Protein AF-A0A2T0RZF5-F1 (afdb_monomer)

Foldseek 3Di:
DDDDDDPPPVPPPPPDPDDQDFQPLLLVLQLCLLLVQLLVCLVVQPPPSLVLSLLLLVQSLALDHDDPVRLVVLLVVLLVLLVVLLVVLLVCVVPVVVNLVQLLVQLLVLLLCLLVVHDLVSSLSSLLSSQQLNLCSVVDSVVSVSCSPVVSVSSVSSSVSSVVSCVVRPHDPSNNVVVVVVVVVADFFDSVLLSVLLSQLQSVVRVVCVVVVLVASLLSSLSSNLSSCVSRDRDWAPVVLVLLLVLLVLLLVLLVVLQVQCVVPVDSVSNSVSSSVLSSVLSCLLSVPDPSNVSSSSSVSNNSSLNCVLSRPPDPDNPPPSVSNSCSNVVSSCRSSVSSNVSCVVRNIDRDPDDDPPVCVVVVVPPDDDDDDDDDDD

pLDDT: mean 83.39, std 17.81, range [32.44, 97.94]

InterPro domains:
  IPR022604 Protein of unknown function DUF2955 [PF11168] (27-159)

Organism: NCBI:txid1280846

Nearest PDB structures (foldseek):
  4jre-assembly1_A  TM=1.776E-01  e=5.108E+00  Escherichia coli K-12

Solvent-accessible surface area (backbone atoms only — not comparable to full-atom values): 20458 Å² total; per-residue (Å²): 135,87,81,86,78,75,92,66,83,78,67,80,64,86,78,63,94,65,76,79,69,74,50,84,37,50,17,55,27,31,10,54,32,23,28,51,44,32,47,49,21,67,72,70,63,49,75,69,25,43,52,16,17,47,45,17,43,61,48,37,70,44,74,58,71,74,52,70,67,59,49,54,50,50,32,53,48,45,36,52,51,37,48,51,42,49,53,52,42,55,70,28,61,91,36,64,69,60,36,53,50,49,37,49,51,34,42,48,50,17,42,47,38,50,60,70,68,45,59,69,66,59,26,31,49,38,26,27,44,35,44,34,40,52,52,27,49,75,75,35,59,67,60,32,52,48,46,37,59,36,48,29,50,25,48,48,53,10,50,52,38,33,49,51,25,44,67,78,35,59,70,46,67,70,35,36,54,54,52,52,53,57,58,73,65,50,79,74,57,28,52,70,56,51,39,51,46,54,37,68,27,50,47,59,52,51,54,50,42,66,74,67,63,70,85,49,64,68,37,36,47,49,48,22,47,49,52,44,54,59,72,69,46,80,66,68,59,65,61,43,44,53,47,49,52,51,22,40,50,53,10,46,55,51,19,52,56,48,46,53,52,32,68,76,43,81,42,73,70,46,46,50,51,48,43,39,50,53,29,40,53,33,13,51,40,44,55,59,80,48,98,62,16,80,36,25,61,55,11,46,47,39,19,47,53,50,37,35,63,51,69,42,86,93,47,101,58,74,89,68,38,56,63,53,50,48,50,49,41,47,51,50,50,52,47,43,42,50,38,41,47,52,41,33,74,80,57,51,92,49,59,57,75,79,83,71,64,77,79,59,66,68,63,78,80,70,78,87,79,88,81,83,82,86,86,82,90,130

Structure (mmCIF, N/CA/C/O backbone):
data_AF-A0A2T0RZF5-F1
#
_entry.id   AF-A0A2T0RZF5-F1
#
loop_
_atom_site.group_PDB
_atom_site.id
_atom_site.type_symbol
_atom_site.label_atom_id
_atom_site.label_alt_id
_atom_site.label_comp_id
_atom_site.label_asym_id
_atom_site.label_entity_id
_atom_site.label_seq_id
_atom_site.pdbx_PDB_ins_code
_atom_site.Cartn_x
_atom_site.Cartn_y
_atom_site.Cartn_z
_atom_site.occupancy
_atom_site.B_iso_or_equiv
_atom_site.auth_seq_id
_atom_site.auth_comp_id
_atom_site.auth_asym_id
_atom_site.auth_atom_id
_atom_site.pdbx_PDB_model_num
ATOM 1 N N . MET A 1 1 ? -12.493 38.729 27.096 1.00 36.97 1 MET A N 1
ATOM 2 C CA . MET A 1 1 ? -12.418 37.804 28.244 1.00 36.97 1 MET A CA 1
ATOM 3 C C . MET A 1 1 ? -12.904 36.450 27.764 1.00 36.97 1 MET A C 1
ATOM 5 O O . MET A 1 1 ? -14.053 36.385 27.344 1.00 36.97 1 MET A O 1
ATOM 9 N N . PRO A 1 2 ? -12.044 35.425 27.699 1.00 36.56 2 PRO A N 1
ATOM 10 C CA . PRO A 1 2 ? -12.479 34.072 27.395 1.00 36.56 2 PRO A CA 1
ATOM 11 C C . PRO A 1 2 ? -13.056 33.454 28.671 1.00 36.56 2 PRO A C 1
ATOM 13 O O . PRO A 1 2 ? -12.434 33.523 29.724 1.00 36.56 2 PRO A O 1
ATOM 16 N N . THR A 1 3 ? -14.272 32.928 28.584 1.00 39.69 3 THR A N 1
ATOM 17 C CA . THR A 1 3 ? -14.930 32.201 29.670 1.00 39.69 3 THR A CA 1
ATOM 18 C C . THR A 1 3 ? -14.347 30.799 29.763 1.00 39.69 3 THR A C 1
ATOM 20 O O . THR A 1 3 ? -14.423 30.032 28.799 1.00 39.69 3 THR A O 1
ATOM 23 N N . ASP A 1 4 ? -13.765 30.506 30.920 1.00 36.25 4 ASP A N 1
ATOM 24 C CA . ASP A 1 4 ? -13.267 29.202 31.332 1.00 36.25 4 ASP A CA 1
ATOM 25 C C . ASP A 1 4 ? -14.385 28.151 31.272 1.00 36.25 4 ASP A C 1
ATOM 27 O O . ASP A 1 4 ? -15.449 28.318 31.867 1.00 36.25 4 ASP A O 1
ATOM 31 N N . VAL A 1 5 ? -14.147 27.067 30.533 1.00 41.28 5 VAL A N 1
ATOM 32 C CA . VAL A 1 5 ? -14.970 25.854 30.584 1.00 41.28 5 VAL A CA 1
ATOM 33 C C . VAL A 1 5 ? -14.255 24.891 31.525 1.00 41.28 5 VAL A C 1
ATOM 35 O O . VAL A 1 5 ? -13.138 24.458 31.234 1.00 41.28 5 VAL A O 1
ATOM 38 N N . GLU A 1 6 ? -14.870 24.610 32.673 1.00 32.44 6 GLU A N 1
ATOM 39 C CA . GLU A 1 6 ? -14.317 23.721 33.694 1.00 32.44 6 GLU A CA 1
ATOM 40 C C . GLU A 1 6 ? -14.147 22.272 33.180 1.00 32.44 6 GLU A C 1
ATOM 42 O O . GLU A 1 6 ? -14.976 21.782 32.409 1.00 32.44 6 GLU A O 1
ATOM 47 N N . PRO A 1 7 ? -13.112 21.528 33.623 1.00 36.81 7 PRO A N 1
ATOM 48 C CA . PRO A 1 7 ? -12.831 20.159 33.167 1.00 36.81 7 PRO A CA 1
ATOM 49 C C . PRO A 1 7 ? -13.698 19.063 33.819 1.00 36.81 7 PRO A C 1
ATOM 51 O O . PRO A 1 7 ? -13.323 17.890 33.793 1.00 36.81 7 PRO A O 1
ATOM 54 N N . THR A 1 8 ? -14.811 19.409 34.462 1.00 37.41 8 THR A N 1
ATOM 55 C CA . THR A 1 8 ? -15.550 18.513 35.372 1.00 37.41 8 THR A CA 1
ATOM 56 C C . THR A 1 8 ? -16.754 17.814 34.739 1.00 37.41 8 THR A C 1
ATOM 58 O O . THR A 1 8 ? -17.150 16.755 35.227 1.00 37.41 8 THR A O 1
ATOM 61 N N . ASP A 1 9 ? -17.260 18.283 33.597 1.00 33.84 9 ASP A N 1
ATOM 62 C CA . ASP A 1 9 ? -18.484 17.728 32.991 1.00 33.84 9 ASP A CA 1
ATOM 63 C C . ASP A 1 9 ? -18.273 16.463 32.136 1.00 33.84 9 ASP A C 1
ATOM 65 O O . ASP A 1 9 ? -19.232 15.851 31.673 1.00 33.84 9 ASP A O 1
ATOM 69 N N . VAL A 1 10 ? -17.029 16.011 31.933 1.00 43.41 10 VAL A N 1
ATOM 70 C CA . VAL A 1 10 ? -16.736 14.817 31.105 1.00 43.41 10 VAL A CA 1
ATOM 71 C C . VAL A 1 10 ? -16.634 13.530 31.940 1.00 43.41 10 VAL A C 1
ATOM 73 O O . VAL A 1 10 ? -16.640 12.429 31.392 1.00 43.41 10 VAL A O 1
ATOM 76 N N . VAL A 1 11 ? -16.572 13.630 33.272 1.00 37.81 11 VAL A N 1
ATOM 77 C CA . VAL A 1 11 ? -16.295 12.473 34.146 1.00 37.81 11 VAL A CA 1
ATOM 78 C C . VAL A 1 11 ? -17.568 11.819 34.708 1.00 37.81 11 VAL A C 1
ATOM 80 O O . VAL A 1 11 ? -17.510 10.674 35.152 1.00 37.81 11 VAL A O 1
ATOM 83 N N . SER A 1 12 ? -18.743 12.459 34.639 1.00 33.56 12 SER A N 1
ATOM 84 C CA . SER A 1 12 ? -19.949 11.915 35.290 1.00 33.56 12 SER A CA 1
ATOM 85 C C . SER A 1 12 ? 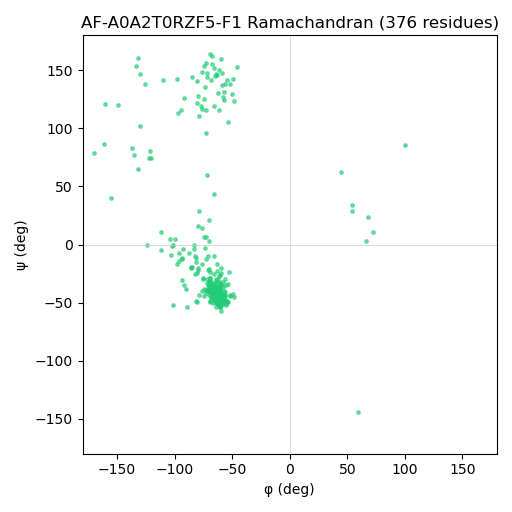-20.719 10.851 34.494 1.00 33.56 12 SER A C 1
ATOM 87 O O . SER A 1 12 ? -21.716 10.346 35.002 1.00 33.56 12 SER A O 1
ATOM 89 N N . ASP A 1 13 ? -20.282 10.477 33.287 1.00 37.56 13 ASP A N 1
ATOM 90 C CA . ASP A 1 13 ? -21.047 9.567 32.413 1.00 37.56 13 ASP A CA 1
ATOM 91 C C . ASP A 1 13 ? -20.394 8.185 32.211 1.00 37.56 13 ASP A C 1
ATOM 93 O O . ASP A 1 13 ? -20.835 7.371 31.399 1.00 37.56 13 ASP A O 1
ATOM 97 N N . ALA A 1 14 ? -19.362 7.866 33.000 1.00 36.75 14 ALA A N 1
ATOM 98 C CA . ALA A 1 14 ? -18.686 6.563 32.985 1.00 36.75 14 ALA A CA 1
ATOM 99 C C . ALA A 1 14 ? -19.511 5.408 33.609 1.00 36.75 14 ALA A C 1
ATOM 101 O O . ALA A 1 14 ? -18.998 4.302 33.769 1.00 36.75 14 ALA A O 1
ATOM 102 N N . GLY A 1 15 ? -20.776 5.654 33.972 1.00 33.75 15 GLY A N 1
ATOM 103 C CA . GLY A 1 15 ? -21.660 4.698 34.648 1.00 33.75 15 GLY A CA 1
ATOM 104 C C . GLY A 1 15 ? -22.849 4.190 33.829 1.00 33.75 15 GLY A C 1
ATOM 105 O O . GLY A 1 15 ? -23.574 3.320 34.310 1.00 33.75 15 GLY A O 1
ATOM 106 N N . THR A 1 16 ? -23.085 4.681 32.610 1.00 38.16 16 THR A N 1
ATOM 107 C CA . THR A 1 16 ? -24.176 4.152 31.781 1.00 38.16 16 THR A CA 1
ATOM 108 C C . THR A 1 16 ? -23.646 3.025 30.899 1.00 38.16 16 THR A C 1
ATOM 110 O O . THR A 1 16 ? -22.670 3.192 30.173 1.00 38.16 16 THR A O 1
ATOM 113 N N . GLY A 1 17 ? -24.283 1.849 30.958 1.00 36.97 17 GLY A N 1
ATOM 114 C CA . GLY A 1 17 ? -24.032 0.689 30.087 1.00 36.97 17 GLY A CA 1
ATOM 115 C C . GLY A 1 17 ? -24.397 0.941 28.618 1.00 36.97 17 GLY A C 1
ATOM 116 O O . GLY A 1 17 ? -25.052 0.122 27.977 1.00 36.97 17 GLY A O 1
ATOM 117 N N . GLN A 1 18 ? -24.031 2.107 28.094 1.00 44.09 18 GLN A N 1
ATOM 118 C CA . GLN A 1 18 ? -24.254 2.520 26.727 1.00 44.09 18 GLN A CA 1
ATOM 119 C C . GLN A 1 18 ? -23.272 1.776 25.827 1.00 44.09 18 GLN A C 1
ATOM 121 O O . GLN A 1 18 ? -22.058 1.818 26.031 1.00 44.09 18 GLN A O 1
ATOM 126 N N . ALA A 1 19 ? -23.820 1.088 24.824 1.00 50.53 19 ALA A N 1
ATOM 127 C CA . ALA A 1 19 ? -23.033 0.442 23.785 1.00 50.53 19 ALA A CA 1
ATOM 128 C C . ALA A 1 19 ? -21.993 1.428 23.214 1.00 50.53 19 ALA A C 1
ATOM 130 O O . ALA A 1 19 ? -22.293 2.622 23.083 1.00 50.53 19 ALA A O 1
ATOM 131 N N . PRO A 1 20 ? -20.777 0.957 22.879 1.00 54.94 20 PRO A N 1
ATOM 132 C CA . PRO A 1 20 ? -19.730 1.826 22.364 1.00 54.94 20 PRO A CA 1
ATOM 133 C C . PRO A 1 20 ? -20.239 2.616 21.147 1.00 54.94 20 PRO A C 1
ATOM 135 O O . PRO A 1 20 ? -20.992 2.072 20.334 1.00 54.94 20 PRO A O 1
ATOM 138 N N . PRO A 1 21 ? -19.862 3.898 21.005 1.00 58.66 21 PRO A N 1
ATOM 139 C CA . PRO A 1 21 ? -20.321 4.732 19.900 1.00 58.66 21 PRO A CA 1
ATOM 140 C C . PRO A 1 21 ? -19.870 4.136 18.561 1.00 58.66 21 PRO A C 1
ATOM 142 O O . PRO A 1 21 ? -18.676 4.054 18.279 1.00 58.66 21 PRO A O 1
ATOM 145 N N . VAL A 1 22 ? -20.832 3.730 17.730 1.00 65.56 22 VAL A N 1
ATOM 146 C CA . VAL A 1 22 ? -20.578 3.185 16.390 1.00 65.56 22 VAL A CA 1
ATOM 147 C C . VAL A 1 22 ? -20.675 4.318 15.368 1.00 65.56 22 VAL A C 1
ATOM 149 O O . VAL A 1 22 ? -21.748 4.892 15.182 1.00 65.56 22 VAL A O 1
ATOM 152 N N . ASP A 1 23 ? -19.569 4.635 14.690 1.00 75.88 23 ASP A N 1
ATOM 153 C CA . ASP A 1 23 ? -19.591 5.493 13.498 1.00 75.88 23 ASP A CA 1
ATOM 154 C C . ASP A 1 23 ? -20.189 4.694 12.330 1.00 75.88 23 ASP A C 1
ATOM 156 O O . ASP A 1 23 ? -19.482 3.921 11.690 1.00 75.88 23 ASP A O 1
ATOM 160 N N . ARG A 1 24 ? -21.499 4.860 12.096 1.00 74.75 24 ARG A N 1
ATOM 161 C CA . ARG A 1 24 ? -22.264 4.195 11.019 1.00 74.75 24 ARG A CA 1
ATOM 162 C C . ARG A 1 24 ? -21.982 4.760 9.621 1.00 74.75 24 ARG A C 1
ATOM 164 O O . ARG A 1 24 ? -22.608 4.326 8.656 1.00 74.75 24 ARG A O 1
ATOM 171 N N . HIS A 1 25 ? -21.151 5.796 9.516 1.00 85.06 25 HIS A N 1
ATOM 172 C CA . HIS A 1 25 ? -20.807 6.427 8.243 1.00 85.06 25 HIS A CA 1
ATOM 173 C C . HIS A 1 25 ? -19.413 6.025 7.751 1.00 85.06 25 HIS A C 1
ATOM 175 O O . HIS A 1 25 ? -19.044 6.345 6.624 1.00 85.06 25 HIS A O 1
ATOM 181 N N . ARG A 1 26 ? -18.623 5.332 8.568 1.00 88.69 26 ARG A N 1
ATOM 182 C CA . ARG A 1 26 ? -17.233 4.957 8.300 1.00 88.69 26 ARG A CA 1
ATOM 183 C C . ARG A 1 26 ? -17.077 4.009 7.105 1.00 88.69 26 ARG A C 1
ATOM 185 O O . ARG A 1 26 ? -16.170 4.173 6.295 1.00 88.69 26 ARG A O 1
ATOM 192 N N . GLY A 1 27 ? -17.961 3.039 6.987 1.00 92.19 27 GLY A N 1
ATOM 193 C CA . GLY A 1 27 ? -18.047 2.031 5.939 1.00 92.19 27 GLY A CA 1
ATOM 194 C C . GLY A 1 27 ? -18.619 2.613 4.662 1.00 92.19 27 GLY A C 1
ATOM 195 O O . GLY A 1 27 ? -18.077 2.339 3.597 1.00 92.19 27 GLY A O 1
ATOM 196 N N . MET A 1 28 ? -19.626 3.488 4.754 1.00 93.12 28 MET A N 1
ATOM 197 C CA . MET A 1 28 ? -20.115 4.243 3.594 1.00 93.12 28 MET A CA 1
ATOM 198 C C . MET A 1 28 ? -19.040 5.189 3.048 1.00 93.12 28 MET A C 1
ATOM 200 O O . MET A 1 28 ? -18.800 5.227 1.844 1.00 93.12 28 MET A O 1
ATOM 204 N N . ARG A 1 29 ? -18.334 5.896 3.937 1.00 95.12 29 ARG A N 1
ATOM 205 C CA . ARG A 1 29 ? -17.200 6.761 3.604 1.00 95.12 29 ARG A CA 1
ATOM 206 C C . ARG A 1 29 ? -16.101 5.984 2.883 1.00 95.12 29 ARG A C 1
ATOM 208 O O . ARG A 1 29 ? -15.663 6.409 1.817 1.00 95.12 29 ARG A O 1
ATOM 215 N N . LEU A 1 30 ? -15.694 4.839 3.439 1.00 95.31 30 LEU A N 1
ATOM 216 C CA . LEU A 1 30 ? -14.725 3.936 2.818 1.00 95.31 30 LEU A CA 1
ATOM 217 C C . LEU A 1 30 ? -15.216 3.455 1.447 1.00 95.31 30 LEU A C 1
ATOM 219 O O . LEU A 1 30 ? -14.474 3.531 0.472 1.00 95.31 30 LEU A O 1
ATOM 223 N N . ALA A 1 31 ? -16.468 3.003 1.364 1.00 96.06 31 ALA A N 1
ATOM 224 C CA . ALA A 1 31 ? -17.032 2.429 0.154 1.00 96.06 31 ALA A CA 1
ATOM 225 C C . ALA A 1 31 ? -17.118 3.448 -0.987 1.00 96.06 31 ALA A C 1
ATOM 227 O O . ALA A 1 31 ? -16.582 3.212 -2.067 1.00 96.06 31 ALA A O 1
ATOM 228 N N . VAL A 1 32 ? -17.757 4.593 -0.736 1.00 96.62 32 VAL A N 1
ATOM 229 C CA . VAL A 1 32 ? -17.968 5.641 -1.740 1.00 96.62 32 VAL A CA 1
ATOM 230 C C . VAL A 1 32 ? -16.639 6.253 -2.161 1.00 96.62 32 VAL A C 1
ATOM 232 O O . VAL A 1 32 ? -16.410 6.419 -3.357 1.00 96.62 32 VAL A O 1
ATOM 235 N N . GLY A 1 33 ? -15.744 6.552 -1.215 1.00 97.12 33 GLY A N 1
ATOM 236 C CA . GLY A 1 33 ? -14.453 7.156 -1.535 1.00 97.12 33 GLY A CA 1
ATOM 237 C C . GLY A 1 33 ? -13.584 6.246 -2.404 1.00 97.12 33 GLY A C 1
ATOM 238 O O . GLY A 1 33 ? -13.136 6.668 -3.468 1.00 97.12 33 GLY A O 1
ATOM 239 N N . VAL A 1 34 ? -13.398 4.983 -2.003 1.00 97.88 34 VAL A N 1
ATOM 240 C CA . VAL A 1 34 ? -12.567 4.024 -2.755 1.00 97.88 34 VAL A CA 1
ATOM 241 C C . VAL A 1 34 ? -13.178 3.698 -4.117 1.00 97.88 34 VAL A C 1
ATOM 243 O O . VAL A 1 34 ? -12.463 3.745 -5.118 1.00 97.88 34 VAL A O 1
ATOM 246 N N . ALA A 1 35 ? -14.486 3.424 -4.180 1.00 97.75 35 ALA A N 1
ATOM 247 C CA . ALA A 1 35 ? -15.150 3.097 -5.440 1.00 97.75 35 ALA A CA 1
ATOM 248 C C . ALA A 1 35 ? -15.093 4.261 -6.433 1.00 97.75 35 ALA A C 1
ATOM 250 O O . ALA A 1 35 ? -14.783 4.046 -7.601 1.00 97.75 35 ALA A O 1
ATOM 251 N N . SER A 1 36 ? -15.334 5.494 -5.975 1.00 97.44 36 SER A N 1
ATOM 252 C CA . SER A 1 36 ? -15.359 6.666 -6.858 1.00 97.44 36 SER A CA 1
ATOM 253 C C . SER A 1 36 ? -14.005 6.897 -7.519 1.00 97.44 36 SER A C 1
ATOM 255 O O . SER A 1 36 ? -13.934 7.022 -8.739 1.00 97.44 36 SER A O 1
ATOM 257 N N . VAL A 1 37 ? -12.915 6.906 -6.746 1.00 97.69 37 VAL A N 1
ATOM 258 C CA . VAL A 1 37 ? -11.584 7.140 -7.323 1.00 97.69 37 VAL A CA 1
ATOM 259 C C . VAL A 1 37 ? -11.110 5.957 -8.171 1.00 97.69 37 VAL A C 1
ATOM 261 O O . VAL A 1 37 ? -10.452 6.179 -9.182 1.00 97.69 37 VAL A O 1
ATOM 264 N N . PHE A 1 38 ? -11.491 4.719 -7.829 1.00 96.75 38 PHE A N 1
ATOM 265 C CA . PHE A 1 38 ? -11.208 3.552 -8.668 1.00 96.75 38 PHE A CA 1
ATOM 266 C C . PHE A 1 38 ? -11.932 3.638 -10.015 1.00 96.75 38 PHE A C 1
ATOM 268 O O . PHE A 1 38 ? -11.307 3.482 -11.058 1.00 96.75 38 PHE A O 1
ATOM 275 N N . VAL A 1 39 ? -13.231 3.943 -10.009 1.00 96.00 39 VAL A N 1
ATOM 276 C CA . VAL A 1 39 ? -14.025 4.130 -11.231 1.00 96.00 39 VAL A CA 1
ATOM 277 C C . VAL A 1 39 ? -13.444 5.251 -12.085 1.00 96.00 39 VAL A C 1
ATOM 279 O O . VAL A 1 39 ? -13.296 5.070 -13.288 1.00 96.00 39 VAL A O 1
ATOM 282 N N . LEU A 1 40 ? -13.077 6.388 -11.485 1.00 95.62 40 LEU A N 1
ATOM 283 C CA . LEU A 1 40 ? -12.449 7.492 -12.215 1.00 95.62 40 LEU A CA 1
ATOM 284 C C . LEU A 1 40 ? -11.110 7.062 -12.824 1.00 95.62 40 LEU A C 1
ATOM 286 O O . LEU A 1 40 ? -10.866 7.334 -13.997 1.00 95.62 40 LEU A O 1
ATOM 290 N N . ALA A 1 41 ? -10.281 6.340 -12.069 1.00 94.19 41 ALA A N 1
ATOM 291 C CA . ALA A 1 41 ? -9.029 5.789 -12.575 1.00 94.19 41 ALA A CA 1
ATOM 292 C C . ALA A 1 41 ? -9.257 4.862 -13.770 1.00 94.19 41 ALA A C 1
ATOM 294 O O . ALA A 1 41 ? -8.532 4.950 -14.758 1.00 94.19 41 ALA A O 1
ATOM 295 N N . MET A 1 42 ? -10.285 4.013 -13.707 1.00 90.44 42 MET A N 1
ATOM 296 C CA . MET A 1 42 ? -10.648 3.139 -14.819 1.00 90.44 42 MET A CA 1
ATOM 297 C C . MET A 1 42 ? -11.276 3.907 -15.989 1.00 90.44 42 MET A C 1
ATOM 299 O O . MET A 1 42 ? -11.114 3.497 -17.129 1.00 90.44 42 MET A O 1
ATOM 303 N N . LEU A 1 43 ? -11.971 5.018 -15.758 1.00 91.19 43 LEU A N 1
ATOM 304 C CA . LEU A 1 43 ? -12.594 5.797 -16.828 1.00 91.19 43 LEU A CA 1
ATOM 305 C C . LEU A 1 43 ? -11.564 6.598 -17.630 1.00 91.19 43 LEU A C 1
ATOM 307 O O . LEU A 1 43 ? -11.615 6.637 -18.855 1.00 91.19 43 LEU A O 1
ATOM 311 N N . PHE A 1 44 ? -10.632 7.240 -16.933 1.00 91.75 44 PHE A N 1
ATOM 312 C CA . PHE A 1 44 ? -9.630 8.114 -17.541 1.00 91.75 44 PHE A CA 1
ATOM 313 C C . PHE A 1 44 ? -8.313 7.398 -17.861 1.00 91.75 44 PHE A C 1
ATOM 315 O O . PHE A 1 44 ? -7.486 7.963 -18.571 1.00 91.75 44 PHE A O 1
ATOM 322 N N . GLN A 1 45 ? -8.112 6.179 -17.344 1.00 88.62 45 GLN A N 1
ATOM 323 C CA . GLN A 1 45 ? -6.975 5.305 -17.657 1.00 88.62 45 GLN A CA 1
ATOM 324 C C . GLN A 1 45 ? -5.604 5.972 -17.455 1.00 88.62 45 GLN A C 1
ATOM 326 O O . GLN A 1 45 ? -4.648 5.702 -18.182 1.00 88.62 45 GLN A O 1
ATOM 331 N N . TRP A 1 46 ? -5.484 6.851 -16.454 1.00 91.62 46 TRP A N 1
ATOM 332 C CA . TRP A 1 46 ? -4.196 7.475 -16.165 1.00 91.62 46 TRP A CA 1
ATOM 333 C C . TRP A 1 46 ? -3.222 6.475 -15.515 1.00 91.62 46 TRP A C 1
ATOM 335 O O . TRP A 1 46 ? -3.643 5.497 -14.879 1.00 91.62 46 TRP A O 1
ATOM 345 N N . PRO A 1 47 ? -1.903 6.709 -15.631 1.00 89.44 47 PRO A N 1
ATOM 346 C CA . PRO A 1 47 ? -0.905 5.774 -15.146 1.00 89.44 47 PRO A CA 1
ATOM 347 C C . PRO A 1 47 ? -1.021 5.451 -13.656 1.00 89.44 47 PRO A C 1
ATOM 349 O O . PRO A 1 47 ? -1.134 6.329 -12.797 1.00 89.44 47 PRO A O 1
ATOM 352 N N . PHE A 1 48 ? -0.998 4.148 -13.365 1.00 87.31 48 PHE A N 1
ATOM 353 C CA . PHE A 1 48 ? -1.148 3.582 -12.024 1.00 87.31 48 PHE A CA 1
ATOM 354 C C . PHE A 1 48 ? -2.415 4.029 -11.278 1.00 87.31 48 PHE A C 1
ATOM 356 O O . PHE A 1 48 ? -2.418 4.055 -10.049 1.00 87.31 48 PHE A O 1
ATOM 363 N N . GLY A 1 49 ? -3.501 4.360 -11.985 1.00 91.69 49 GLY A N 1
ATOM 364 C CA . GLY A 1 49 ? -4.690 4.952 -11.369 1.00 91.69 49 GLY A CA 1
ATOM 365 C C . GLY A 1 49 ? -5.319 4.146 -10.229 1.00 91.69 49 GLY A C 1
ATOM 366 O O . GLY A 1 49 ? -5.830 4.719 -9.266 1.00 91.69 49 GLY A O 1
ATOM 367 N N . PHE A 1 50 ? -5.202 2.816 -10.258 1.00 89.88 50 PHE A N 1
ATOM 368 C CA . PHE A 1 50 ? -5.655 1.962 -9.158 1.00 89.88 50 PHE A CA 1
ATOM 369 C C . PHE A 1 50 ? -4.944 2.266 -7.821 1.00 89.88 50 PHE A C 1
ATOM 371 O O . PHE A 1 50 ? -5.535 2.058 -6.760 1.00 89.88 50 PHE A O 1
ATOM 378 N N . LEU A 1 51 ? -3.714 2.804 -7.834 1.00 92.62 51 LEU A N 1
ATOM 379 C CA . LEU A 1 51 ? -3.001 3.212 -6.618 1.00 92.62 51 LEU A CA 1
ATOM 380 C C . LEU A 1 51 ? -3.726 4.338 -5.879 1.00 92.62 51 LEU A C 1
ATOM 382 O O . LEU A 1 51 ? -3.713 4.345 -4.649 1.00 92.62 51 LEU A O 1
ATOM 386 N N . ALA A 1 52 ? -4.405 5.251 -6.584 1.00 96.19 52 ALA A N 1
ATOM 387 C CA . ALA A 1 52 ? -5.213 6.279 -5.930 1.00 96.19 52 ALA A CA 1
ATOM 388 C C . ALA A 1 52 ? -6.333 5.651 -5.082 1.00 96.19 52 ALA A C 1
ATOM 390 O O . ALA A 1 52 ? -6.584 6.096 -3.964 1.00 96.19 52 ALA A O 1
ATOM 391 N N . ALA A 1 53 ? -6.949 4.565 -5.556 1.00 96.38 53 ALA A N 1
ATOM 392 C CA . ALA A 1 53 ? -7.950 3.818 -4.794 1.00 96.38 53 ALA A CA 1
ATOM 393 C C . ALA A 1 53 ? -7.352 3.074 -3.596 1.00 96.38 53 ALA A C 1
ATOM 395 O O . ALA A 1 53 ? -7.939 3.085 -2.512 1.00 96.38 53 ALA A O 1
ATOM 396 N N . VAL A 1 54 ? -6.161 2.489 -3.754 1.00 94.25 54 VAL A N 1
ATOM 397 C CA . VAL A 1 54 ? -5.432 1.854 -2.645 1.00 94.25 54 VAL A CA 1
ATOM 398 C C . VAL A 1 54 ? -5.111 2.881 -1.554 1.00 94.25 54 VAL A C 1
ATOM 400 O O . VAL A 1 54 ? -5.445 2.653 -0.389 1.00 94.25 54 VAL A O 1
ATOM 403 N N . PHE A 1 55 ? -4.540 4.037 -1.908 1.00 95.50 55 PHE A N 1
ATOM 404 C CA . PHE A 1 55 ? -4.243 5.099 -0.941 1.00 95.50 55 PHE A CA 1
ATOM 405 C C . PHE A 1 55 ? -5.503 5.693 -0.323 1.00 95.50 55 PHE A C 1
ATOM 407 O O . PHE A 1 55 ? -5.532 5.893 0.890 1.00 95.50 55 PHE A O 1
ATOM 414 N N . ALA A 1 56 ? -6.562 5.914 -1.107 1.00 96.88 56 ALA A N 1
ATOM 415 C CA . ALA A 1 56 ? -7.840 6.374 -0.574 1.00 96.88 56 ALA A CA 1
ATOM 416 C C . ALA A 1 56 ? -8.365 5.380 0.467 1.00 96.88 56 ALA A C 1
ATOM 418 O O . ALA A 1 56 ? -8.758 5.785 1.557 1.00 96.88 56 ALA A O 1
ATOM 419 N N . GLY A 1 57 ? -8.272 4.077 0.195 1.00 94.88 57 GLY A N 1
ATOM 420 C CA . GLY A 1 57 ? -8.625 3.033 1.152 1.00 94.88 57 GLY A CA 1
ATOM 421 C C . GLY A 1 57 ? -7.810 3.114 2.441 1.00 94.88 57 GLY A C 1
ATOM 422 O O . GLY A 1 57 ? -8.380 2.993 3.523 1.00 94.88 57 GLY A O 1
ATOM 423 N N . LEU A 1 58 ? -6.499 3.357 2.355 1.00 92.81 58 LEU A N 1
ATOM 424 C CA . LEU A 1 58 ? -5.636 3.518 3.533 1.00 92.81 58 LEU A CA 1
ATOM 425 C C . LEU A 1 58 ? -5.982 4.780 4.342 1.00 92.81 58 LEU A C 1
ATOM 427 O O . LEU A 1 58 ? -6.020 4.720 5.570 1.00 92.81 58 LEU A O 1
ATOM 431 N N . PHE A 1 59 ? -6.287 5.901 3.685 1.00 94.44 59 PHE A N 1
ATOM 432 C CA . PHE A 1 59 ? -6.701 7.136 4.360 1.00 94.44 59 PHE A CA 1
ATOM 433 C C . PHE A 1 59 ? -8.078 7.017 5.017 1.00 94.44 59 PHE A C 1
ATOM 435 O O . PHE A 1 59 ? -8.271 7.469 6.142 1.00 94.44 59 PHE A O 1
ATOM 442 N N . LEU A 1 60 ? -9.040 6.407 4.329 1.00 94.75 60 LEU A N 1
ATOM 443 C CA . LEU A 1 60 ? -10.436 6.340 4.766 1.00 94.75 60 LEU A CA 1
ATOM 444 C C . LEU A 1 60 ? -10.679 5.319 5.880 1.00 94.75 60 LEU A C 1
ATOM 446 O O . LEU A 1 60 ? -11.690 5.396 6.579 1.00 94.75 60 LEU A O 1
ATOM 450 N N . GLN A 1 61 ? -9.739 4.395 6.084 1.00 90.94 61 GLN A N 1
ATOM 451 C CA . GLN A 1 61 ? -9.721 3.517 7.252 1.00 90.94 61 GLN A CA 1
ATOM 452 C C . GLN A 1 61 ? -9.398 4.270 8.550 1.00 90.94 61 GLN A C 1
ATOM 454 O O . GLN A 1 61 ? -9.785 3.799 9.626 1.00 90.94 61 GLN A O 1
ATOM 459 N N . ALA A 1 62 ? -8.727 5.425 8.478 1.00 89.19 62 ALA A N 1
ATOM 460 C CA . ALA A 1 62 ? -8.409 6.224 9.654 1.00 89.19 62 ALA A CA 1
ATOM 461 C C . ALA A 1 62 ? -9.684 6.795 10.317 1.00 89.19 62 ALA A C 1
ATOM 463 O O . ALA A 1 62 ? -10.696 7.017 9.645 1.00 89.19 62 ALA A O 1
ATOM 464 N N . PRO A 1 63 ? -9.669 7.044 11.640 1.00 87.69 63 PRO A N 1
ATOM 465 C CA . PRO A 1 63 ? -10.801 7.666 12.333 1.00 87.69 63 PRO A CA 1
ATOM 466 C C . PRO A 1 63 ? -11.083 9.101 11.868 1.00 87.69 63 PRO A C 1
ATOM 468 O O . PRO A 1 63 ? -12.227 9.550 11.899 1.00 87.69 63 PRO A O 1
ATOM 471 N N . THR A 1 64 ? -10.044 9.813 11.430 1.00 89.94 64 THR A N 1
ATOM 472 C CA . THR A 1 64 ? -10.084 11.224 11.036 1.00 89.94 64 THR A CA 1
ATOM 473 C C . THR A 1 64 ? -9.361 11.442 9.709 1.00 89.94 64 THR A C 1
ATOM 475 O O . THR A 1 64 ? -8.465 10.667 9.358 1.00 89.94 64 THR A O 1
ATOM 478 N N . PRO A 1 65 ? -9.730 12.491 8.949 1.00 91.81 65 PRO A N 1
ATOM 479 C CA . PRO A 1 65 ? -8.991 12.850 7.750 1.00 91.81 65 PRO A CA 1
ATOM 480 C C . PRO A 1 65 ? -7.562 13.280 8.110 1.00 91.81 65 PRO A C 1
ATOM 482 O O . PRO A 1 65 ? -7.360 13.945 9.131 1.00 91.81 65 PRO A O 1
ATOM 485 N N . PRO A 1 66 ? -6.566 13.000 7.251 1.00 91.50 66 PRO A N 1
ATOM 486 C CA . PRO A 1 66 ? -5.252 13.615 7.378 1.00 91.50 66 PRO A CA 1
ATOM 487 C C . PRO A 1 66 ? -5.384 15.139 7.368 1.00 91.50 66 PRO A C 1
ATOM 489 O O . PRO A 1 66 ? -6.119 15.694 6.548 1.00 91.50 66 PRO A O 1
ATOM 492 N N . SER A 1 67 ? -4.641 15.835 8.231 1.00 94.12 67 SER A N 1
ATOM 493 C CA . SER A 1 67 ? -4.574 17.296 8.147 1.00 94.12 67 SER A CA 1
ATOM 494 C C . SER A 1 67 ? -3.992 17.724 6.796 1.00 94.12 67 SER A C 1
ATOM 496 O O . SER A 1 67 ? -3.149 17.021 6.233 1.00 94.12 67 SER A O 1
ATOM 498 N N . ALA A 1 68 ? -4.393 18.893 6.285 1.00 94.44 68 ALA A N 1
ATOM 499 C CA . ALA A 1 68 ? -3.893 19.410 5.006 1.00 94.44 68 ALA A CA 1
ATOM 500 C C . ALA A 1 68 ? -2.357 19.428 4.957 1.00 94.44 68 ALA A C 1
ATOM 502 O O . ALA A 1 68 ? -1.746 18.941 4.008 1.00 94.44 68 ALA A O 1
ATOM 503 N N . ARG A 1 69 ? -1.723 19.891 6.043 1.00 95.62 69 ARG A N 1
ATOM 504 C CA . ARG A 1 69 ? -0.263 19.898 6.183 1.00 95.62 69 ARG A CA 1
ATOM 505 C C . ARG A 1 69 ? 0.330 18.490 6.131 1.00 95.62 69 ARG A C 1
ATOM 507 O O . ARG A 1 69 ? 1.317 18.295 5.429 1.00 95.62 69 ARG A O 1
ATOM 514 N N . ALA A 1 70 ? -0.243 17.526 6.855 1.00 93.25 70 ALA A N 1
ATOM 515 C CA . ALA A 1 70 ? 0.254 16.151 6.862 1.00 93.25 70 ALA A CA 1
ATOM 516 C C . ALA A 1 70 ? 0.091 15.481 5.490 1.00 93.25 70 ALA A C 1
ATOM 518 O O . ALA A 1 70 ? 1.031 14.849 5.015 1.00 93.25 70 ALA A O 1
ATOM 519 N N . GLY A 1 71 ? -1.055 15.671 4.829 1.00 94.31 71 GLY A N 1
ATOM 520 C CA . GLY A 1 71 ? -1.312 15.160 3.482 1.00 94.31 71 GLY A CA 1
ATOM 521 C C . GLY A 1 71 ? -0.339 15.727 2.447 1.00 94.31 71 GLY A C 1
ATOM 522 O O . GLY A 1 71 ? 0.335 14.968 1.757 1.00 94.31 71 GLY A O 1
ATOM 523 N N . ILE A 1 72 ? -0.179 17.053 2.398 1.00 95.44 72 ILE A N 1
ATOM 524 C CA . ILE A 1 72 ? 0.773 17.708 1.483 1.00 95.44 72 ILE A CA 1
ATOM 525 C C . ILE A 1 72 ? 2.210 17.258 1.780 1.00 95.44 72 ILE A C 1
ATOM 527 O O . ILE A 1 72 ? 2.967 16.956 0.860 1.00 95.44 72 ILE A O 1
ATOM 531 N N . THR A 1 73 ? 2.578 17.144 3.061 1.00 96.44 73 THR A N 1
ATOM 532 C CA . THR A 1 73 ? 3.901 16.640 3.462 1.00 96.44 73 THR A CA 1
ATOM 533 C C . THR A 1 73 ? 4.126 15.216 2.956 1.00 96.44 73 THR A C 1
ATOM 535 O O . THR A 1 73 ? 5.202 14.930 2.446 1.00 96.44 73 THR A O 1
ATOM 538 N N . LEU A 1 74 ? 3.127 14.332 3.040 1.00 94.88 74 LEU A N 1
ATOM 539 C CA . LEU A 1 74 ? 3.227 12.965 2.520 1.00 94.88 74 LEU A CA 1
ATOM 540 C C . LEU A 1 74 ? 3.439 12.929 1.003 1.00 94.88 74 LEU A C 1
ATOM 542 O O . LEU A 1 74 ? 4.253 12.139 0.537 1.00 94.88 74 LEU A O 1
ATOM 546 N N . VAL A 1 75 ? 2.764 13.796 0.241 1.00 97.31 75 VAL A N 1
ATOM 547 C CA . VAL A 1 75 ? 2.953 13.901 -1.219 1.00 97.31 75 VAL A CA 1
ATOM 548 C C . VAL A 1 75 ? 4.368 14.377 -1.557 1.00 97.31 75 VAL A C 1
ATOM 550 O O . VAL A 1 75 ? 5.029 13.781 -2.405 1.00 97.31 75 VAL A O 1
ATOM 553 N N . ILE A 1 76 ? 4.864 15.406 -0.863 1.00 97.75 76 ILE A N 1
ATOM 554 C CA . ILE A 1 76 ? 6.228 15.922 -1.062 1.00 97.75 76 ILE A CA 1
ATOM 555 C C . ILE A 1 76 ? 7.265 14.859 -0.689 1.00 97.75 76 ILE A C 1
ATOM 557 O O . ILE A 1 76 ? 8.205 14.623 -1.443 1.00 97.75 76 ILE A O 1
ATOM 561 N N . VAL A 1 77 ? 7.086 14.186 0.450 1.00 96.69 77 VAL A N 1
ATOM 562 C CA . VAL A 1 77 ? 7.978 13.106 0.888 1.00 96.69 77 VAL A CA 1
ATOM 563 C C . VAL A 1 77 ? 7.963 11.950 -0.109 1.00 96.69 77 VAL A C 1
ATOM 565 O O . VAL A 1 77 ? 9.028 11.428 -0.414 1.00 96.69 77 VAL A O 1
ATOM 568 N N . ALA A 1 78 ? 6.805 11.586 -0.670 1.00 96.44 78 ALA A N 1
ATOM 569 C CA . ALA A 1 78 ? 6.726 10.577 -1.724 1.00 96.44 78 ALA A CA 1
ATOM 570 C C . ALA A 1 78 ? 7.539 10.977 -2.955 1.00 96.44 78 ALA A C 1
ATOM 572 O O . ALA A 1 78 ? 8.350 10.184 -3.422 1.00 96.44 78 ALA A O 1
ATOM 573 N N . LEU A 1 79 ? 7.387 12.213 -3.436 1.00 97.62 79 LEU A N 1
ATOM 574 C CA . LEU A 1 79 ? 8.154 12.707 -4.579 1.00 97.62 79 LEU A CA 1
ATOM 575 C C . LEU A 1 79 ? 9.666 12.667 -4.309 1.00 97.62 79 LEU A C 1
ATOM 577 O O . LEU A 1 79 ? 10.426 12.180 -5.144 1.00 97.62 79 LEU A O 1
ATOM 581 N N . VAL A 1 80 ? 10.101 13.139 -3.137 1.00 97.75 80 VAL A N 1
ATOM 582 C CA . VAL A 1 80 ? 11.521 13.160 -2.754 1.00 97.75 80 VAL A CA 1
ATOM 583 C C . VAL A 1 80 ? 12.081 11.746 -2.626 1.00 97.75 80 VAL A C 1
ATOM 585 O O . VAL A 1 80 ? 13.132 11.468 -3.198 1.00 97.75 80 VAL A O 1
ATOM 588 N N . LEU A 1 81 ? 11.387 10.851 -1.916 1.00 96.62 81 LEU A N 1
ATOM 589 C CA . LEU A 1 81 ? 11.839 9.472 -1.723 1.00 96.62 81 LEU A CA 1
ATOM 590 C C . LEU A 1 81 ? 11.918 8.718 -3.048 1.00 96.62 81 LEU A C 1
ATOM 592 O O . LEU A 1 81 ? 12.937 8.097 -3.318 1.00 96.62 81 LEU A O 1
ATOM 596 N N . LEU A 1 82 ? 10.897 8.821 -3.900 1.00 97.06 82 LEU A N 1
ATOM 597 C CA . LEU A 1 82 ? 10.891 8.135 -5.191 1.00 97.06 82 LEU A CA 1
ATOM 598 C C . LEU A 1 82 ? 11.966 8.680 -6.132 1.00 97.06 82 LEU A C 1
ATOM 600 O O . LEU A 1 82 ? 12.616 7.898 -6.817 1.00 97.06 82 LEU A O 1
ATOM 604 N N . THR A 1 83 ? 12.192 9.997 -6.141 1.00 97.88 83 THR A N 1
ATOM 605 C CA . THR A 1 83 ? 13.268 10.605 -6.940 1.00 97.88 83 THR A CA 1
ATOM 606 C C . THR A 1 83 ? 14.640 10.150 -6.444 1.00 97.88 83 THR A C 1
ATOM 608 O O . THR A 1 83 ? 15.492 9.771 -7.245 1.00 97.88 83 THR A O 1
ATOM 611 N N . ALA A 1 84 ? 14.857 10.150 -5.125 1.00 97.50 84 ALA A N 1
ATOM 612 C CA . ALA A 1 84 ? 16.103 9.681 -4.527 1.00 97.50 84 ALA A CA 1
ATOM 613 C C . ALA A 1 84 ? 16.339 8.195 -4.829 1.00 97.50 84 ALA A C 1
ATOM 615 O O . ALA A 1 84 ? 17.421 7.837 -5.286 1.00 97.50 84 ALA A O 1
ATOM 616 N N . GLY A 1 85 ? 15.314 7.360 -4.651 1.00 96.62 85 GLY A N 1
ATOM 617 C CA . GLY A 1 85 ? 15.335 5.942 -4.990 1.00 96.62 85 GLY A CA 1
ATOM 618 C C . GLY A 1 85 ? 15.671 5.701 -6.453 1.00 96.62 85 GLY A C 1
ATOM 619 O O . GLY A 1 85 ? 16.584 4.939 -6.757 1.00 96.62 85 GLY A O 1
ATOM 620 N N . PHE A 1 86 ? 14.997 6.406 -7.365 1.00 97.38 86 PHE A N 1
ATOM 621 C CA . PHE A 1 86 ? 15.261 6.322 -8.799 1.00 97.38 86 PHE A CA 1
ATOM 622 C C . PHE A 1 86 ? 16.730 6.616 -9.120 1.00 97.38 86 PHE A C 1
ATOM 624 O O . PHE A 1 86 ? 17.380 5.820 -9.797 1.00 97.38 86 PHE A O 1
ATOM 631 N N . VAL A 1 87 ? 17.282 7.716 -8.595 1.00 97.94 87 VAL A N 1
ATOM 632 C CA . VAL A 1 87 ? 18.690 8.084 -8.816 1.00 97.94 87 VAL A CA 1
ATOM 633 C C . VAL A 1 87 ? 19.633 7.038 -8.222 1.00 97.94 87 VAL A C 1
ATOM 635 O O . VAL A 1 87 ? 20.532 6.565 -8.916 1.00 97.94 87 VAL A O 1
ATOM 638 N N . VAL A 1 88 ? 19.426 6.654 -6.961 1.00 97.69 88 VAL A N 1
ATOM 639 C CA . VAL A 1 88 ? 20.284 5.693 -6.255 1.00 97.69 88 VAL A CA 1
ATOM 640 C C . VAL A 1 88 ? 20.291 4.350 -6.975 1.00 97.69 88 VAL A C 1
ATOM 642 O O . VAL A 1 88 ? 21.361 3.860 -7.328 1.00 97.69 88 VAL A O 1
ATOM 645 N N . PHE A 1 89 ? 19.124 3.763 -7.236 1.00 97.19 89 PHE A N 1
ATOM 646 C CA . PHE A 1 89 ? 19.054 2.436 -7.838 1.00 97.19 89 PHE A CA 1
ATOM 647 C C . PHE A 1 89 ? 19.517 2.430 -9.292 1.00 97.19 89 PHE A C 1
ATOM 649 O O . PHE A 1 89 ? 20.185 1.477 -9.676 1.00 97.19 89 PHE A O 1
ATOM 656 N N . THR A 1 90 ? 19.313 3.517 -10.047 1.00 96.69 90 THR A N 1
ATOM 657 C CA . THR A 1 90 ? 19.896 3.680 -11.392 1.00 96.69 90 THR A CA 1
ATOM 658 C C . THR A 1 90 ? 21.426 3.682 -11.352 1.00 96.69 90 THR A C 1
ATOM 660 O O . THR A 1 90 ? 22.065 2.973 -12.126 1.00 96.69 90 THR A O 1
ATOM 663 N N . VAL A 1 91 ? 22.033 4.436 -10.428 1.00 97.69 91 VAL A N 1
ATOM 664 C CA . VAL A 1 91 ? 23.499 4.487 -10.263 1.00 97.69 91 VAL A CA 1
ATOM 665 C C . VAL A 1 91 ? 24.059 3.141 -9.796 1.00 97.69 91 VAL A C 1
ATOM 667 O O . VAL A 1 91 ? 25.174 2.775 -10.166 1.00 97.69 91 VAL A O 1
ATOM 670 N N . LEU A 1 92 ? 23.297 2.393 -8.996 1.00 97.50 92 LEU A N 1
ATOM 671 C CA . LEU A 1 92 ? 23.710 1.097 -8.464 1.00 97.50 92 LEU A CA 1
ATOM 672 C C . LEU A 1 92 ? 23.499 -0.080 -9.429 1.00 97.50 92 LEU A C 1
ATOM 674 O O . LEU A 1 92 ? 24.024 -1.154 -9.137 1.00 97.50 92 LEU A O 1
ATOM 678 N N . LEU A 1 93 ? 22.805 0.093 -10.565 1.00 95.00 93 LEU A N 1
ATOM 679 C CA . LEU A 1 93 ? 22.553 -0.983 -11.542 1.00 95.00 93 LEU A CA 1
ATOM 680 C C . LEU A 1 93 ? 23.816 -1.777 -11.943 1.00 95.00 93 LEU A C 1
ATOM 682 O O . LEU A 1 93 ? 23.742 -3.006 -11.977 1.00 95.00 93 LEU A O 1
ATOM 686 N N . PRO A 1 94 ? 24.990 -1.154 -12.190 1.00 96.69 94 PRO A N 1
ATOM 687 C CA . PRO A 1 94 ? 26.205 -1.893 -12.550 1.00 96.69 94 PRO A CA 1
ATOM 688 C C . PRO A 1 94 ? 26.823 -2.704 -11.395 1.00 96.69 94 PRO A C 1
ATOM 690 O O . PRO A 1 94 ? 27.753 -3.479 -11.618 1.00 96.69 94 PRO A O 1
ATOM 693 N N . TYR A 1 95 ? 26.352 -2.518 -10.158 1.00 96.88 95 TYR A N 1
ATOM 694 C CA . TYR A 1 95 ? 26.950 -3.058 -8.936 1.00 96.88 95 TYR A CA 1
ATOM 695 C C . TYR A 1 95 ? 25.956 -3.965 -8.190 1.00 96.88 95 TYR A C 1
ATOM 697 O O . TYR A 1 95 ? 25.459 -3.585 -7.127 1.00 96.88 95 TYR A O 1
ATOM 705 N N . PRO A 1 96 ? 25.683 -5.193 -8.673 1.00 92.88 96 PRO A N 1
ATOM 706 C CA . PRO A 1 96 ? 24.573 -6.024 -8.192 1.00 92.88 96 PRO A CA 1
ATOM 707 C C . PRO A 1 96 ? 24.626 -6.326 -6.687 1.00 92.88 96 PRO A C 1
ATOM 709 O O . PRO A 1 96 ? 23.603 -6.334 -6.010 1.00 92.88 96 PRO A O 1
ATOM 712 N N . VAL A 1 97 ? 25.822 -6.516 -6.121 1.00 95.88 97 VAL A N 1
ATOM 713 C CA . VAL A 1 97 ? 25.972 -6.751 -4.675 1.00 95.88 97 VAL A CA 1
ATOM 714 C C . VAL A 1 97 ? 25.620 -5.497 -3.869 1.00 95.88 97 VAL A C 1
ATOM 716 O O . VAL A 1 97 ? 24.888 -5.583 -2.886 1.00 95.88 97 VAL A O 1
ATOM 719 N N . ILE A 1 98 ? 26.106 -4.325 -4.290 1.00 97.38 98 ILE A N 1
ATOM 720 C CA . ILE A 1 98 ? 25.827 -3.051 -3.609 1.00 97.38 98 ILE A CA 1
ATOM 721 C C . ILE A 1 98 ? 24.348 -2.685 -3.771 1.00 97.38 98 ILE A C 1
ATOM 723 O O . ILE A 1 98 ? 23.727 -2.223 -2.818 1.00 97.38 98 ILE A O 1
ATOM 727 N N . PHE A 1 99 ? 23.770 -2.966 -4.938 1.00 96.06 99 PHE A N 1
ATOM 728 C CA . PHE A 1 99 ? 22.347 -2.824 -5.213 1.00 96.06 99 PHE A CA 1
ATOM 729 C C . PHE A 1 99 ? 21.500 -3.618 -4.208 1.00 96.06 99 PHE A C 1
ATOM 731 O O . PHE A 1 99 ? 20.643 -3.043 -3.540 1.00 96.06 99 PHE A O 1
ATOM 738 N N . LEU A 1 100 ? 21.783 -4.911 -4.012 1.00 95.69 100 LEU A N 1
ATOM 739 C CA . LEU A 1 100 ? 21.048 -5.742 -3.048 1.00 95.69 100 LEU A CA 1
ATOM 740 C C . LEU A 1 100 ? 21.265 -5.298 -1.593 1.00 95.69 100 LEU A C 1
ATOM 742 O O . LEU A 1 100 ? 20.332 -5.352 -0.790 1.00 95.69 100 LEU A O 1
ATOM 746 N N . ILE A 1 101 ? 22.463 -4.817 -1.246 1.00 97.19 101 ILE A N 1
ATOM 747 C CA . ILE A 1 101 ? 22.726 -4.219 0.073 1.00 97.19 101 ILE A CA 1
ATOM 748 C C . ILE A 1 101 ? 21.880 -2.953 0.267 1.00 97.19 101 ILE A C 1
ATOM 750 O O . ILE A 1 101 ? 21.324 -2.760 1.348 1.00 97.19 101 ILE A O 1
ATOM 754 N N . ALA A 1 102 ? 21.738 -2.114 -0.762 1.00 97.25 102 ALA A N 1
ATOM 755 C CA . ALA A 1 102 ? 20.897 -0.922 -0.709 1.00 97.25 102 ALA A CA 1
ATOM 756 C C . ALA A 1 102 ? 19.411 -1.280 -0.546 1.00 97.25 102 ALA A C 1
ATOM 758 O O . ALA A 1 102 ? 18.750 -0.705 0.319 1.00 97.25 102 ALA A O 1
ATOM 759 N N . VAL A 1 103 ? 18.905 -2.285 -1.275 1.00 96.06 103 VAL A N 1
ATOM 760 C CA . VAL A 1 103 ? 17.548 -2.832 -1.067 1.00 96.06 103 VAL A CA 1
ATOM 761 C C . VAL A 1 103 ? 17.370 -3.275 0.388 1.00 96.06 103 VAL A C 1
ATOM 763 O O . VAL A 1 103 ? 16.408 -2.884 1.050 1.00 96.06 103 VAL A O 1
ATOM 766 N N . ALA A 1 104 ? 18.325 -4.043 0.923 1.00 96.75 104 ALA A N 1
ATOM 767 C CA . ALA A 1 104 ? 18.275 -4.513 2.303 1.00 96.75 104 ALA A CA 1
ATOM 768 C C . ALA A 1 104 ? 18.250 -3.363 3.318 1.00 96.75 104 ALA A C 1
ATOM 770 O O . ALA A 1 104 ? 17.432 -3.368 4.242 1.00 96.75 104 ALA A O 1
ATOM 771 N N . ALA A 1 105 ? 19.107 -2.360 3.125 1.00 97.44 105 ALA A N 1
ATOM 772 C CA . ALA A 1 105 ? 19.168 -1.179 3.974 1.00 97.44 105 ALA A CA 1
ATOM 773 C C . ALA A 1 105 ? 17.852 -0.388 3.947 1.00 97.44 105 ALA A C 1
ATOM 775 O O . ALA A 1 105 ? 17.366 0.010 5.006 1.00 97.44 105 ALA A O 1
ATOM 776 N N . MET A 1 106 ? 17.240 -0.217 2.773 1.00 96.81 106 MET A N 1
ATOM 777 C CA . MET A 1 106 ? 15.978 0.512 2.622 1.00 96.81 106 MET A CA 1
ATOM 778 C C . MET A 1 106 ? 14.789 -0.235 3.238 1.00 96.81 106 MET A C 1
ATOM 780 O O . MET A 1 106 ? 13.954 0.391 3.891 1.00 96.81 106 MET A O 1
ATOM 784 N N . VAL A 1 107 ? 14.738 -1.568 3.141 1.00 96.38 107 VAL A N 1
ATOM 785 C CA . VAL A 1 107 ? 13.716 -2.379 3.833 1.00 96.38 107 VAL A CA 1
ATOM 786 C C . VAL A 1 107 ? 13.847 -2.247 5.356 1.00 96.38 107 VAL A C 1
ATOM 788 O O . VAL A 1 107 ? 12.850 -2.011 6.045 1.00 96.38 107 VAL A O 1
ATOM 791 N N . VAL A 1 108 ? 15.069 -2.347 5.894 1.00 96.81 108 VAL A N 1
ATOM 792 C CA . VAL A 1 108 ? 15.332 -2.143 7.331 1.00 96.81 108 VAL A CA 1
ATOM 793 C C . VAL A 1 108 ? 14.949 -0.724 7.753 1.00 96.81 108 VAL A C 1
ATOM 795 O O . VAL A 1 108 ? 14.287 -0.540 8.777 1.00 96.81 108 VAL A O 1
ATOM 798 N N . TRP A 1 109 ? 15.314 0.281 6.956 1.00 96.56 109 TRP A N 1
ATOM 799 C CA . TRP A 1 109 ? 14.957 1.671 7.213 1.00 96.56 109 TRP A CA 1
ATOM 800 C C . TRP A 1 109 ? 13.437 1.874 7.221 1.00 96.56 109 TRP A C 1
ATOM 802 O O . TRP A 1 109 ? 12.919 2.462 8.173 1.00 96.56 109 TRP A O 1
ATOM 812 N N . GLY A 1 110 ? 12.706 1.308 6.259 1.00 95.44 110 GLY A N 1
ATOM 813 C CA . GLY A 1 110 ? 11.244 1.344 6.221 1.00 95.44 110 GLY A CA 1
ATOM 814 C C . GLY A 1 110 ? 10.617 0.805 7.511 1.00 95.44 110 GLY A C 1
ATOM 815 O O . GLY A 1 110 ? 9.817 1.493 8.147 1.00 95.44 110 GLY A O 1
ATOM 816 N N . PHE A 1 111 ? 11.041 -0.370 7.988 1.00 94.94 111 PHE A N 1
ATOM 817 C CA . PHE A 1 111 ? 10.534 -0.907 9.259 1.00 94.94 111 PHE A CA 1
ATOM 818 C C . PHE A 1 111 ? 10.992 -0.123 10.490 1.00 94.94 111 PHE A C 1
ATOM 820 O O . PHE A 1 111 ? 10.250 -0.062 11.475 1.00 94.94 111 PHE A O 1
ATOM 827 N N . SER A 1 112 ? 12.160 0.522 10.448 1.00 94.88 112 SER A N 1
ATOM 828 C CA . SER A 1 112 ? 12.606 1.403 11.533 1.00 94.88 112 SER A CA 1
ATOM 829 C C . SER A 1 112 ? 11.638 2.574 11.739 1.00 94.88 112 SER A C 1
ATOM 831 O O . SER A 1 112 ? 11.364 2.947 12.880 1.00 94.88 112 SER A O 1
ATOM 833 N N . LEU A 1 113 ? 11.021 3.084 10.662 1.00 94.56 113 LEU A N 1
ATOM 834 C CA . LEU A 1 113 ? 9.972 4.105 10.743 1.00 94.56 113 LEU A CA 1
ATOM 835 C C . LEU A 1 113 ? 8.715 3.565 11.440 1.00 94.56 113 LEU A C 1
ATOM 837 O O . LEU A 1 113 ? 8.132 4.271 12.265 1.00 94.56 113 LEU A O 1
ATOM 841 N N . SER A 1 114 ? 8.323 2.315 11.162 1.00 90.62 114 SER A N 1
ATOM 842 C CA . SER A 1 114 ? 7.182 1.674 11.838 1.00 90.62 114 SER A CA 1
ATOM 843 C C . SER A 1 114 ? 7.419 1.549 13.334 1.00 90.62 114 SER A C 1
ATOM 845 O O . SER A 1 114 ? 6.546 1.863 14.140 1.00 90.62 114 SER A O 1
ATOM 847 N N . VAL A 1 115 ? 8.604 1.078 13.706 1.00 90.62 115 VAL A N 1
ATOM 848 C CA . VAL A 1 115 ? 8.983 0.851 15.099 1.00 90.62 115 VAL A CA 1
ATOM 849 C C . VAL A 1 115 ? 9.154 2.173 15.856 1.00 90.62 115 VAL A C 1
ATOM 851 O O . VAL A 1 115 ? 8.816 2.251 17.033 1.00 90.62 115 VAL A O 1
ATOM 854 N N . ALA A 1 116 ? 9.587 3.235 15.174 1.00 90.19 116 ALA A N 1
ATOM 855 C CA . ALA A 1 116 ? 9.643 4.594 15.711 1.00 90.19 116 ALA A CA 1
ATOM 856 C C . ALA A 1 116 ? 8.263 5.283 15.817 1.00 90.19 116 ALA A C 1
ATOM 858 O O . ALA A 1 116 ? 8.202 6.481 16.105 1.00 90.19 116 ALA A O 1
ATOM 859 N N . GLY A 1 117 ? 7.162 4.569 15.547 1.00 86.12 117 GLY A N 1
ATOM 860 C CA . GLY A 1 117 ? 5.800 5.097 15.651 1.00 86.12 117 GLY A CA 1
ATOM 861 C C . GLY A 1 117 ? 5.465 6.162 14.605 1.00 86.12 117 GLY A C 1
ATOM 862 O O . GLY A 1 117 ? 4.595 7.003 14.836 1.00 86.12 117 GLY A O 1
ATOM 863 N N . LYS A 1 118 ? 6.167 6.184 13.463 1.00 90.62 118 LYS A N 1
ATOM 864 C CA . LYS A 1 118 ? 5.823 7.082 12.352 1.00 90.62 118 LYS A CA 1
ATOM 865 C C . LYS A 1 118 ? 4.502 6.653 11.708 1.00 90.62 118 LYS A C 1
ATOM 867 O O . LYS A 1 118 ? 4.024 5.540 11.908 1.00 90.62 118 LYS A O 1
ATOM 872 N N . SER A 1 119 ? 3.914 7.553 10.915 1.00 87.62 119 SER A N 1
ATOM 873 C CA . SER A 1 119 ? 2.650 7.297 10.213 1.00 87.62 119 SER A CA 1
ATOM 874 C C . SER A 1 119 ? 2.703 5.969 9.442 1.00 87.62 119 SER A C 1
ATOM 876 O O . SER A 1 119 ? 3.629 5.793 8.646 1.00 87.62 119 SER A O 1
ATOM 878 N N . PRO A 1 120 ? 1.709 5.071 9.592 1.00 87.62 120 PRO A N 1
ATOM 879 C CA . PRO A 1 120 ? 1.671 3.814 8.851 1.00 87.62 120 PRO A CA 1
ATOM 880 C C . PRO A 1 120 ? 1.790 4.003 7.340 1.00 87.62 120 PRO A C 1
ATOM 882 O O . PRO A 1 120 ? 2.427 3.199 6.669 1.00 87.62 120 PRO A O 1
ATOM 885 N N . LEU A 1 121 ? 1.236 5.093 6.805 1.00 88.75 121 LEU A N 1
ATOM 886 C CA . LEU A 1 121 ? 1.308 5.378 5.377 1.00 88.75 121 LEU A CA 1
ATOM 887 C C . LEU A 1 121 ? 2.712 5.794 4.922 1.00 88.75 121 LEU A C 1
ATOM 889 O O . LEU A 1 121 ? 3.115 5.445 3.818 1.00 88.75 121 LEU A O 1
ATOM 893 N N . LEU A 1 122 ? 3.474 6.493 5.773 1.00 92.75 122 LEU A N 1
ATOM 894 C CA . LEU A 1 122 ? 4.881 6.785 5.488 1.00 92.75 122 LEU A CA 1
ATOM 895 C C . LEU A 1 122 ? 5.699 5.490 5.428 1.00 92.75 122 LEU A C 1
ATOM 897 O O . LEU A 1 122 ? 6.594 5.372 4.600 1.00 92.75 122 LEU A O 1
ATOM 901 N N . VAL A 1 123 ? 5.372 4.509 6.272 1.00 93.50 123 VAL A N 1
ATOM 902 C CA . VAL A 1 123 ? 6.027 3.199 6.218 1.00 93.50 123 VAL A CA 1
ATOM 903 C C . VAL A 1 123 ? 5.648 2.438 4.954 1.00 93.50 123 VAL A C 1
ATOM 905 O O . VAL A 1 123 ? 6.538 1.918 4.292 1.00 93.50 123 VAL A O 1
ATOM 908 N N . VAL A 1 124 ? 4.357 2.402 4.591 1.00 92.12 124 VAL A N 1
ATOM 909 C CA . VAL A 1 124 ? 3.910 1.811 3.317 1.00 92.12 124 VAL A CA 1
ATOM 910 C C . VAL A 1 124 ? 4.687 2.437 2.160 1.00 92.12 124 VAL A C 1
ATOM 912 O O . VAL A 1 124 ? 5.264 1.712 1.363 1.00 92.12 124 VAL A O 1
ATOM 915 N N . LEU A 1 125 ? 4.772 3.768 2.112 1.00 93.50 125 LEU A N 1
ATOM 916 C CA . LEU A 1 125 ? 5.530 4.499 1.099 1.00 93.50 125 LEU A CA 1
ATOM 917 C C . LEU A 1 125 ? 7.012 4.095 1.065 1.00 93.50 125 LEU A C 1
ATOM 919 O O . LEU A 1 125 ? 7.529 3.804 -0.008 1.00 93.50 125 LEU A O 1
ATOM 923 N N . ALA A 1 126 ? 7.682 4.057 2.219 1.00 95.75 126 ALA A N 1
ATOM 924 C CA . ALA A 1 126 ? 9.092 3.684 2.312 1.00 95.75 126 ALA A CA 1
ATOM 925 C C . ALA A 1 126 ? 9.340 2.231 1.879 1.00 95.75 126 ALA A C 1
ATOM 927 O O . ALA A 1 126 ? 10.273 1.965 1.133 1.00 95.75 126 ALA A O 1
ATOM 928 N N . LEU A 1 127 ? 8.494 1.287 2.303 1.00 95.19 127 LEU A N 1
ATOM 929 C CA . LEU A 1 127 ? 8.604 -0.117 1.897 1.00 95.19 127 LEU A CA 1
ATOM 930 C C . LEU A 1 127 ? 8.283 -0.307 0.413 1.00 95.19 127 LEU A C 1
ATOM 932 O O . LEU A 1 127 ? 8.912 -1.120 -0.254 1.00 95.19 127 LEU A O 1
ATOM 936 N N . MET A 1 128 ? 7.317 0.438 -0.117 1.00 92.00 128 MET A N 1
ATOM 937 C CA . MET A 1 128 ? 7.005 0.407 -1.540 1.00 92.00 128 MET A CA 1
ATOM 938 C C . MET A 1 128 ? 8.148 0.967 -2.379 1.00 92.00 128 MET A C 1
ATOM 940 O O . MET A 1 128 ? 8.474 0.373 -3.397 1.00 92.00 128 MET A O 1
ATOM 944 N N . GLU A 1 129 ? 8.779 2.062 -1.961 1.00 94.50 129 GLU A N 1
ATOM 945 C CA . GLU A 1 129 ? 9.975 2.584 -2.624 1.00 94.50 129 GLU A CA 1
ATOM 946 C C . GLU A 1 129 ? 11.118 1.560 -2.560 1.00 94.50 129 GLU A C 1
ATOM 948 O O . GLU A 1 129 ? 11.641 1.187 -3.608 1.00 94.50 129 GLU A O 1
ATOM 953 N N . ALA A 1 130 ? 11.389 0.995 -1.379 1.00 95.19 130 ALA A N 1
ATOM 954 C CA . ALA A 1 130 ? 12.460 0.024 -1.155 1.00 95.19 130 ALA A CA 1
ATOM 955 C C . ALA A 1 130 ? 12.313 -1.270 -1.970 1.00 95.19 130 ALA A C 1
ATOM 957 O O . ALA A 1 130 ? 13.303 -1.953 -2.227 1.00 95.19 130 ALA A O 1
ATOM 958 N N . LEU A 1 131 ? 11.082 -1.641 -2.332 1.00 94.31 131 LEU A N 1
ATOM 959 C CA . LEU A 1 131 ? 10.791 -2.863 -3.077 1.00 94.31 131 LEU A CA 1
ATOM 960 C C . LEU A 1 131 ? 10.543 -2.575 -4.561 1.00 94.31 131 LEU A C 1
ATOM 962 O O . LEU A 1 131 ? 11.164 -3.188 -5.423 1.00 94.31 131 LEU A O 1
ATOM 966 N N . MET A 1 132 ? 9.651 -1.641 -4.884 1.00 93.06 132 MET A N 1
ATOM 967 C CA . MET A 1 132 ? 9.208 -1.409 -6.260 1.00 93.06 132 MET A CA 1
ATOM 968 C C . MET A 1 132 ? 10.219 -0.609 -7.075 1.00 93.06 132 MET A C 1
ATOM 970 O O . MET A 1 132 ? 10.452 -0.963 -8.224 1.00 93.06 132 MET A O 1
ATOM 974 N N . MET A 1 133 ? 10.812 0.455 -6.521 1.00 94.81 133 MET A N 1
ATOM 975 C CA . MET A 1 133 ? 11.743 1.306 -7.272 1.00 94.81 133 MET A CA 1
ATOM 976 C C . MET A 1 133 ? 12.961 0.536 -7.807 1.00 94.81 133 MET A C 1
ATOM 978 O O . MET A 1 133 ? 13.187 0.602 -9.016 1.00 94.81 133 MET A O 1
ATOM 982 N N . PRO A 1 134 ? 13.694 -0.254 -6.990 1.00 94.56 134 PRO A N 1
ATOM 983 C CA . PRO A 1 134 ? 14.808 -1.049 -7.500 1.00 94.56 134 PRO A CA 1
ATOM 984 C C . PRO A 1 134 ? 14.365 -1.984 -8.628 1.00 94.56 134 PRO A C 1
ATOM 986 O O . PRO A 1 134 ? 15.013 -2.048 -9.669 1.00 94.56 134 PRO A O 1
ATOM 989 N N . TYR A 1 135 ? 13.217 -2.645 -8.475 1.00 92.50 135 TYR A N 1
ATOM 990 C CA . TYR A 1 135 ? 12.694 -3.540 -9.506 1.00 92.50 135 TYR A CA 1
ATOM 991 C C . TYR A 1 135 ? 12.332 -2.807 -10.802 1.00 92.50 135 TYR A C 1
ATOM 993 O O . TYR A 1 135 ? 12.667 -3.249 -11.896 1.00 92.50 135 TYR A O 1
ATOM 1001 N N . LEU A 1 136 ? 11.686 -1.648 -10.707 1.00 92.12 136 LEU A N 1
ATOM 1002 C CA . LEU A 1 136 ? 11.348 -0.871 -11.894 1.00 92.12 136 LEU A CA 1
ATOM 1003 C C . LEU A 1 136 ? 12.604 -0.394 -12.628 1.00 92.12 136 LEU A C 1
ATOM 1005 O O . LEU A 1 136 ? 12.630 -0.446 -13.853 1.00 92.12 136 LEU A O 1
ATOM 1009 N N . THR A 1 137 ? 13.664 -0.010 -11.909 1.00 93.38 137 THR A N 1
ATOM 1010 C CA . THR A 1 137 ? 14.928 0.400 -12.544 1.00 93.38 137 THR A CA 1
ATOM 1011 C C . THR A 1 137 ? 15.638 -0.735 -13.284 1.00 93.38 137 THR A C 1
ATOM 1013 O O . THR A 1 137 ? 16.361 -0.452 -14.237 1.00 93.38 137 THR A O 1
ATOM 1016 N N . THR A 1 138 ? 15.419 -2.001 -12.904 1.00 91.06 138 THR A N 1
ATOM 1017 C CA . THR A 1 138 ? 15.969 -3.157 -13.636 1.00 91.06 138 THR A CA 1
ATOM 1018 C C . THR A 1 138 ? 15.126 -3.545 -14.849 1.00 91.06 138 THR A C 1
ATOM 1020 O O . THR A 1 138 ? 15.661 -4.124 -15.788 1.00 91.06 138 THR A O 1
ATOM 1023 N N . VAL A 1 139 ? 13.826 -3.232 -14.842 1.00 88.75 139 VAL A N 1
ATOM 1024 C CA . VAL A 1 139 ? 12.897 -3.573 -15.934 1.00 88.75 139 VAL A CA 1
ATOM 1025 C C . VAL A 1 139 ? 12.843 -2.482 -17.002 1.00 88.75 139 VAL A C 1
ATOM 1027 O O . VAL A 1 139 ? 13.000 -2.761 -18.187 1.00 88.75 139 VAL A O 1
ATOM 1030 N N . SER A 1 140 ? 12.571 -1.239 -16.605 1.00 90.00 140 SER A N 1
ATOM 1031 C CA . SER A 1 140 ? 12.435 -0.108 -17.523 1.00 90.00 140 SER A CA 1
ATOM 1032 C C . SER A 1 140 ? 12.601 1.215 -16.784 1.00 90.00 140 SER A C 1
ATOM 1034 O O . SER A 1 140 ? 11.815 1.559 -15.895 1.00 90.00 140 SER A O 1
ATOM 1036 N N . MET A 1 141 ? 13.591 2.002 -17.212 1.00 92.19 141 MET A N 1
ATOM 1037 C CA . MET A 1 141 ? 13.803 3.355 -16.694 1.00 92.19 141 MET A CA 1
ATOM 1038 C C . MET A 1 141 ? 12.593 4.261 -16.940 1.00 92.19 141 MET A C 1
ATOM 1040 O O . MET A 1 141 ? 12.272 5.073 -16.076 1.00 92.19 141 MET A O 1
ATOM 1044 N N . ASP A 1 142 ? 11.881 4.085 -18.056 1.00 91.31 142 ASP A N 1
ATOM 1045 C CA . ASP A 1 142 ? 10.687 4.873 -18.371 1.00 91.31 142 ASP A CA 1
ATOM 1046 C C . ASP A 1 142 ? 9.540 4.559 -17.408 1.00 91.31 142 ASP A C 1
ATOM 1048 O O . ASP A 1 142 ? 8.877 5.470 -16.911 1.00 91.31 142 ASP A O 1
ATOM 1052 N N . VAL A 1 143 ? 9.333 3.280 -17.074 1.00 90.12 143 VAL A N 1
ATOM 1053 C CA . VAL A 1 143 ? 8.317 2.875 -16.088 1.00 90.12 143 VAL A CA 1
ATOM 1054 C C . VAL A 1 143 ? 8.710 3.345 -14.684 1.00 90.12 143 VAL A C 1
ATOM 1056 O O . VAL A 1 143 ? 7.855 3.827 -13.936 1.00 90.12 143 VAL A O 1
ATOM 1059 N N . ALA A 1 144 ? 9.994 3.260 -14.326 1.00 94.00 144 ALA A N 1
ATOM 1060 C CA . ALA A 1 144 ? 10.507 3.775 -13.057 1.00 94.00 144 ALA A CA 1
ATOM 1061 C C . ALA A 1 144 ? 10.302 5.294 -12.941 1.00 94.00 144 ALA A C 1
ATOM 1063 O O . ALA A 1 144 ? 9.791 5.779 -11.932 1.00 94.00 144 ALA A O 1
ATOM 1064 N N . LEU A 1 145 ? 10.613 6.049 -13.995 1.00 94.19 145 LEU A N 1
ATOM 1065 C CA . LEU A 1 145 ? 10.412 7.494 -14.032 1.00 94.19 145 LEU A CA 1
ATOM 1066 C C . LEU A 1 145 ? 8.919 7.854 -14.015 1.00 94.19 145 LEU A C 1
ATOM 1068 O O . LEU A 1 145 ? 8.507 8.751 -13.277 1.00 94.19 145 LEU A O 1
ATOM 1072 N N . ALA A 1 146 ? 8.081 7.118 -14.749 1.00 93.12 146 ALA A N 1
ATOM 1073 C CA . ALA A 1 146 ? 6.631 7.271 -14.688 1.00 93.12 146 ALA A CA 1
ATOM 1074 C C . ALA A 1 146 ? 6.108 7.064 -13.259 1.00 93.12 146 ALA A C 1
ATOM 1076 O O . ALA A 1 146 ? 5.248 7.823 -12.814 1.00 93.12 146 ALA A O 1
ATOM 1077 N N . MET A 1 147 ? 6.650 6.099 -12.510 1.00 92.38 147 MET A N 1
ATOM 1078 C CA . MET A 1 147 ? 6.313 5.891 -11.100 1.00 92.38 147 MET A CA 1
ATOM 1079 C C . MET A 1 147 ? 6.684 7.110 -10.240 1.00 92.38 147 MET A C 1
ATOM 1081 O O . MET A 1 147 ? 5.862 7.534 -9.429 1.00 92.38 147 MET A O 1
ATOM 1085 N N . VAL A 1 148 ? 7.855 7.730 -10.441 1.00 96.44 148 VAL A N 1
ATOM 1086 C CA . VAL A 1 148 ? 8.261 8.955 -9.713 1.00 96.44 148 VAL A CA 1
ATOM 1087 C C . VAL A 1 148 ? 7.236 10.083 -9.884 1.00 96.44 148 VAL A C 1
ATOM 1089 O O . VAL A 1 148 ? 6.903 10.758 -8.910 1.00 96.44 148 VAL A O 1
ATOM 1092 N N . PHE A 1 149 ? 6.697 10.267 -11.092 1.00 95.31 149 PHE A N 1
ATOM 1093 C CA . PHE A 1 149 ? 5.724 11.326 -11.383 1.00 95.31 149 PHE A CA 1
ATOM 1094 C C . PHE A 1 149 ? 4.293 10.974 -10.971 1.00 95.31 149 PHE A C 1
ATOM 1096 O O . PHE A 1 149 ? 3.610 11.771 -10.324 1.00 95.31 149 PHE A O 1
ATOM 1103 N N . TRP A 1 150 ? 3.813 9.790 -11.342 1.00 95.12 150 TRP A N 1
ATOM 1104 C CA . TRP A 1 150 ? 2.406 9.428 -11.182 1.00 95.12 150 TRP A CA 1
ATOM 1105 C C . TRP A 1 150 ? 2.056 8.991 -9.775 1.00 95.12 150 TRP A C 1
ATOM 1107 O O . TRP A 1 150 ? 0.902 9.113 -9.363 1.00 95.12 150 TRP A O 1
ATOM 1117 N N . PHE A 1 151 ? 3.020 8.512 -9.003 1.00 95.00 151 PHE A N 1
ATOM 1118 C CA . PHE A 1 151 ? 2.746 8.071 -7.652 1.00 95.00 151 PHE A CA 1
ATOM 1119 C C . PHE A 1 151 ? 2.335 9.221 -6.714 1.00 95.00 151 PHE A C 1
ATOM 1121 O O . PHE A 1 151 ? 1.274 9.107 -6.090 1.00 95.00 151 PHE A O 1
ATOM 1128 N N . PRO A 1 152 ? 3.067 10.355 -6.629 1.00 96.88 152 PRO A N 1
ATOM 1129 C CA . PRO A 1 152 ? 2.621 11.506 -5.844 1.00 96.88 152 PRO A CA 1
ATOM 1130 C C . PRO A 1 152 ? 1.288 12.081 -6.337 1.00 96.88 152 PRO A C 1
ATOM 1132 O O . PRO A 1 152 ? 0.475 12.506 -5.518 1.00 96.88 152 PRO A O 1
ATOM 1135 N N . ILE A 1 153 ? 1.022 12.047 -7.650 1.00 97.56 153 ILE A N 1
ATOM 1136 C CA . ILE A 1 153 ? -0.263 12.477 -8.226 1.00 97.56 153 ILE A CA 1
ATOM 1137 C C . ILE A 1 153 ? -1.400 11.572 -7.736 1.00 97.56 153 ILE A C 1
ATOM 1139 O O . ILE A 1 153 ? -2.399 12.071 -7.221 1.00 97.56 153 ILE A O 1
ATOM 1143 N N . ASN A 1 154 ? -1.240 10.248 -7.816 1.00 96.94 154 ASN A N 1
ATOM 1144 C CA . ASN A 1 154 ? -2.226 9.292 -7.306 1.00 96.94 154 ASN A CA 1
ATOM 1145 C C . ASN A 1 154 ? -2.454 9.455 -5.793 1.00 96.94 154 ASN A C 1
ATOM 1147 O O . ASN A 1 154 ? -3.593 9.386 -5.330 1.00 96.94 154 ASN A O 1
ATOM 1151 N N . MET A 1 155 ? -1.401 9.743 -5.022 1.00 96.62 155 MET A N 1
ATOM 1152 C CA . MET A 1 155 ? -1.507 10.071 -3.595 1.00 96.62 155 MET A CA 1
ATOM 1153 C C . MET A 1 155 ? -2.290 11.375 -3.358 1.00 96.62 155 MET A C 1
ATOM 1155 O O . MET A 1 155 ? -3.127 11.439 -2.457 1.00 96.62 155 MET A O 1
ATOM 1159 N N . ALA A 1 156 ? -2.060 12.412 -4.166 1.00 97.88 156 ALA A N 1
ATOM 1160 C CA . ALA A 1 156 ? -2.794 13.672 -4.076 1.00 97.88 156 ALA A CA 1
ATOM 1161 C C . ALA A 1 156 ? -4.283 13.487 -4.413 1.00 97.88 156 ALA A C 1
ATOM 1163 O O . ALA A 1 156 ? -5.142 13.964 -3.673 1.00 97.88 156 ALA A O 1
ATOM 1164 N N . LEU A 1 157 ? -4.605 12.729 -5.466 1.00 97.94 157 LEU A N 1
ATOM 1165 C CA . LEU A 1 157 ? -5.985 12.377 -5.822 1.00 97.94 157 LEU A CA 1
ATOM 1166 C C . LEU A 1 157 ? -6.671 11.570 -4.711 1.00 97.94 157 LEU A C 1
ATOM 1168 O O . LEU A 1 157 ? -7.836 11.816 -4.389 1.00 97.94 157 LEU A O 1
ATOM 1172 N N . ALA A 1 158 ? -5.943 10.653 -4.075 1.00 97.69 158 ALA A N 1
ATOM 1173 C CA . ALA A 1 158 ? -6.429 9.903 -2.924 1.00 97.69 158 ALA A CA 1
ATOM 1174 C C . ALA A 1 158 ? -6.720 10.798 -1.710 1.00 97.69 158 ALA A C 1
ATOM 1176 O O . ALA A 1 158 ? -7.739 10.608 -1.048 1.00 97.69 158 ALA A O 1
ATOM 1177 N N . LEU A 1 159 ? -5.868 11.792 -1.432 1.00 97.38 159 LEU A N 1
ATOM 1178 C CA . LEU A 1 159 ? -6.088 12.777 -0.366 1.00 97.38 159 LEU A CA 1
ATOM 1179 C C . LEU A 1 159 ? -7.315 13.645 -0.636 1.00 97.38 159 LEU A C 1
ATOM 1181 O O . LEU A 1 159 ? -8.138 13.818 0.261 1.00 97.38 159 LEU A O 1
ATOM 1185 N N . LEU A 1 160 ? -7.463 14.146 -1.866 1.00 97.81 160 LEU A N 1
ATOM 1186 C CA . LEU A 1 160 ? -8.643 14.910 -2.276 1.00 97.81 160 LEU A CA 1
ATOM 1187 C C . LEU A 1 160 ? -9.910 14.074 -2.094 1.00 97.81 160 LEU A C 1
ATOM 1189 O O . LEU A 1 160 ? -10.853 14.518 -1.447 1.00 97.81 160 LEU A O 1
ATOM 1193 N N . THR A 1 161 ? -9.886 12.828 -2.569 1.00 97.50 161 THR A N 1
ATOM 1194 C CA . THR A 1 161 ? -10.990 11.875 -2.398 1.00 97.50 161 THR A CA 1
ATOM 1195 C C . THR A 1 161 ? -11.301 11.641 -0.922 1.00 97.50 161 THR A C 1
ATOM 1197 O O . THR A 1 161 ? -12.467 11.657 -0.526 1.00 97.50 161 THR A O 1
ATOM 1200 N N . ALA A 1 162 ? -10.275 11.457 -0.088 1.00 96.88 162 ALA A N 1
ATOM 1201 C CA . ALA A 1 162 ? -10.450 11.255 1.341 1.00 96.88 162 ALA A CA 1
ATOM 1202 C C . ALA A 1 162 ? -11.088 12.483 2.004 1.00 96.88 162 ALA A C 1
ATOM 1204 O O . ALA A 1 162 ? -12.084 12.335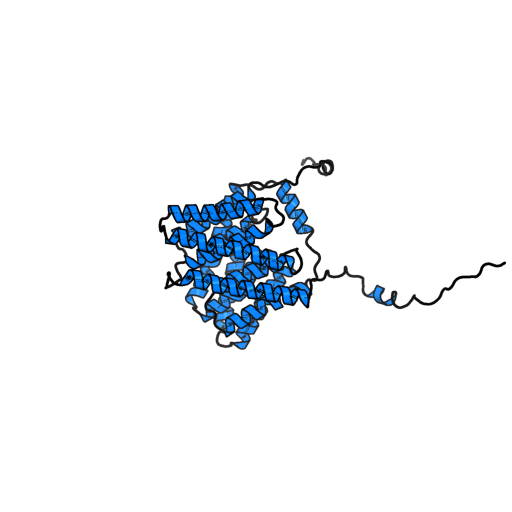 2.711 1.00 96.88 162 ALA A O 1
ATOM 1205 N N . TRP A 1 163 ? -10.580 13.691 1.750 1.00 97.12 163 TRP A N 1
ATOM 1206 C CA . TRP A 1 163 ? -11.153 14.929 2.288 1.00 97.12 163 TRP A CA 1
ATOM 1207 C C . TRP A 1 163 ? -12.598 15.136 1.845 1.00 97.12 163 TRP A C 1
ATOM 1209 O O . TRP A 1 163 ? -13.444 15.430 2.688 1.00 97.12 163 TRP A O 1
ATOM 1219 N N . SER A 1 164 ? -12.906 14.911 0.568 1.00 97.25 164 SER A N 1
ATOM 1220 C CA . SER A 1 164 ? -14.277 14.974 0.058 1.00 97.25 164 SER A CA 1
ATOM 1221 C C . SER A 1 164 ? -15.183 13.957 0.752 1.00 97.25 164 SER A C 1
ATOM 1223 O O . SER A 1 164 ? -16.264 14.311 1.213 1.00 97.25 164 SER A O 1
ATOM 1225 N N . ALA A 1 165 ? -14.743 12.709 0.903 1.00 96.69 165 ALA A N 1
ATOM 1226 C CA . ALA A 1 165 ? -15.539 11.672 1.548 1.00 96.69 165 ALA A CA 1
ATOM 1227 C C . ALA A 1 165 ? -15.730 11.927 3.056 1.00 96.69 165 ALA A C 1
ATOM 1229 O O . ALA A 1 165 ? -16.817 11.683 3.570 1.00 96.69 165 ALA A O 1
ATOM 1230 N N . PHE A 1 166 ? -14.733 12.468 3.765 1.00 95.12 166 PHE A N 1
ATOM 1231 C CA . PHE A 1 166 ? -14.890 12.919 5.156 1.00 95.12 166 PHE A CA 1
ATOM 1232 C C . PHE A 1 166 ? -15.785 14.161 5.283 1.00 95.12 166 PHE A C 1
ATOM 1234 O O . PHE A 1 166 ? -16.436 14.319 6.312 1.00 95.12 166 PHE A O 1
ATOM 1241 N N . ALA A 1 167 ? -15.849 15.020 4.263 1.00 94.94 167 ALA A N 1
ATOM 1242 C CA . ALA A 1 167 ? -16.773 16.152 4.237 1.00 94.94 167 ALA A CA 1
ATOM 1243 C C . ALA A 1 167 ? -18.227 15.703 4.004 1.00 94.94 167 ALA A C 1
ATOM 1245 O O . ALA A 1 167 ? -19.130 16.197 4.674 1.00 94.94 167 ALA A O 1
ATOM 1246 N N . VAL A 1 168 ? -18.452 14.746 3.096 1.00 95.50 168 VAL A N 1
ATOM 1247 C CA . VAL A 1 168 ? -19.788 14.188 2.805 1.00 95.50 168 VAL A CA 1
ATOM 1248 C C . VAL A 1 168 ? -20.276 13.274 3.937 1.00 95.50 168 VAL A C 1
ATOM 1250 O O . VAL A 1 168 ? -21.448 13.309 4.304 1.00 95.50 168 VAL A O 1
ATOM 1253 N N . PHE A 1 169 ? -19.376 12.479 4.519 1.00 94.25 169 PHE A N 1
ATOM 1254 C CA . PHE A 1 169 ? -19.660 11.510 5.580 1.00 94.25 169 PHE A CA 1
ATOM 1255 C C . PHE A 1 169 ? -18.815 11.815 6.833 1.00 94.25 169 PHE A C 1
ATOM 1257 O O . PHE A 1 169 ? -17.829 11.112 7.105 1.00 94.25 169 PHE A O 1
ATOM 1264 N N . PRO A 1 170 ? -19.169 12.864 7.603 1.00 90.75 170 PRO A N 1
ATOM 1265 C CA . PRO A 1 170 ? -18.373 13.321 8.738 1.00 90.75 170 PRO A CA 1
ATOM 1266 C C . PRO A 1 170 ? -18.302 12.276 9.862 1.00 90.75 170 PRO A C 1
ATOM 1268 O O . PRO A 1 170 ? -19.281 11.564 10.103 1.00 90.75 170 PRO A O 1
ATOM 1271 N N . PRO A 1 171 ? -17.158 12.177 10.568 1.00 89.06 171 PRO A N 1
ATOM 1272 C CA . PRO A 1 171 ? -16.972 11.204 11.632 1.00 89.06 171 PRO A CA 1
ATOM 1273 C C . PRO A 1 171 ? -17.701 11.626 12.913 1.00 89.06 171 PRO A C 1
ATOM 1275 O O . PRO A 1 171 ? -17.799 12.809 13.253 1.00 89.06 171 PRO A O 1
ATOM 1278 N N . VAL A 1 172 ? -18.167 10.642 13.680 1.00 87.00 172 VAL A N 1
ATOM 1279 C CA . VAL A 1 172 ? -18.798 10.880 14.986 1.00 87.00 172 VAL A CA 1
ATOM 1280 C C . VAL A 1 172 ? -17.721 11.189 16.034 1.00 87.00 172 VAL A C 1
ATOM 1282 O O . VAL A 1 172 ? -16.914 10.322 16.367 1.00 87.00 172 VAL A O 1
ATOM 1285 N N . LYS A 1 173 ? -17.728 12.402 16.614 1.00 83.81 173 LYS A N 1
ATOM 1286 C CA . LYS A 1 173 ? -16.693 12.885 17.563 1.00 83.81 173 LYS A CA 1
ATOM 1287 C C . LYS A 1 173 ? -16.364 11.897 18.692 1.00 83.81 173 LYS A C 1
ATOM 1289 O O . LYS A 1 173 ? -15.196 11.642 18.957 1.00 83.81 173 LYS A O 1
ATOM 1294 N N . ARG A 1 174 ? -17.376 11.298 19.334 1.00 79.12 174 ARG A N 1
ATOM 1295 C CA . ARG A 1 174 ? -17.176 10.327 20.433 1.00 79.12 174 ARG A CA 1
ATOM 1296 C C . ARG A 1 174 ? -16.439 9.062 19.966 1.00 79.12 174 ARG A C 1
ATOM 1298 O O . ARG A 1 174 ? -15.620 8.529 20.706 1.00 79.12 174 ARG A O 1
ATOM 1305 N N . ALA A 1 175 ? -16.708 8.602 18.742 1.00 79.19 175 ALA A N 1
ATOM 1306 C CA . ALA A 1 175 ? -16.027 7.450 18.151 1.00 79.19 175 ALA A CA 1
ATOM 1307 C C . ALA A 1 175 ? -14.567 7.774 17.787 1.00 79.19 175 ALA A C 1
ATOM 1309 O O . ALA A 1 175 ? -13.696 6.924 17.962 1.00 79.19 175 ALA A O 1
ATOM 1310 N N . VAL A 1 176 ? -14.290 9.010 17.351 1.00 80.81 176 VAL A N 1
ATOM 1311 C CA . VAL A 1 176 ? -12.922 9.501 17.111 1.00 80.81 176 VAL A CA 1
ATOM 1312 C C . VAL A 1 176 ? -12.105 9.481 18.399 1.00 80.81 176 VAL A C 1
ATOM 1314 O O . VAL A 1 176 ? -11.059 8.841 18.433 1.00 80.81 176 VAL A O 1
ATOM 1317 N N . VAL A 1 177 ? -12.617 10.092 19.473 1.00 82.69 177 VAL A N 1
ATOM 1318 C CA . VAL A 1 177 ? -11.920 10.138 20.772 1.00 82.69 177 VAL A CA 1
ATOM 1319 C C . VAL A 1 177 ? -11.628 8.728 21.291 1.00 82.69 177 VAL A C 1
ATOM 1321 O O . VAL A 1 177 ? -10.518 8.450 21.737 1.00 82.69 177 VAL A O 1
ATOM 1324 N N . ALA A 1 178 ? -12.595 7.810 21.187 1.00 80.00 178 ALA A N 1
ATOM 1325 C CA . ALA A 1 178 ? -12.402 6.420 21.593 1.00 80.00 178 ALA A CA 1
ATOM 1326 C C . ALA A 1 178 ? -11.305 5.712 20.773 1.00 80.00 178 ALA A C 1
ATOM 1328 O O . ALA A 1 178 ? -10.482 4.988 21.336 1.00 80.00 178 ALA A O 1
ATOM 1329 N N . ALA A 1 179 ? -11.267 5.930 19.456 1.00 79.88 179 ALA A N 1
ATOM 1330 C CA . ALA A 1 179 ? -10.245 5.360 18.584 1.00 79.88 179 ALA A CA 1
ATOM 1331 C C . ALA A 1 179 ? -8.847 5.950 18.844 1.00 79.88 179 ALA A C 1
ATOM 1333 O O . ALA A 1 179 ? -7.863 5.211 18.832 1.00 79.88 179 ALA A O 1
ATOM 1334 N N . GLU A 1 180 ? -8.748 7.253 19.108 1.00 81.31 180 GLU A N 1
ATOM 1335 C CA . GLU A 1 180 ? -7.487 7.925 19.443 1.00 81.31 180 GLU A CA 1
ATOM 1336 C C . GLU A 1 180 ? -6.935 7.456 20.795 1.00 81.31 180 GLU A C 1
ATOM 1338 O O . GLU A 1 180 ? -5.745 7.153 20.890 1.00 81.31 180 GLU A O 1
ATOM 1343 N N . LEU A 1 181 ? -7.792 7.293 21.813 1.00 79.75 181 LEU A N 1
ATOM 1344 C CA . LEU A 1 181 ? -7.390 6.704 23.097 1.00 79.75 181 LEU A CA 1
ATOM 1345 C C . LEU A 1 181 ? -6.866 5.272 22.926 1.00 79.75 181 LEU A C 1
ATOM 1347 O O . LEU A 1 181 ? -5.832 4.920 23.494 1.00 79.75 181 LEU A O 1
ATOM 1351 N N . ALA A 1 182 ? -7.560 4.452 22.132 1.00 76.94 182 ALA A N 1
ATOM 1352 C CA . ALA A 1 182 ? -7.144 3.077 21.864 1.00 76.94 182 ALA A CA 1
ATOM 1353 C C . ALA A 1 182 ? -5.797 3.011 21.122 1.00 76.94 182 ALA A C 1
ATOM 1355 O O . ALA A 1 182 ? -4.989 2.126 21.398 1.00 76.94 182 ALA A O 1
ATOM 1356 N N . ALA A 1 183 ? -5.533 3.952 20.210 1.00 74.38 183 ALA A N 1
ATOM 1357 C CA . ALA A 1 183 ? -4.254 4.053 19.510 1.00 74.38 183 ALA A CA 1
ATOM 1358 C C . ALA A 1 183 ? -3.116 4.531 20.432 1.00 74.38 183 ALA A C 1
ATOM 1360 O O . ALA A 1 183 ? -2.003 4.013 20.346 1.00 74.38 183 ALA A O 1
ATOM 1361 N N . ALA A 1 184 ? -3.390 5.482 21.331 1.00 71.50 184 ALA A N 1
ATOM 1362 C CA . ALA A 1 184 ? -2.414 6.001 22.291 1.00 71.50 184 ALA A CA 1
ATOM 1363 C C . ALA A 1 184 ? -2.009 4.964 23.352 1.00 71.50 184 ALA A C 1
ATOM 1365 O O . ALA A 1 184 ? -0.858 4.940 23.782 1.00 71.50 184 ALA A O 1
ATOM 1366 N N . ALA A 1 185 ? -2.923 4.067 23.728 1.00 66.56 185 ALA A N 1
ATOM 1367 C CA . ALA A 1 185 ? -2.662 2.944 24.629 1.00 66.56 185 ALA A CA 1
ATOM 1368 C C . ALA A 1 185 ? -1.905 1.773 23.964 1.00 66.56 185 ALA A C 1
ATOM 1370 O O . ALA A 1 185 ? -1.910 0.669 24.508 1.00 66.56 185 ALA A O 1
ATOM 1371 N N . GLY A 1 186 ? -1.318 1.989 22.778 1.00 61.81 186 GLY A N 1
ATOM 1372 C CA . GLY A 1 186 ? -0.754 0.963 21.903 1.00 61.81 186 GLY A CA 1
ATOM 1373 C C . GLY A 1 186 ? 0.123 -0.085 22.608 1.00 61.81 186 GLY A C 1
ATOM 1374 O O . GLY A 1 186 ? 0.718 0.179 23.653 1.00 61.81 186 GLY A O 1
ATOM 1375 N N . PRO A 1 187 ? 0.211 -1.302 22.042 1.00 62.09 187 PRO A N 1
ATOM 1376 C CA . PRO A 1 187 ? 0.855 -2.432 22.697 1.00 62.09 187 PRO A CA 1
ATOM 1377 C C . PRO A 1 187 ? 2.317 -2.131 23.028 1.00 62.09 187 PRO A C 1
ATOM 1379 O O . PRO A 1 187 ? 3.061 -1.610 22.198 1.00 62.09 187 PRO A O 1
ATOM 1382 N N . VAL A 1 188 ? 2.741 -2.516 24.230 1.00 75.06 188 VAL A N 1
ATOM 1383 C CA . VAL A 1 188 ? 4.145 -2.455 24.634 1.00 75.06 188 VAL A CA 1
ATOM 1384 C C . VAL A 1 188 ? 4.887 -3.571 23.900 1.00 75.06 188 VAL A C 1
ATOM 1386 O O . VAL A 1 188 ? 4.609 -4.747 24.100 1.00 75.06 188 VAL A O 1
ATOM 1389 N N . PHE A 1 189 ? 5.831 -3.228 23.029 1.00 83.00 189 PHE A N 1
ATOM 1390 C CA . PHE A 1 189 ? 6.686 -4.200 22.344 1.00 83.00 189 PHE A CA 1
ATOM 1391 C C . PHE A 1 189 ? 8.151 -3.777 22.430 1.00 83.00 189 PHE A C 1
ATOM 1393 O O . PHE A 1 189 ? 8.461 -2.622 22.713 1.00 83.00 189 PHE A O 1
ATOM 1400 N N . ASP A 1 190 ? 9.055 -4.725 22.211 1.00 88.31 190 ASP A N 1
ATOM 1401 C CA . ASP A 1 190 ? 10.487 -4.485 22.071 1.00 88.31 190 ASP A CA 1
ATOM 1402 C C . ASP A 1 190 ? 10.799 -3.962 20.652 1.00 88.31 190 ASP A C 1
ATOM 1404 O O . ASP A 1 190 ? 10.661 -4.721 19.684 1.00 88.31 190 ASP A O 1
ATOM 1408 N N . PRO A 1 191 ? 11.198 -2.680 20.503 1.00 88.56 191 PRO A N 1
ATOM 1409 C CA . PRO A 1 191 ? 11.438 -2.047 19.208 1.00 88.56 191 PRO A CA 1
ATOM 1410 C C . PRO A 1 191 ? 12.434 -2.811 18.329 1.00 88.56 191 PRO A C 1
ATOM 1412 O O . PRO A 1 191 ? 12.143 -3.120 17.170 1.00 88.56 191 PRO A O 1
ATOM 1415 N N . ASP A 1 192 ? 13.583 -3.177 18.899 1.00 91.50 192 ASP A N 1
ATOM 1416 C CA . ASP A 1 192 ? 14.683 -3.811 18.166 1.00 91.50 192 ASP A CA 1
ATOM 1417 C C . ASP A 1 192 ? 14.273 -5.207 17.698 1.00 91.50 192 ASP A C 1
ATOM 1419 O O . ASP A 1 192 ? 14.570 -5.645 16.582 1.00 91.50 192 ASP A O 1
ATOM 1423 N N . ARG A 1 193 ? 13.513 -5.902 18.546 1.00 90.31 193 ARG A N 1
ATOM 1424 C CA . ARG A 1 193 ? 13.008 -7.229 18.227 1.00 90.31 193 ARG A CA 1
ATOM 1425 C C . ARG A 1 193 ? 11.944 -7.182 17.146 1.00 90.31 193 ARG A C 1
ATOM 1427 O O . ARG A 1 193 ? 12.001 -7.999 16.230 1.00 90.31 193 ARG A O 1
ATOM 1434 N N . ARG A 1 194 ? 11.007 -6.234 17.203 1.00 89.50 194 ARG A N 1
ATOM 1435 C CA . ARG A 1 194 ? 9.997 -6.062 16.152 1.00 89.50 194 ARG A CA 1
ATOM 1436 C C . ARG A 1 194 ? 10.639 -5.715 14.811 1.00 89.50 194 ARG A C 1
ATOM 1438 O O . ARG A 1 194 ? 10.268 -6.318 13.804 1.00 89.50 194 ARG A O 1
ATOM 1445 N N . LEU A 1 195 ? 11.633 -4.827 14.806 1.00 92.94 195 LEU A N 1
ATOM 1446 C CA . LEU A 1 195 ? 12.405 -4.488 13.610 1.00 92.94 195 LEU A CA 1
ATOM 1447 C C . LEU A 1 195 ? 13.053 -5.733 12.992 1.00 92.94 195 LEU A C 1
ATOM 1449 O O . LEU A 1 195 ? 12.878 -6.000 11.800 1.00 92.94 195 LEU A O 1
ATOM 1453 N N . LEU A 1 196 ? 13.747 -6.528 13.812 1.00 93.81 196 LEU A N 1
ATOM 1454 C CA . LEU A 1 196 ? 14.385 -7.765 13.366 1.00 93.81 196 LEU A CA 1
ATOM 1455 C C . LEU A 1 196 ? 13.358 -8.752 12.800 1.00 93.81 196 LEU A C 1
ATOM 1457 O O . LEU A 1 196 ? 13.575 -9.315 11.730 1.00 93.81 196 LEU A O 1
ATOM 1461 N N . ARG A 1 197 ? 12.218 -8.930 13.476 1.00 92.06 197 ARG A N 1
ATOM 1462 C CA . ARG A 1 197 ? 11.150 -9.833 13.026 1.00 92.06 197 ARG A CA 1
ATOM 1463 C C . ARG A 1 197 ? 10.599 -9.426 11.661 1.00 92.06 197 ARG A C 1
ATOM 1465 O O . ARG A 1 197 ? 10.520 -10.271 10.777 1.00 92.06 197 ARG A O 1
ATOM 1472 N N . MET A 1 198 ? 10.243 -8.155 11.473 1.00 91.44 198 MET A N 1
ATOM 1473 C CA . MET A 1 198 ? 9.656 -7.681 10.210 1.00 91.44 198 MET A CA 1
ATOM 1474 C C . MET A 1 198 ? 10.661 -7.734 9.053 1.00 91.44 198 MET A C 1
ATOM 1476 O O . MET A 1 198 ? 10.308 -8.114 7.932 1.00 91.44 198 MET A O 1
ATOM 1480 N N . THR A 1 199 ? 11.932 -7.450 9.350 1.00 93.94 199 THR A N 1
ATOM 1481 C CA . THR A 1 199 ? 13.035 -7.581 8.392 1.00 93.94 199 THR A CA 1
ATOM 1482 C C . THR A 1 199 ? 13.235 -9.038 7.977 1.00 93.94 199 THR A C 1
ATOM 1484 O O . THR A 1 199 ? 13.273 -9.320 6.785 1.00 93.94 199 THR A O 1
ATOM 1487 N N . LEU A 1 200 ? 13.291 -9.982 8.925 1.00 94.56 200 LEU A N 1
ATOM 1488 C CA . LEU A 1 200 ? 13.460 -11.415 8.632 1.00 94.56 200 LEU A CA 1
ATOM 1489 C C . LEU A 1 200 ? 12.302 -12.013 7.824 1.00 94.56 200 LEU A C 1
ATOM 1491 O O . LEU A 1 200 ? 12.488 -13.029 7.165 1.00 94.56 200 LEU A O 1
ATOM 1495 N N . VAL A 1 201 ? 11.120 -11.401 7.864 1.00 92.00 201 VAL A N 1
ATOM 1496 C CA . VAL A 1 201 ? 9.978 -11.820 7.042 1.00 92.00 201 VAL A CA 1
ATOM 1497 C C . VAL A 1 201 ? 10.092 -11.275 5.619 1.00 92.00 201 VAL A C 1
ATOM 1499 O O . VAL A 1 201 ? 9.950 -12.023 4.653 1.00 92.00 201 VAL A O 1
ATOM 1502 N N . THR A 1 202 ? 10.354 -9.976 5.480 1.00 93.31 202 THR A N 1
ATOM 1503 C CA . THR A 1 202 ? 10.211 -9.271 4.195 1.00 93.31 202 THR A CA 1
ATOM 1504 C C . THR A 1 202 ? 11.492 -9.286 3.368 1.00 93.31 202 THR A C 1
ATOM 1506 O O . THR A 1 202 ? 11.437 -9.432 2.151 1.00 93.31 202 THR A O 1
ATOM 1509 N N . LEU A 1 203 ? 12.657 -9.159 4.008 1.00 94.81 203 LEU A N 1
ATOM 1510 C CA . LEU A 1 203 ? 13.930 -9.064 3.301 1.00 94.81 203 LEU A CA 1
ATOM 1511 C C . LEU A 1 203 ? 14.272 -10.346 2.523 1.00 94.81 203 LEU A C 1
ATOM 1513 O O . LEU A 1 203 ? 14.620 -10.223 1.352 1.00 94.81 203 LEU A O 1
ATOM 1517 N N . PRO A 1 204 ? 14.128 -11.570 3.077 1.00 94.69 204 PRO A N 1
ATOM 1518 C CA . PRO A 1 204 ? 14.390 -12.780 2.300 1.00 94.69 204 PRO A CA 1
ATOM 1519 C C . PRO A 1 204 ? 13.475 -12.910 1.084 1.00 94.69 204 PRO A C 1
ATOM 1521 O O . PRO A 1 204 ? 13.939 -13.325 0.028 1.00 94.69 204 PRO A O 1
ATOM 1524 N N . PHE A 1 205 ? 12.202 -12.510 1.214 1.00 93.19 205 PHE A N 1
ATOM 1525 C CA . PHE A 1 205 ? 11.286 -12.465 0.076 1.00 93.19 205 PHE A CA 1
ATOM 1526 C C . PHE A 1 205 ? 11.812 -11.524 -1.008 1.00 93.19 205 PHE A C 1
ATOM 1528 O O . PHE A 1 205 ? 11.930 -11.931 -2.158 1.00 93.19 205 PHE A O 1
ATOM 1535 N N . ALA A 1 206 ? 12.167 -10.291 -0.634 1.00 92.38 206 ALA A N 1
ATOM 1536 C CA . ALA A 1 206 ? 12.681 -9.295 -1.567 1.00 92.38 206 ALA A CA 1
ATOM 1537 C C . ALA A 1 206 ? 13.942 -9.800 -2.284 1.00 92.38 206 ALA A C 1
ATOM 1539 O O . ALA A 1 206 ? 13.998 -9.779 -3.507 1.00 92.38 206 ALA A O 1
ATOM 1540 N N . LEU A 1 207 ? 14.924 -10.325 -1.545 1.00 92.19 207 LEU A N 1
ATOM 1541 C CA . LEU A 1 207 ? 16.166 -10.833 -2.132 1.00 92.19 207 LEU A CA 1
ATOM 1542 C C . LEU A 1 207 ? 15.912 -11.986 -3.107 1.00 92.19 207 LEU A C 1
ATOM 1544 O O . LEU A 1 207 ? 16.439 -11.962 -4.214 1.00 92.19 207 LEU A O 1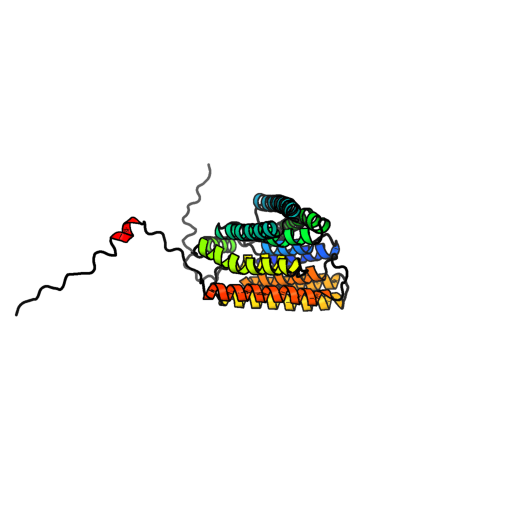
ATOM 1548 N N . VAL A 1 208 ? 15.081 -12.966 -2.735 1.00 91.31 208 VAL A N 1
ATOM 1549 C CA . VAL A 1 208 ? 14.710 -14.061 -3.645 1.00 91.31 208 VAL A CA 1
ATOM 1550 C C . VAL A 1 208 ? 13.997 -13.511 -4.876 1.00 91.31 208 VAL A C 1
ATOM 1552 O O . VAL A 1 208 ? 14.357 -13.891 -5.983 1.00 91.31 208 VAL A O 1
ATOM 1555 N N . PHE A 1 209 ? 13.054 -12.583 -4.702 1.00 89.56 209 PHE A N 1
ATOM 1556 C CA . PHE A 1 209 ? 12.319 -11.952 -5.797 1.00 89.56 209 PHE A CA 1
ATOM 1557 C C . PHE A 1 209 ? 13.257 -11.296 -6.822 1.00 89.56 209 PHE A C 1
ATOM 1559 O O . PHE A 1 209 ? 13.075 -11.495 -8.021 1.00 89.56 209 PHE A O 1
ATOM 1566 N N . PHE A 1 210 ? 14.276 -10.563 -6.357 1.00 87.38 210 PHE A N 1
ATOM 1567 C CA . PHE A 1 210 ? 15.287 -9.941 -7.220 1.00 87.38 210 PHE A CA 1
ATOM 1568 C C . PHE A 1 210 ? 16.215 -10.955 -7.894 1.00 87.38 210 PHE A C 1
ATOM 1570 O O . PHE A 1 210 ? 16.638 -10.732 -9.022 1.00 87.38 210 PHE A O 1
ATOM 1577 N N . LEU A 1 211 ? 16.539 -12.062 -7.224 1.00 87.50 211 LEU A N 1
ATOM 1578 C CA . LEU A 1 211 ? 17.434 -13.086 -7.771 1.00 87.50 211 LEU A CA 1
ATOM 1579 C C . LEU A 1 211 ? 16.769 -13.962 -8.841 1.00 87.50 211 LEU A C 1
ATOM 1581 O O . LEU A 1 211 ? 17.467 -14.463 -9.717 1.00 87.50 211 LEU A O 1
ATOM 1585 N N . VAL A 1 212 ? 15.452 -14.172 -8.760 1.00 85.12 212 VAL A N 1
ATOM 1586 C CA . VAL A 1 212 ? 14.706 -15.048 -9.686 1.00 85.12 212 VAL A CA 1
ATOM 1587 C C . VAL A 1 212 ? 13.939 -14.293 -10.773 1.00 85.12 212 VAL A C 1
ATOM 1589 O O . VAL A 1 212 ? 13.272 -14.935 -11.574 1.00 85.12 212 VAL A O 1
ATOM 1592 N N . ASP A 1 213 ? 14.006 -12.958 -10.771 1.00 75.12 213 ASP A N 1
ATOM 1593 C CA . ASP A 1 213 ? 13.264 -12.061 -11.667 1.00 75.12 213 ASP A CA 1
ATOM 1594 C C . ASP A 1 213 ? 11.779 -12.441 -11.827 1.00 75.12 213 ASP A C 1
ATOM 1596 O O . ASP A 1 213 ? 11.283 -12.792 -12.895 1.00 75.12 213 ASP A O 1
ATOM 1600 N N . ALA A 1 214 ? 11.037 -12.395 -10.719 1.00 70.06 214 ALA A N 1
ATOM 1601 C CA . ALA A 1 214 ? 9.658 -12.884 -10.670 1.00 70.06 214 ALA A CA 1
ATOM 1602 C C . ALA A 1 214 ? 8.621 -12.038 -11.457 1.00 70.06 214 ALA A C 1
ATOM 1604 O O . ALA A 1 214 ? 7.429 -12.345 -11.404 1.00 70.06 214 ALA A O 1
ATOM 1605 N N . GLY A 1 215 ? 9.018 -10.971 -12.166 1.00 69.38 215 GLY A N 1
ATOM 1606 C CA . GLY A 1 215 ? 8.156 -10.330 -13.177 1.00 69.38 215 GLY A CA 1
ATOM 1607 C C . GLY A 1 215 ? 6.956 -9.507 -12.663 1.00 69.38 215 GLY A C 1
ATOM 1608 O O . GLY A 1 215 ? 6.050 -9.174 -13.435 1.00 69.38 215 GLY A O 1
ATOM 1609 N N . ALA A 1 216 ? 6.862 -9.228 -11.357 1.00 80.38 216 ALA A N 1
ATOM 1610 C CA . ALA A 1 216 ? 5.584 -8.865 -10.734 1.00 80.38 216 ALA A CA 1
ATOM 1611 C C . ALA A 1 216 ? 5.642 -7.662 -9.777 1.00 80.38 216 ALA A C 1
ATOM 1613 O O . ALA A 1 216 ? 5.561 -7.810 -8.558 1.00 80.38 216 ALA A O 1
ATOM 1614 N N . VAL A 1 217 ? 5.694 -6.441 -10.321 1.00 83.31 217 VAL A N 1
ATOM 1615 C CA . VAL A 1 217 ? 5.714 -5.200 -9.513 1.00 83.31 217 VAL A CA 1
ATOM 1616 C C . VAL A 1 217 ? 4.529 -5.087 -8.535 1.00 83.31 217 VAL A C 1
ATOM 1618 O O . VAL A 1 217 ? 4.684 -4.612 -7.411 1.00 83.31 217 VAL A O 1
ATOM 1621 N N . LEU A 1 218 ? 3.345 -5.579 -8.925 1.00 83.12 218 LEU A N 1
ATOM 1622 C CA . LEU A 1 218 ? 2.147 -5.591 -8.073 1.00 83.12 218 LEU A CA 1
ATOM 1623 C C . LEU A 1 218 ? 2.313 -6.479 -6.837 1.00 83.12 218 LEU A C 1
ATOM 1625 O O . LEU A 1 218 ? 1.767 -6.179 -5.778 1.00 83.12 218 LEU A O 1
ATOM 1629 N N . THR A 1 219 ? 3.101 -7.544 -6.951 1.00 87.69 219 THR A N 1
ATOM 1630 C CA . THR A 1 219 ? 3.427 -8.423 -5.830 1.00 87.69 219 THR A CA 1
ATOM 1631 C C . THR A 1 219 ? 4.266 -7.687 -4.795 1.00 87.69 219 THR A C 1
ATOM 1633 O O . THR A 1 219 ? 4.014 -7.820 -3.602 1.00 87.69 219 THR A O 1
ATOM 1636 N N . LEU A 1 220 ? 5.209 -6.848 -5.229 1.00 90.06 220 LEU A N 1
ATOM 1637 C CA . LEU A 1 220 ? 6.023 -6.024 -4.330 1.00 90.06 220 LEU A CA 1
ATOM 1638 C C . LEU A 1 220 ? 5.190 -4.950 -3.622 1.00 90.06 220 LEU A C 1
ATOM 1640 O O . LEU A 1 220 ? 5.337 -4.763 -2.414 1.00 90.06 220 LEU A O 1
ATOM 1644 N N . LEU A 1 221 ? 4.269 -4.302 -4.344 1.00 89.88 221 LEU A N 1
ATOM 1645 C CA . LEU A 1 221 ? 3.269 -3.398 -3.762 1.00 89.88 221 LEU A CA 1
ATOM 1646 C C . LEU A 1 221 ? 2.464 -4.103 -2.663 1.00 89.88 221 LEU A C 1
ATOM 1648 O O . LEU A 1 221 ? 2.319 -3.591 -1.551 1.00 89.88 221 LEU A O 1
ATOM 1652 N N . PHE A 1 222 ? 1.939 -5.284 -2.984 1.00 88.56 222 PHE A N 1
ATOM 1653 C CA . PHE A 1 222 ? 1.147 -6.079 -2.061 1.00 88.56 222 PHE A CA 1
ATOM 1654 C C . PHE A 1 222 ? 1.954 -6.480 -0.822 1.00 88.56 222 PHE A C 1
ATOM 1656 O O . PHE A 1 222 ? 1.477 -6.301 0.297 1.00 88.56 222 PHE A O 1
ATOM 1663 N N . VAL A 1 223 ? 3.191 -6.949 -1.000 1.00 91.81 223 VAL A N 1
ATOM 1664 C CA . VAL A 1 223 ? 4.088 -7.317 0.103 1.00 91.81 223 VAL A CA 1
ATOM 1665 C C . VAL A 1 223 ? 4.410 -6.117 0.987 1.00 91.81 223 VAL A C 1
ATOM 1667 O O . VAL A 1 223 ? 4.361 -6.254 2.204 1.00 91.81 223 VAL A O 1
ATOM 1670 N N . ALA A 1 224 ? 4.656 -4.933 0.423 1.00 92.31 224 ALA A N 1
ATOM 1671 C CA . ALA A 1 224 ? 4.876 -3.723 1.214 1.00 92.31 224 ALA A CA 1
ATOM 1672 C C . ALA A 1 224 ? 3.674 -3.405 2.122 1.00 92.31 224 ALA A C 1
ATOM 1674 O O . ALA A 1 224 ? 3.837 -3.154 3.320 1.00 92.31 224 ALA A O 1
ATOM 1675 N N . ILE A 1 225 ? 2.457 -3.457 1.568 1.00 90.94 225 ILE A N 1
ATOM 1676 C CA . ILE A 1 225 ? 1.219 -3.190 2.312 1.00 90.94 225 ILE A CA 1
ATOM 1677 C C . ILE A 1 225 ? 0.972 -4.277 3.360 1.00 90.94 225 ILE A C 1
ATOM 1679 O O . ILE A 1 225 ? 0.706 -3.951 4.517 1.00 90.94 225 ILE A O 1
ATOM 1683 N N . LEU A 1 226 ? 1.084 -5.552 2.984 1.00 91.00 226 LEU A N 1
ATOM 1684 C CA . LEU A 1 226 ? 0.874 -6.687 3.880 1.00 91.00 226 LEU A CA 1
ATOM 1685 C C . LEU A 1 226 ? 1.873 -6.666 5.039 1.00 91.00 226 LEU A C 1
ATOM 1687 O O . LEU A 1 226 ? 1.469 -6.772 6.197 1.00 91.00 226 LEU A O 1
ATOM 1691 N N . SER A 1 227 ? 3.162 -6.477 4.752 1.00 90.69 227 SER A N 1
ATOM 1692 C CA . SER A 1 227 ? 4.196 -6.390 5.781 1.00 90.69 227 SER A CA 1
ATOM 1693 C C . SER A 1 227 ? 3.961 -5.213 6.722 1.00 90.69 227 SER A C 1
ATOM 1695 O O . SER A 1 227 ? 4.158 -5.358 7.928 1.00 90.69 227 SER A O 1
ATOM 1697 N N . GLN A 1 228 ? 3.476 -4.074 6.218 1.00 90.94 228 GLN A N 1
ATOM 1698 C CA . GLN A 1 228 ? 3.134 -2.950 7.085 1.00 90.94 228 GLN A CA 1
ATOM 1699 C C . GLN A 1 228 ? 1.879 -3.203 7.927 1.00 90.94 228 GLN A C 1
ATOM 1701 O O . GLN A 1 228 ? 1.851 -2.850 9.105 1.00 90.94 228 GLN A O 1
ATOM 1706 N N . GLN A 1 229 ? 0.845 -3.831 7.367 1.00 89.12 229 GLN A N 1
ATOM 1707 C CA . GLN A 1 229 ? -0.342 -4.232 8.132 1.00 89.12 229 GLN A CA 1
ATOM 1708 C C . GLN A 1 229 ? 0.027 -5.213 9.252 1.00 89.12 229 GLN A C 1
ATOM 1710 O O . GLN A 1 229 ? -0.487 -5.116 10.367 1.00 89.12 229 GLN A O 1
ATOM 1715 N N . LEU A 1 230 ? 0.964 -6.117 8.975 1.00 87.00 230 LEU A N 1
ATOM 1716 C CA . LEU A 1 230 ? 1.480 -7.082 9.934 1.00 87.00 230 LEU A CA 1
ATOM 1717 C C . LEU A 1 230 ? 2.327 -6.413 11.026 1.00 87.00 230 LEU A C 1
ATOM 1719 O O . LEU A 1 230 ? 2.166 -6.735 12.202 1.00 87.00 230 LEU A O 1
ATOM 1723 N N . ALA A 1 231 ? 3.165 -5.439 10.659 1.00 84.00 231 ALA A N 1
ATOM 1724 C CA . ALA A 1 231 ? 3.958 -4.641 11.596 1.00 84.00 231 ALA A CA 1
ATOM 1725 C C . ALA A 1 231 ? 3.088 -3.752 12.505 1.00 84.00 231 ALA A C 1
ATOM 1727 O O . ALA A 1 231 ? 3.401 -3.572 13.686 1.00 84.00 231 ALA A O 1
ATOM 1728 N N . ALA A 1 232 ? 1.989 -3.219 11.962 1.00 80.50 232 ALA A N 1
ATOM 1729 C CA . ALA A 1 232 ? 1.028 -2.380 12.674 1.00 80.50 232 ALA A CA 1
ATOM 1730 C C . ALA A 1 232 ? 0.014 -3.181 13.511 1.00 80.50 232 ALA A C 1
ATOM 1732 O O . ALA A 1 232 ? -0.664 -2.607 14.366 1.00 80.50 232 ALA A O 1
ATOM 1733 N N . SER A 1 233 ? -0.107 -4.493 13.289 1.00 77.44 233 SER A N 1
ATOM 1734 C CA . SER A 1 233 ? -1.030 -5.340 14.040 1.00 77.44 233 SER A CA 1
ATOM 1735 C C . SER A 1 233 ? -0.675 -5.369 15.530 1.00 77.44 233 SER A C 1
ATOM 1737 O O . SER A 1 233 ? 0.457 -5.646 15.931 1.00 77.44 233 SER A O 1
ATOM 1739 N N . THR A 1 234 ? -1.685 -5.141 16.368 1.00 65.00 234 THR A N 1
ATOM 1740 C CA . THR A 1 234 ? -1.584 -5.250 17.830 1.00 65.00 234 THR A CA 1
ATOM 1741 C C . THR A 1 234 ? -1.821 -6.672 18.333 1.00 65.00 234 THR A C 1
ATOM 1743 O O . THR A 1 234 ? -1.423 -7.020 19.443 1.00 65.00 234 THR A O 1
ATOM 1746 N N . ALA A 1 235 ? -2.448 -7.514 17.512 1.00 63.69 235 ALA A N 1
ATOM 1747 C CA . ALA A 1 235 ? -2.642 -8.917 17.820 1.00 63.69 235 ALA A CA 1
ATOM 1748 C C . ALA A 1 235 ? -1.324 -9.695 17.651 1.00 63.69 235 ALA A C 1
ATOM 1750 O O . ALA A 1 235 ? -0.425 -9.294 16.909 1.00 63.69 235 ALA A O 1
ATOM 1751 N N . THR A 1 236 ? -1.193 -10.806 18.372 1.00 62.69 236 THR A N 1
ATOM 1752 C CA . THR A 1 236 ? 0.064 -11.558 18.481 1.00 62.69 236 THR A CA 1
ATOM 1753 C C . THR A 1 236 ? -0.012 -12.907 17.765 1.00 62.69 236 THR A C 1
ATOM 1755 O O . THR A 1 236 ? -1.026 -13.610 17.802 1.00 62.69 236 THR A O 1
ATOM 1758 N N . GLY A 1 237 ? 1.098 -13.264 17.122 1.00 69.69 237 GLY A N 1
ATOM 1759 C CA . GLY A 1 237 ? 1.388 -14.589 16.585 1.00 69.69 237 GLY A CA 1
ATOM 1760 C C . GLY A 1 237 ? 0.427 -15.145 15.538 1.00 69.69 237 GLY A C 1
ATOM 1761 O O . GLY A 1 237 ? -0.089 -14.431 14.677 1.00 69.69 237 GLY A O 1
ATOM 1762 N N . THR A 1 238 ? 0.199 -16.460 15.583 1.00 75.38 238 THR A N 1
ATOM 1763 C CA . THR A 1 238 ? -0.507 -17.223 14.534 1.00 75.38 238 THR A CA 1
ATOM 1764 C C . THR A 1 238 ? -1.942 -16.750 14.280 1.00 75.38 238 THR A C 1
ATOM 1766 O O . THR A 1 238 ? -2.464 -16.936 13.182 1.00 75.38 238 THR A O 1
ATOM 1769 N N . ARG A 1 239 ? -2.600 -16.119 15.263 1.00 80.62 239 ARG A N 1
ATOM 1770 C CA . ARG A 1 239 ? -3.965 -15.592 15.097 1.00 80.62 239 ARG A CA 1
ATOM 1771 C C . ARG A 1 239 ? -4.013 -14.468 14.061 1.00 80.62 239 ARG A C 1
ATOM 1773 O O . ARG A 1 239 ? -4.931 -14.452 13.247 1.00 80.62 239 ARG A O 1
ATOM 1780 N N . VAL A 1 240 ? -3.016 -13.581 14.065 1.00 81.00 240 VAL A N 1
ATOM 1781 C CA . VAL A 1 240 ? -2.898 -12.501 13.072 1.00 81.00 240 VAL A CA 1
ATOM 1782 C C . VAL A 1 240 ? -2.661 -13.073 11.695 1.00 81.00 240 VAL A C 1
ATOM 1784 O O . VAL A 1 240 ? -3.375 -12.716 10.768 1.00 81.00 240 VAL A O 1
ATOM 1787 N N . ALA A 1 241 ? -1.716 -14.007 11.578 1.00 81.12 241 ALA A N 1
ATOM 1788 C CA . ALA A 1 241 ? -1.403 -14.636 10.303 1.00 81.12 241 ALA A CA 1
ATOM 1789 C C . ALA A 1 241 ? -2.633 -15.326 9.695 1.00 81.12 241 ALA A C 1
ATOM 1791 O O . ALA A 1 241 ? -2.927 -15.131 8.521 1.00 81.12 241 ALA A O 1
ATOM 1792 N N . LYS A 1 242 ? -3.406 -16.066 10.504 1.00 85.00 242 LYS A N 1
ATOM 1793 C CA . LYS A 1 242 ? -4.662 -16.695 10.062 1.00 85.00 242 LYS A CA 1
ATOM 1794 C C . LYS A 1 242 ? -5.722 -15.669 9.658 1.00 85.00 242 LYS A C 1
ATOM 1796 O O . LYS A 1 242 ? -6.379 -15.855 8.641 1.00 85.00 242 LYS A O 1
ATOM 1801 N N . GLY A 1 243 ? -5.882 -14.597 10.436 1.00 88.38 243 GLY A N 1
ATOM 1802 C CA . GLY A 1 243 ? -6.815 -13.516 10.118 1.00 88.38 243 GLY A CA 1
ATOM 1803 C C . GLY A 1 243 ? -6.445 -12.797 8.820 1.00 88.38 243 GLY A C 1
ATOM 1804 O O . GLY A 1 243 ? -7.290 -12.638 7.947 1.00 88.38 243 GLY A O 1
ATOM 1805 N N . MET A 1 244 ? -5.175 -12.429 8.650 1.00 88.38 244 MET A N 1
ATOM 1806 C CA . MET A 1 244 ? -4.675 -11.815 7.418 1.00 88.38 244 MET A CA 1
ATOM 1807 C C . MET A 1 244 ? -4.834 -12.765 6.228 1.00 88.38 244 MET A C 1
ATOM 1809 O O . MET A 1 244 ? -5.352 -12.337 5.203 1.00 88.38 244 MET A O 1
ATOM 1813 N N . LEU A 1 245 ? -4.485 -14.052 6.359 1.00 88.75 245 LEU A N 1
ATOM 1814 C CA . LEU A 1 245 ? -4.705 -15.044 5.298 1.00 88.75 245 LEU A CA 1
ATOM 1815 C C . LEU A 1 245 ? -6.173 -15.080 4.871 1.00 88.75 245 LEU A C 1
ATOM 1817 O O . LEU A 1 245 ? -6.469 -15.011 3.683 1.00 88.75 245 LEU A O 1
ATOM 1821 N N . PHE A 1 246 ? -7.085 -15.143 5.844 1.00 91.19 246 PHE A N 1
ATOM 1822 C CA . PHE A 1 246 ? -8.520 -15.126 5.588 1.00 91.19 246 PHE A CA 1
ATOM 1823 C C . PHE A 1 246 ? -8.948 -13.844 4.862 1.00 91.19 246 PHE A C 1
ATOM 1825 O O . PHE A 1 246 ? -9.612 -13.924 3.835 1.00 91.19 246 PHE A O 1
ATOM 1832 N N . ALA A 1 247 ? -8.522 -12.674 5.342 1.00 92.12 247 ALA A N 1
ATOM 1833 C CA . ALA A 1 247 ? -8.849 -11.384 4.736 1.00 92.12 247 ALA A CA 1
ATOM 1834 C C . ALA A 1 247 ? -8.407 -11.302 3.269 1.00 92.12 247 ALA A C 1
ATOM 1836 O O . ALA A 1 247 ? -9.188 -10.924 2.399 1.00 92.12 247 ALA A O 1
ATOM 1837 N N . ASN A 1 248 ? -7.164 -11.698 2.998 1.00 92.25 248 ASN A N 1
ATOM 1838 C CA . ASN A 1 248 ? -6.584 -11.660 1.661 1.00 92.25 248 ASN A CA 1
ATOM 1839 C C . ASN A 1 248 ? -7.225 -12.713 0.741 1.00 92.25 248 ASN A C 1
ATOM 1841 O O . ASN A 1 248 ? -7.466 -12.423 -0.426 1.00 92.25 248 ASN A O 1
ATOM 1845 N N . LEU A 1 249 ? -7.586 -13.895 1.257 1.00 91.12 249 LEU A N 1
ATOM 1846 C CA . LEU A 1 249 ? -8.332 -14.900 0.494 1.00 91.12 249 LEU A CA 1
ATOM 1847 C C . LEU A 1 249 ? -9.723 -14.388 0.100 1.00 91.12 249 LEU A C 1
ATOM 1849 O O . LEU A 1 249 ? -10.110 -14.512 -1.059 1.00 91.12 249 LEU A O 1
ATOM 1853 N N . VAL A 1 250 ? -10.456 -13.770 1.034 1.00 94.62 250 VAL A N 1
ATOM 1854 C CA . VAL A 1 250 ? -11.751 -13.137 0.731 1.00 94.62 250 VAL A CA 1
ATOM 1855 C C . VAL A 1 250 ? -11.576 -12.028 -0.307 1.00 94.62 250 VAL A C 1
ATOM 1857 O O . VAL A 1 250 ? -12.315 -11.997 -1.288 1.00 94.62 250 VAL A O 1
ATOM 1860 N N . GLY A 1 251 ? -10.583 -11.151 -0.133 1.00 93.88 251 GLY A N 1
ATOM 1861 C CA . GLY A 1 251 ? -10.264 -10.094 -1.096 1.00 93.88 251 GLY A CA 1
ATOM 1862 C C . GLY A 1 251 ? -9.948 -10.632 -2.494 1.00 93.88 251 GLY A C 1
ATOM 1863 O O . GLY A 1 251 ? -10.468 -10.115 -3.479 1.00 93.88 251 GLY A O 1
ATOM 1864 N N . GLY A 1 252 ? -9.158 -11.705 -2.576 1.00 91.12 252 GLY A N 1
ATOM 1865 C CA . GLY A 1 252 ? -8.811 -12.378 -3.827 1.00 91.12 252 GLY A CA 1
ATOM 1866 C C . GLY A 1 252 ? -10.009 -13.012 -4.526 1.00 91.12 252 GLY A C 1
ATOM 1867 O O . GLY A 1 252 ? -10.227 -12.750 -5.705 1.00 91.12 252 GLY A O 1
ATOM 1868 N N . ILE A 1 253 ? -10.831 -13.779 -3.803 1.00 92.50 253 ILE A N 1
ATOM 1869 C CA . ILE A 1 253 ? -12.048 -14.392 -4.362 1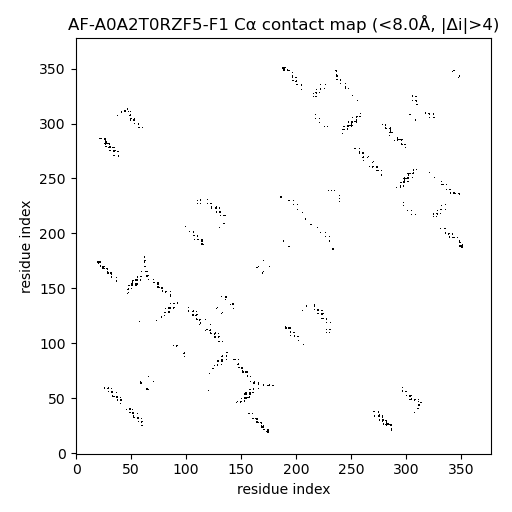.00 92.50 253 ILE A CA 1
ATOM 1870 C C . ILE A 1 253 ? -13.000 -13.313 -4.886 1.00 92.50 253 ILE A C 1
ATOM 1872 O O . ILE A 1 253 ? -13.507 -13.425 -6.000 1.00 92.50 253 ILE A O 1
ATOM 1876 N N . VAL A 1 254 ? -13.214 -12.245 -4.113 1.00 95.69 254 VAL A N 1
ATOM 1877 C CA . VAL A 1 254 ? -14.074 -11.131 -4.530 1.00 95.69 254 VAL A CA 1
ATOM 1878 C C . VAL A 1 254 ? -13.517 -10.430 -5.771 1.00 95.69 254 VAL A C 1
ATOM 1880 O O . VAL A 1 254 ? -14.297 -10.107 -6.662 1.00 95.69 254 VAL A O 1
ATOM 1883 N N . ALA A 1 255 ? -12.197 -10.234 -5.871 1.00 93.12 255 ALA A N 1
ATOM 1884 C CA . ALA A 1 255 ? -11.576 -9.648 -7.059 1.00 93.12 255 ALA A CA 1
ATOM 1885 C C . ALA A 1 255 ? -11.784 -10.500 -8.314 1.00 93.12 255 ALA A C 1
ATOM 1887 O O . ALA A 1 255 ? -12.124 -9.946 -9.353 1.00 93.12 255 ALA A O 1
ATOM 1888 N N . ILE A 1 256 ? -11.620 -11.824 -8.213 1.00 89.88 256 ILE A N 1
ATOM 1889 C CA . ILE A 1 256 ? -11.840 -12.749 -9.334 1.00 89.88 256 ILE A CA 1
ATOM 1890 C C . ILE A 1 256 ? -13.292 -12.658 -9.797 1.00 89.88 256 ILE A C 1
ATOM 1892 O O . ILE A 1 256 ? -13.546 -12.382 -10.960 1.00 89.88 256 ILE A O 1
ATOM 1896 N N . LEU A 1 257 ? -14.250 -12.816 -8.879 1.00 93.19 257 LEU A N 1
ATOM 1897 C CA . LEU A 1 257 ? -15.672 -12.760 -9.224 1.00 93.19 257 LEU A CA 1
ATOM 1898 C C . LEU A 1 257 ? -16.058 -11.407 -9.839 1.00 93.19 257 LEU A C 1
ATOM 1900 O O . LEU A 1 257 ? -16.816 -11.365 -10.803 1.00 93.19 257 LEU A O 1
ATOM 1904 N N . ALA A 1 258 ? -15.527 -10.306 -9.302 1.00 93.88 258 ALA A N 1
ATOM 1905 C CA . ALA A 1 258 ? -15.754 -8.974 -9.849 1.00 93.88 258 ALA A CA 1
ATOM 1906 C C . ALA A 1 258 ? -15.170 -8.827 -11.261 1.00 93.88 258 ALA A C 1
ATOM 1908 O O . ALA A 1 258 ? -15.855 -8.321 -12.147 1.00 93.88 258 ALA A O 1
ATOM 1909 N N . TYR A 1 259 ? -13.935 -9.288 -11.471 1.00 90.94 259 TYR A N 1
ATOM 1910 C CA . TYR A 1 259 ? -13.261 -9.262 -12.766 1.00 90.94 259 TYR A CA 1
ATOM 1911 C C . TYR A 1 259 ? -14.034 -10.065 -13.819 1.00 90.94 259 TYR A C 1
ATOM 1913 O O . TYR A 1 259 ? -14.365 -9.511 -14.863 1.00 90.94 259 TYR A O 1
ATOM 1921 N N . GLU A 1 260 ? -14.412 -11.311 -13.517 1.00 90.31 260 GLU A N 1
ATOM 1922 C CA . GLU A 1 260 ? -15.163 -12.173 -14.440 1.00 90.31 260 GLU A CA 1
ATOM 1923 C C . GLU A 1 260 ? -16.484 -11.526 -14.875 1.00 90.31 260 GLU A C 1
ATOM 1925 O O . GLU A 1 260 ? -16.808 -11.491 -16.059 1.00 90.31 260 GLU A O 1
ATOM 1930 N N . VAL A 1 261 ? -17.236 -10.929 -13.943 1.00 92.62 261 VAL A N 1
ATOM 1931 C CA . VAL A 1 261 ? -18.489 -10.236 -14.286 1.00 92.62 261 VAL A CA 1
ATOM 1932 C C . VAL A 1 261 ? -18.237 -9.022 -15.188 1.00 92.62 261 VAL A C 1
ATOM 1934 O O . VAL A 1 261 ? -18.999 -8.793 -16.128 1.00 92.62 261 VAL A O 1
ATOM 1937 N N . ILE A 1 262 ? -17.179 -8.252 -14.923 1.00 91.19 262 ILE A N 1
ATOM 1938 C CA . ILE A 1 262 ? -16.817 -7.069 -15.719 1.00 91.19 262 ILE A CA 1
ATOM 1939 C C . ILE A 1 262 ? -16.362 -7.463 -17.132 1.00 91.19 262 ILE A C 1
ATOM 1941 O O . ILE A 1 262 ? -16.686 -6.757 -18.087 1.00 91.19 262 ILE A O 1
ATOM 1945 N N . VAL A 1 263 ? -15.650 -8.582 -17.278 1.00 87.62 263 VAL A N 1
ATOM 1946 C CA . VAL A 1 263 ? -15.200 -9.100 -18.581 1.00 87.62 263 VAL A CA 1
ATOM 1947 C C . VAL A 1 263 ? -16.351 -9.731 -19.367 1.00 87.62 263 VAL A C 1
ATOM 1949 O O . VAL A 1 263 ? -16.441 -9.522 -20.572 1.00 87.62 263 VAL A O 1
ATOM 1952 N N . ILE A 1 264 ? -17.275 -10.441 -18.709 1.00 88.50 264 ILE A N 1
ATOM 1953 C CA . ILE A 1 264 ? -18.473 -10.996 -19.364 1.00 88.50 264 ILE A CA 1
ATOM 1954 C C . ILE A 1 264 ? -19.382 -9.874 -19.880 1.00 88.50 264 ILE A C 1
ATOM 1956 O O . ILE A 1 264 ? -19.938 -9.970 -20.975 1.00 88.50 264 ILE A O 1
ATOM 1960 N N . ALA A 1 265 ? -19.553 -8.812 -19.093 1.00 90.81 265 ALA A N 1
ATOM 1961 C CA . ALA A 1 265 ? -20.406 -7.685 -19.436 1.00 90.81 265 ALA A CA 1
ATOM 1962 C C . ALA A 1 265 ? -19.592 -6.385 -19.455 1.00 90.81 265 ALA A C 1
ATOM 1964 O O . ALA A 1 265 ? -19.636 -5.584 -18.517 1.00 90.81 265 ALA A O 1
ATOM 1965 N N . THR A 1 266 ? -18.885 -6.166 -20.570 1.00 87.62 266 THR A N 1
ATOM 1966 C CA . THR A 1 266 ? -17.971 -5.036 -20.819 1.00 87.62 266 THR A CA 1
ATOM 1967 C C . THR A 1 266 ? -18.704 -3.701 -21.019 1.00 87.62 266 THR A C 1
ATOM 1969 O O . THR A 1 266 ? -18.620 -3.067 -22.073 1.00 87.62 266 THR A O 1
ATOM 1972 N N . ALA A 1 267 ? -19.465 -3.263 -20.020 1.00 90.19 267 ALA A N 1
ATOM 1973 C CA . ALA A 1 267 ? -20.205 -2.008 -20.033 1.00 90.19 267 ALA A CA 1
ATOM 1974 C C . ALA A 1 267 ? -19.849 -1.156 -18.809 1.00 90.19 267 ALA A C 1
ATOM 1976 O O . ALA A 1 267 ? -19.793 -1.654 -17.683 1.00 90.19 267 ALA A O 1
ATOM 1977 N N . TRP A 1 268 ? -19.678 0.156 -19.005 1.00 91.12 268 TRP A N 1
ATOM 1978 C CA . TRP A 1 268 ? -19.351 1.088 -17.917 1.00 91.12 268 TRP A CA 1
ATOM 1979 C C . TRP A 1 268 ? -20.290 0.990 -16.704 1.00 91.12 268 TRP A C 1
ATOM 1981 O O . TRP A 1 268 ? -19.783 0.949 -15.582 1.00 91.12 268 TRP A O 1
ATOM 1991 N N . PRO A 1 269 ? -21.626 0.877 -16.868 1.00 95.50 269 PRO A N 1
ATOM 1992 C CA . PRO A 1 269 ? -22.519 0.702 -15.726 1.00 95.50 269 PRO A CA 1
ATOM 1993 C C . PRO A 1 269 ? -22.238 -0.568 -14.912 1.00 95.50 269 PRO A C 1
ATOM 1995 O O . PRO A 1 269 ? -22.412 -0.543 -13.697 1.00 95.50 269 PRO A O 1
ATOM 1998 N N . VAL A 1 270 ? -21.774 -1.652 -15.546 1.00 94.62 270 VAL A N 1
ATOM 1999 C CA . VAL A 1 270 ? -21.427 -2.910 -14.860 1.00 94.62 270 VAL A CA 1
ATOM 2000 C C . VAL A 1 270 ? -20.177 -2.720 -14.012 1.00 94.62 270 VAL A C 1
ATOM 2002 O O . VAL A 1 270 ? -20.205 -3.035 -12.825 1.00 94.62 270 VAL A O 1
ATOM 2005 N N . LEU A 1 271 ? -19.116 -2.131 -14.572 1.00 94.00 271 LEU A N 1
ATOM 2006 C CA . LEU A 1 271 ? -17.894 -1.804 -13.828 1.00 94.00 271 LEU A CA 1
ATOM 2007 C C . LEU A 1 271 ? -18.207 -0.943 -12.603 1.00 94.00 271 LEU A C 1
ATOM 2009 O O . LEU A 1 271 ? -17.766 -1.258 -11.495 1.00 94.00 271 LEU A O 1
ATOM 2013 N N . ILE A 1 272 ? -19.001 0.115 -12.791 1.00 96.50 272 ILE A N 1
ATOM 2014 C CA . ILE A 1 272 ? -19.414 1.014 -11.709 1.00 96.50 272 ILE A CA 1
ATOM 2015 C C . ILE A 1 272 ? -20.198 0.231 -10.653 1.00 96.50 272 ILE A C 1
ATOM 2017 O O . ILE A 1 272 ? -19.825 0.249 -9.480 1.00 96.50 272 ILE A O 1
ATOM 2021 N N . ALA A 1 273 ? -21.244 -0.494 -11.052 1.00 97.50 273 ALA A N 1
ATOM 2022 C CA . ALA A 1 273 ? -22.102 -1.226 -10.126 1.00 97.50 273 ALA A CA 1
ATOM 2023 C C . ALA A 1 273 ? -21.327 -2.282 -9.325 1.00 97.50 273 ALA A C 1
ATOM 2025 O O . ALA A 1 273 ? -21.470 -2.344 -8.104 1.00 97.50 273 ALA A O 1
ATOM 2026 N N . ILE A 1 274 ? -20.476 -3.072 -9.983 1.00 97.44 274 ILE A N 1
ATOM 2027 C CA . ILE A 1 274 ? -19.672 -4.115 -9.337 1.00 97.44 274 ILE A CA 1
ATOM 2028 C C . ILE A 1 274 ? -18.634 -3.507 -8.397 1.00 97.44 274 ILE A C 1
ATOM 2030 O O . ILE A 1 274 ? -18.525 -3.952 -7.255 1.00 97.44 274 ILE A O 1
ATOM 2034 N N . THR A 1 275 ? -17.929 -2.452 -8.813 1.00 96.75 275 THR A N 1
ATOM 2035 C CA . THR A 1 275 ? -16.954 -1.769 -7.946 1.00 96.75 275 THR A CA 1
ATOM 2036 C C . THR A 1 275 ? -17.633 -1.227 -6.688 1.00 96.75 275 THR A C 1
ATOM 2038 O O . THR A 1 275 ? -17.171 -1.474 -5.573 1.00 96.75 275 THR A O 1
ATOM 2041 N N . PHE A 1 276 ? -18.769 -0.540 -6.839 1.00 97.69 276 PHE A N 1
ATOM 2042 C CA . PHE A 1 276 ? -19.531 -0.039 -5.696 1.00 97.69 276 PHE A CA 1
ATOM 2043 C C . PHE A 1 276 ? -20.062 -1.175 -4.819 1.00 97.69 276 PHE A C 1
ATOM 2045 O O . PHE A 1 276 ? -19.965 -1.077 -3.598 1.00 97.69 276 PHE A O 1
ATOM 2052 N N . LEU A 1 277 ? -20.568 -2.267 -5.400 1.00 97.88 277 LEU A N 1
ATOM 2053 C CA . LEU A 1 277 ? -21.048 -3.428 -4.648 1.00 97.88 277 LEU A CA 1
ATOM 2054 C C . LEU A 1 277 ? -19.934 -4.046 -3.792 1.00 97.88 277 LEU A C 1
ATOM 2056 O O . LEU A 1 277 ? -20.141 -4.297 -2.604 1.00 97.88 277 LEU A O 1
ATOM 2060 N N . VAL A 1 278 ? -18.747 -4.238 -4.371 1.00 97.75 278 VAL A N 1
ATOM 2061 C CA . VAL A 1 278 ? -17.556 -4.745 -3.675 1.00 97.75 278 VAL A CA 1
ATOM 2062 C C . VAL A 1 278 ? -17.164 -3.813 -2.528 1.00 97.75 278 VAL A C 1
ATOM 2064 O O . VAL A 1 278 ? -17.037 -4.248 -1.379 1.00 97.75 278 VAL A O 1
ATOM 2067 N N . CYS A 1 279 ? -17.025 -2.518 -2.811 1.00 97.88 279 CYS A N 1
ATOM 2068 C CA . CYS A 1 279 ? -16.638 -1.518 -1.822 1.00 97.88 279 CYS A CA 1
ATOM 2069 C C . CYS A 1 279 ? -17.674 -1.378 -0.694 1.00 97.88 279 CYS A C 1
ATOM 2071 O O . CYS A 1 279 ? -17.288 -1.284 0.471 1.00 97.88 279 CYS A O 1
ATOM 2073 N N . VAL A 1 280 ? -18.974 -1.428 -1.000 1.00 97.19 280 VAL A N 1
ATOM 2074 C CA . VAL A 1 280 ? -20.056 -1.426 0.001 1.00 97.19 280 VAL A CA 1
ATOM 2075 C C . VAL A 1 280 ? -20.030 -2.706 0.832 1.00 97.19 280 VAL A C 1
ATOM 2077 O O . VAL A 1 280 ? -20.173 -2.630 2.051 1.00 97.19 280 VAL A O 1
ATOM 2080 N N . GLY A 1 281 ? -19.805 -3.872 0.222 1.00 96.81 281 GLY A N 1
ATOM 2081 C CA . GLY A 1 281 ? -19.672 -5.143 0.938 1.00 96.81 281 GLY A CA 1
ATOM 2082 C C . GLY A 1 281 ? -18.560 -5.100 1.989 1.00 96.81 281 GLY A C 1
ATOM 2083 O O . GLY A 1 281 ? -18.800 -5.393 3.165 1.00 96.81 281 GLY A O 1
ATOM 2084 N N . PHE A 1 282 ? -17.367 -4.641 1.599 1.00 96.94 282 PHE A N 1
ATOM 2085 C CA . PHE A 1 282 ? -16.251 -4.454 2.530 1.00 96.94 282 PHE A CA 1
ATOM 2086 C C . PHE A 1 282 ? -16.498 -3.328 3.539 1.00 96.94 282 PHE A C 1
ATOM 2088 O O . PHE A 1 282 ? -16.176 -3.495 4.714 1.00 96.94 282 PHE A O 1
ATOM 2095 N N . GLY A 1 283 ? -17.125 -2.222 3.132 1.00 95.19 283 GLY A N 1
ATOM 2096 C CA . GLY A 1 283 ? -17.522 -1.138 4.034 1.00 95.19 283 GLY A CA 1
ATOM 2097 C C . GLY A 1 283 ? -18.468 -1.616 5.140 1.00 95.19 283 GLY A C 1
ATOM 2098 O O . GLY A 1 283 ? -18.254 -1.315 6.313 1.00 95.19 283 GLY A O 1
ATOM 2099 N N . ARG A 1 284 ? -19.455 -2.454 4.800 1.00 94.62 284 ARG A N 1
ATOM 2100 C CA . ARG A 1 284 ? -20.371 -3.064 5.778 1.00 94.62 284 ARG A CA 1
ATOM 2101 C C . ARG A 1 284 ? -19.665 -4.050 6.702 1.00 94.62 284 ARG A C 1
ATOM 2103 O O . ARG A 1 284 ? -19.990 -4.102 7.886 1.00 94.62 284 ARG A O 1
ATOM 2110 N N . TRP A 1 285 ? -18.702 -4.824 6.195 1.00 94.44 285 TRP A N 1
ATOM 2111 C CA . TRP A 1 285 ? -17.877 -5.684 7.048 1.00 94.44 285 TRP A CA 1
ATOM 2112 C C . TRP A 1 285 ? -17.043 -4.847 8.029 1.00 94.44 285 TRP A C 1
ATOM 2114 O O . TRP A 1 285 ? -17.028 -5.146 9.225 1.00 94.44 285 TRP A O 1
ATOM 2124 N N . PHE A 1 286 ? -16.447 -3.753 7.558 1.00 91.50 286 PHE A N 1
ATOM 2125 C CA . PHE A 1 286 ? -15.636 -2.842 8.366 1.00 91.50 286 PHE A CA 1
ATOM 2126 C C . PHE A 1 286 ? -16.411 -2.201 9.529 1.00 91.50 286 PHE A C 1
ATOM 2128 O O . PHE A 1 286 ? -15.857 -2.006 10.609 1.00 91.50 286 PHE A O 1
ATOM 2135 N N . GLU A 1 287 ? -17.704 -1.926 9.348 1.00 90.00 287 GLU A N 1
ATOM 2136 C CA . GLU A 1 287 ? -18.580 -1.346 10.381 1.00 90.00 287 GLU A CA 1
ATOM 2137 C C . GLU A 1 287 ? -19.341 -2.368 11.230 1.00 90.00 287 GLU A C 1
ATOM 2139 O O . GLU A 1 287 ? -20.056 -1.993 12.156 1.00 90.00 287 GLU A O 1
ATOM 2144 N N . SER A 1 288 ? -19.216 -3.662 10.936 1.00 88.00 288 SER A N 1
ATOM 2145 C CA . SER A 1 288 ? -20.101 -4.694 11.496 1.00 88.00 288 SER A CA 1
ATOM 2146 C C . SER A 1 288 ? -19.993 -4.908 13.013 1.00 88.00 288 SER A C 1
ATOM 2148 O O . SER A 1 288 ? -20.784 -5.664 13.573 1.00 88.00 288 SER A O 1
ATOM 2150 N N . GLY A 1 289 ? -18.996 -4.319 13.685 1.00 81.69 289 GLY A N 1
ATOM 2151 C CA . GLY A 1 289 ? -18.717 -4.551 15.110 1.00 81.69 289 GLY A CA 1
ATOM 2152 C C . GLY A 1 289 ? -18.242 -5.975 15.437 1.00 81.69 289 GLY A C 1
ATOM 2153 O O . GLY A 1 289 ? -18.027 -6.300 16.603 1.00 81.69 289 GLY A O 1
ATOM 2154 N N . ARG A 1 290 ? -18.064 -6.833 14.423 1.00 85.88 290 ARG A N 1
ATOM 2155 C CA . ARG A 1 290 ? -17.547 -8.196 14.575 1.00 85.88 290 ARG A CA 1
ATOM 2156 C C . ARG A 1 290 ? -16.079 -8.182 14.996 1.00 85.88 290 ARG A C 1
ATOM 2158 O O . ARG A 1 290 ? -15.327 -7.271 14.657 1.00 85.88 290 ARG A O 1
ATOM 2165 N N . ALA A 1 291 ? -15.638 -9.262 15.643 1.00 84.75 291 ALA A N 1
ATOM 2166 C CA . ALA A 1 291 ? -14.240 -9.438 16.048 1.00 84.75 291 ALA A CA 1
ATOM 2167 C C . ALA A 1 291 ? -13.241 -9.424 14.871 1.00 84.75 291 ALA A C 1
ATOM 2169 O O . ALA A 1 291 ? -12.053 -9.190 15.076 1.00 84.75 291 ALA A O 1
ATOM 2170 N N . ASP A 1 292 ? -13.712 -9.679 13.649 1.00 86.81 292 ASP A N 1
ATOM 2171 C CA . ASP A 1 292 ? -12.927 -9.670 12.417 1.00 86.81 292 ASP A CA 1
ATOM 2172 C C . ASP A 1 292 ? -13.154 -8.421 11.549 1.00 86.81 292 ASP A C 1
ATOM 2174 O O . ASP A 1 292 ? -12.578 -8.333 10.471 1.00 86.81 292 ASP A O 1
ATOM 2178 N N . ALA A 1 293 ? -13.934 -7.430 11.999 1.00 87.88 293 ALA A N 1
ATOM 2179 C CA . ALA A 1 293 ? -14.226 -6.219 11.222 1.00 87.88 293 ALA A CA 1
ATOM 2180 C C . ALA A 1 293 ? -12.954 -5.446 10.816 1.00 87.88 293 ALA A C 1
ATOM 2182 O O . ALA A 1 293 ? -12.882 -4.886 9.724 1.00 87.88 293 ALA A O 1
ATOM 2183 N N . GLY A 1 294 ? -11.909 -5.484 11.653 1.00 85.44 294 GLY A N 1
ATOM 2184 C CA . GLY A 1 294 ? -10.604 -4.885 11.348 1.00 85.44 294 GLY A CA 1
ATOM 2185 C C . GLY A 1 294 ? -9.881 -5.513 10.146 1.00 85.44 294 GLY A C 1
ATOM 2186 O O . GLY A 1 294 ? -8.981 -4.892 9.590 1.00 85.44 294 GLY A O 1
ATOM 2187 N N . LEU A 1 295 ? -10.284 -6.711 9.709 1.00 90.75 295 LEU A N 1
ATOM 2188 C CA . LEU A 1 295 ? -9.721 -7.384 8.535 1.00 90.75 295 LEU A CA 1
ATOM 2189 C C . LEU A 1 295 ? -10.281 -6.852 7.209 1.00 90.75 295 LEU A C 1
ATOM 2191 O O . LEU A 1 295 ? -9.637 -7.020 6.173 1.00 90.75 295 LEU A O 1
ATOM 2195 N N . ALA A 1 296 ? -11.439 -6.185 7.227 1.00 93.12 296 ALA A N 1
ATOM 2196 C CA . ALA A 1 296 ? -12.111 -5.714 6.017 1.00 93.12 296 ALA A CA 1
ATOM 2197 C C . ALA A 1 296 ? -11.243 -4.752 5.191 1.00 93.12 296 ALA A C 1
ATOM 2199 O O . ALA A 1 296 ? -11.269 -4.801 3.965 1.00 93.12 296 ALA A O 1
ATOM 2200 N N . GLY A 1 297 ? -10.430 -3.921 5.851 1.00 91.00 297 GLY A N 1
ATOM 2201 C CA . GLY A 1 297 ? -9.494 -3.020 5.180 1.00 91.00 297 GLY A CA 1
ATOM 2202 C C . GLY A 1 297 ? -8.413 -3.757 4.384 1.00 91.00 297 GLY A C 1
ATOM 2203 O O . GLY A 1 297 ? -8.144 -3.405 3.239 1.00 91.00 297 GLY A O 1
ATOM 2204 N N . SER A 1 298 ? -7.850 -4.828 4.955 1.00 90.94 298 SER A N 1
ATOM 2205 C CA . SER A 1 298 ? -6.868 -5.687 4.276 1.00 90.94 298 SER A CA 1
ATOM 2206 C C . SER A 1 298 ? -7.494 -6.415 3.081 1.00 90.94 298 SER A C 1
ATOM 2208 O O . SER A 1 298 ? -6.929 -6.420 1.984 1.00 90.94 298 SER A O 1
ATOM 2210 N N . ALA A 1 299 ? -8.709 -6.944 3.257 1.00 94.88 299 ALA A N 1
ATOM 2211 C CA . ALA A 1 299 ? -9.457 -7.596 2.187 1.00 94.88 299 ALA A CA 1
ATOM 2212 C C . ALA A 1 299 ? -9.802 -6.629 1.039 1.00 94.88 299 ALA A C 1
ATOM 2214 O O . ALA A 1 299 ? -9.596 -6.966 -0.126 1.00 94.88 299 ALA A O 1
ATOM 2215 N N . LEU A 1 300 ? -10.242 -5.406 1.359 1.00 95.56 300 LEU A N 1
ATOM 2216 C CA . LEU A 1 300 ? -10.518 -4.359 0.373 1.00 95.56 300 LEU A CA 1
ATOM 2217 C C . LEU A 1 300 ? -9.257 -3.961 -0.400 1.00 95.56 300 LEU A C 1
ATOM 2219 O O . LEU A 1 300 ? -9.295 -3.895 -1.625 1.00 95.56 300 LEU A O 1
ATOM 2223 N N . SER A 1 301 ? -8.134 -3.721 0.287 1.00 91.94 301 SER A N 1
ATOM 2224 C CA . SER A 1 301 ? -6.863 -3.406 -0.379 1.00 91.94 301 SER A CA 1
ATOM 2225 C C . SER A 1 301 ? -6.442 -4.519 -1.336 1.00 91.94 301 SER A C 1
ATOM 2227 O O . SER A 1 301 ? -6.067 -4.231 -2.468 1.00 91.94 301 SER A O 1
ATOM 2229 N N . THR A 1 302 ? -6.574 -5.779 -0.918 1.00 92.31 302 THR A N 1
ATOM 2230 C CA . THR A 1 302 ? -6.292 -6.941 -1.773 1.00 92.31 302 THR A CA 1
ATOM 2231 C C . THR A 1 302 ? -7.179 -6.945 -3.010 1.00 92.31 302 THR A C 1
ATOM 2233 O O . THR A 1 302 ? -6.676 -7.078 -4.124 1.00 92.31 302 THR A O 1
ATOM 2236 N N . ALA A 1 303 ? -8.487 -6.743 -2.823 1.00 94.50 303 ALA A N 1
ATOM 2237 C CA . ALA A 1 303 ? -9.442 -6.757 -3.918 1.00 94.50 303 ALA A CA 1
ATOM 2238 C C . ALA A 1 303 ? -9.137 -5.667 -4.959 1.00 94.50 303 ALA A C 1
ATOM 2240 O O . ALA A 1 303 ? -9.115 -5.946 -6.153 1.00 94.50 303 ALA A O 1
ATOM 2241 N N . ILE A 1 304 ? -8.836 -4.446 -4.506 1.00 93.88 304 ILE A N 1
ATOM 2242 C CA . ILE A 1 304 ? -8.526 -3.303 -5.378 1.00 93.88 304 ILE A CA 1
ATOM 2243 C C . ILE A 1 304 ? -7.176 -3.461 -6.088 1.00 93.88 304 ILE A C 1
ATOM 2245 O O . ILE A 1 304 ? -7.077 -3.116 -7.264 1.00 93.88 304 ILE A O 1
ATOM 2249 N N . ILE A 1 305 ? -6.145 -3.986 -5.414 1.00 90.19 305 ILE A N 1
ATOM 2250 C CA . ILE A 1 305 ? -4.833 -4.241 -6.037 1.00 90.19 305 ILE A CA 1
ATOM 2251 C C . ILE A 1 305 ? -4.970 -5.267 -7.161 1.00 90.19 305 ILE A C 1
ATOM 2253 O O . ILE A 1 305 ? -4.435 -5.058 -8.247 1.00 90.19 305 ILE A O 1
ATOM 2257 N N . LEU A 1 306 ? -5.695 -6.358 -6.909 1.00 89.19 306 LEU A N 1
ATOM 2258 C CA . LEU A 1 306 ? -5.890 -7.419 -7.890 1.00 89.19 306 LEU A CA 1
ATOM 2259 C C . LEU A 1 306 ? -6.769 -6.962 -9.056 1.00 89.19 306 LEU A C 1
ATOM 2261 O O . LEU A 1 306 ? -6.363 -7.094 -10.207 1.00 89.19 306 LEU A O 1
ATOM 2265 N N . LEU A 1 307 ? -7.926 -6.363 -8.762 1.00 89.56 307 LEU A N 1
ATOM 2266 C CA . LEU A 1 307 ? -8.849 -5.883 -9.787 1.00 89.56 307 LEU A CA 1
ATOM 2267 C C . LEU A 1 307 ? -8.206 -4.782 -10.642 1.00 89.56 307 LEU A C 1
ATOM 2269 O O . LEU A 1 307 ? -8.193 -4.867 -11.866 1.00 89.56 307 LEU A O 1
ATOM 2273 N N . GLY A 1 308 ? -7.606 -3.775 -10.002 1.00 87.81 308 GLY A N 1
ATOM 2274 C CA . GLY A 1 308 ? -6.918 -2.691 -10.698 1.00 87.81 308 GLY A CA 1
ATOM 2275 C C . GLY A 1 308 ? -5.697 -3.164 -11.477 1.00 87.81 308 GLY A C 1
ATOM 2276 O O . GLY A 1 308 ? -5.451 -2.678 -12.574 1.00 87.81 308 GLY A O 1
ATOM 2277 N N . GLY A 1 309 ? -4.957 -4.134 -10.941 1.00 81.19 309 GLY A N 1
ATOM 2278 C CA . GLY A 1 309 ? -3.810 -4.736 -11.608 1.00 81.19 309 GLY A CA 1
ATOM 2279 C C . GLY A 1 309 ? -4.171 -5.540 -12.856 1.00 81.19 309 GLY A C 1
ATOM 2280 O O . GLY A 1 309 ? -3.424 -5.500 -13.831 1.00 81.19 309 GLY A O 1
ATOM 2281 N N . ALA A 1 310 ? -5.306 -6.242 -12.840 1.00 80.56 310 ALA A N 1
ATOM 2282 C CA . ALA A 1 310 ? -5.805 -7.001 -13.986 1.00 80.56 310 ALA A CA 1
ATOM 2283 C C . ALA A 1 310 ? -6.421 -6.112 -15.075 1.00 80.56 310 ALA A C 1
ATOM 2285 O O . ALA A 1 310 ? -6.385 -6.466 -16.248 1.00 80.56 310 ALA A O 1
ATOM 2286 N N . MET A 1 311 ? -6.966 -4.956 -14.693 1.00 79.38 311 MET A N 1
ATOM 2287 C CA . MET A 1 311 ? -7.618 -4.015 -15.611 1.00 79.38 311 MET A CA 1
ATOM 2288 C C . MET A 1 311 ? -6.696 -2.885 -16.097 1.00 79.38 311 MET A C 1
ATOM 2290 O O . MET A 1 311 ? -7.104 -2.089 -16.940 1.00 79.38 311 MET A O 1
ATOM 2294 N N . ALA A 1 312 ? -5.479 -2.766 -15.556 1.00 68.94 312 ALA A N 1
ATOM 2295 C CA . ALA A 1 312 ? -4.574 -1.669 -15.881 1.00 68.94 312 ALA A CA 1
ATOM 2296 C C . ALA A 1 312 ? -4.063 -1.738 -17.339 1.00 68.94 312 ALA A C 1
ATOM 2298 O O . ALA A 1 312 ? -3.681 -2.813 -17.811 1.00 68.94 312 ALA A O 1
ATOM 2299 N N . PRO A 1 313 ? -3.929 -0.582 -18.017 1.00 53.84 313 PRO A N 1
ATOM 2300 C CA . PRO A 1 313 ? -3.548 -0.509 -19.429 1.00 53.84 313 PRO A CA 1
ATOM 2301 C C . PRO A 1 313 ? -2.065 -0.838 -19.687 1.00 53.84 313 PRO A C 1
ATOM 2303 O O . PRO A 1 313 ? -1.684 -1.089 -20.822 1.00 53.84 313 PRO A O 1
ATOM 2306 N N . PHE A 1 314 ? -1.222 -0.908 -18.646 1.00 47.97 314 PHE A N 1
ATOM 2307 C CA . PHE A 1 314 ? 0.219 -1.233 -18.732 1.00 47.97 314 PHE A CA 1
ATOM 2308 C C . PHE A 1 314 ? 0.500 -2.727 -18.886 1.00 47.97 314 PHE A C 1
ATOM 2310 O O . PHE A 1 314 ? 1.500 -3.246 -18.392 1.00 47.97 314 PHE A O 1
ATOM 2317 N N . SER A 1 315 ? -0.424 -3.451 -19.495 1.00 46.56 315 SER A N 1
ATOM 2318 C CA . SER A 1 315 ? -0.331 -4.887 -19.598 1.00 46.56 315 SER A CA 1
ATOM 2319 C C . SER A 1 315 ? -0.567 -5.267 -21.062 1.00 46.56 315 SER A C 1
ATOM 2321 O O . SER A 1 315 ? -1.696 -5.364 -21.520 1.00 46.56 315 SER A O 1
ATOM 2323 N N . GLU A 1 316 ? 0.506 -5.573 -21.788 1.00 42.25 316 GLU A N 1
ATOM 2324 C CA . GLU A 1 316 ? 0.496 -5.839 -23.243 1.00 42.25 316 GLU A CA 1
ATOM 2325 C C . GLU A 1 316 ? -0.180 -7.160 -23.706 1.00 42.25 316 GLU A C 1
ATOM 2327 O O . GLU A 1 316 ? 0.046 -7.601 -24.813 1.00 42.25 316 GLU A O 1
ATOM 2332 N N . ASP A 1 317 ? -1.069 -7.774 -22.918 1.00 42.88 317 ASP A N 1
ATOM 2333 C CA . ASP A 1 317 ? -1.605 -9.150 -23.093 1.00 42.88 317 ASP A CA 1
ATOM 2334 C C . ASP A 1 317 ? -2.784 -9.392 -22.119 1.00 42.88 317 ASP A C 1
ATOM 2336 O O . ASP A 1 317 ? -2.576 -9.899 -21.018 1.00 42.88 317 ASP A O 1
ATOM 2340 N N . ALA A 1 318 ? -3.994 -8.910 -22.397 1.00 41.62 318 ALA A N 1
ATOM 2341 C CA . ALA A 1 318 ? -5.059 -8.834 -21.381 1.00 41.62 318 ALA A CA 1
ATOM 2342 C C . ALA A 1 318 ? -5.663 -10.194 -20.943 1.00 41.62 318 ALA A C 1
ATOM 2344 O O . ALA A 1 318 ? -6.175 -10.284 -19.830 1.00 41.62 318 ALA A O 1
ATOM 2345 N N . ASP A 1 319 ? -5.560 -11.254 -21.753 1.00 41.62 319 ASP A N 1
ATOM 2346 C CA . ASP A 1 319 ? -6.316 -12.508 -21.544 1.00 41.62 319 ASP A CA 1
ATOM 2347 C C . ASP A 1 319 ? -5.673 -13.513 -20.560 1.00 41.62 319 ASP A C 1
ATOM 2349 O O . ASP A 1 319 ? -6.358 -14.376 -20.020 1.00 41.62 319 ASP A O 1
ATOM 2353 N N . VAL A 1 320 ? -4.367 -13.406 -20.272 1.00 48.59 320 VAL A N 1
ATOM 2354 C CA . VAL A 1 320 ? -3.625 -14.387 -19.432 1.00 48.59 320 VAL A CA 1
ATOM 2355 C C . VAL A 1 320 ? -3.388 -13.878 -17.993 1.00 48.59 320 VAL A C 1
ATOM 2357 O O . VAL A 1 320 ? -2.857 -14.569 -17.128 1.00 48.59 320 VAL A O 1
ATOM 2360 N N . LYS A 1 321 ? -3.819 -12.653 -17.669 1.00 64.88 321 LYS A N 1
ATOM 2361 C CA . LYS A 1 321 ? -3.201 -11.886 -16.573 1.00 64.88 321 LYS A CA 1
ATOM 2362 C C . LYS A 1 321 ? -3.799 -12.015 -15.188 1.00 64.88 321 LYS A C 1
ATOM 2364 O O . LYS A 1 321 ? -3.043 -11.942 -14.222 1.00 64.88 321 LYS A O 1
ATOM 2369 N N . MET A 1 322 ? -5.111 -12.175 -15.036 1.00 68.88 322 MET A N 1
ATOM 2370 C CA . MET A 1 322 ? -5.694 -12.175 -13.687 1.00 68.88 322 MET A CA 1
ATOM 2371 C C . MET A 1 322 ? -5.260 -13.413 -12.885 1.00 68.88 322 MET A C 1
ATOM 2373 O O . MET A 1 322 ? -4.936 -13.301 -11.701 1.00 68.88 322 MET A O 1
ATOM 2377 N N . VAL A 1 323 ? -5.168 -14.575 -13.540 1.00 71.88 323 VAL A N 1
ATOM 2378 C CA . VAL A 1 323 ? -4.691 -15.819 -12.915 1.00 71.88 323 VAL A CA 1
ATOM 2379 C C . VAL A 1 323 ? -3.218 -15.701 -12.527 1.00 71.88 323 VAL A C 1
ATOM 2381 O O . VAL A 1 323 ? -2.879 -15.986 -11.380 1.00 71.88 323 VAL A O 1
ATOM 2384 N N . ASP A 1 324 ? -2.360 -15.193 -13.414 1.00 76.62 324 ASP A N 1
ATOM 2385 C CA . ASP A 1 324 ? -0.942 -14.982 -13.103 1.00 76.62 324 ASP A CA 1
ATOM 2386 C C . ASP A 1 324 ? -0.751 -14.008 -11.938 1.00 76.62 324 ASP A C 1
ATOM 2388 O O . ASP A 1 324 ? 0.023 -14.278 -11.017 1.00 76.62 324 ASP A O 1
ATOM 2392 N N . ARG A 1 325 ? -1.502 -12.897 -11.909 1.00 75.19 325 ARG A N 1
ATOM 2393 C CA . ARG A 1 325 ? -1.458 -11.951 -10.782 1.00 75.19 325 ARG A CA 1
ATOM 2394 C C . ARG A 1 325 ? -1.944 -12.588 -9.487 1.00 75.19 325 ARG A C 1
ATOM 2396 O O . ARG A 1 325 ? -1.326 -12.371 -8.445 1.00 75.19 325 ARG A O 1
ATOM 2403 N N . LEU A 1 326 ? -3.003 -13.394 -9.538 1.00 77.31 326 LEU A N 1
ATOM 2404 C CA . LEU A 1 326 ? -3.508 -14.115 -8.375 1.00 77.31 326 LEU A CA 1
ATOM 2405 C C . LEU A 1 326 ? -2.480 -15.118 -7.847 1.00 77.31 326 LEU A C 1
ATOM 2407 O O . LEU A 1 326 ? -2.268 -15.183 -6.637 1.00 77.31 326 LEU A O 1
ATOM 2411 N N . VAL A 1 327 ? -1.822 -15.870 -8.729 1.00 82.75 327 VAL A N 1
ATOM 2412 C CA . VAL A 1 327 ? -0.772 -16.822 -8.349 1.00 82.75 327 VAL A CA 1
ATOM 2413 C C . VAL A 1 327 ? 0.421 -16.082 -7.750 1.00 82.75 327 VAL A C 1
ATOM 2415 O O . VAL A 1 327 ? 0.902 -16.478 -6.691 1.00 82.75 327 VAL A O 1
ATOM 2418 N N . GLN A 1 328 ? 0.863 -14.978 -8.354 1.00 84.06 328 GLN A N 1
ATOM 2419 C CA . GLN A 1 328 ? 1.991 -14.180 -7.862 1.00 84.06 328 GLN A CA 1
ATOM 2420 C C . GLN A 1 328 ? 1.706 -13.561 -6.482 1.00 84.06 328 GLN A C 1
ATOM 2422 O O . GLN A 1 328 ? 2.502 -13.715 -5.551 1.00 84.06 328 GLN A O 1
ATOM 2427 N N . VAL A 1 329 ? 0.553 -12.905 -6.318 1.00 82.88 329 VAL A N 1
ATOM 2428 C CA . VAL A 1 329 ? 0.127 -12.305 -5.041 1.00 82.88 329 VAL A CA 1
ATOM 2429 C C . VAL A 1 329 ? -0.160 -13.387 -3.998 1.00 82.88 329 VAL A C 1
ATOM 2431 O O . VAL A 1 329 ? 0.238 -13.250 -2.842 1.00 82.88 329 VAL A O 1
ATOM 2434 N N . GLY A 1 330 ? -0.791 -14.492 -4.397 1.00 84.06 330 GLY A N 1
ATOM 2435 C CA . GLY A 1 330 ? -1.073 -15.640 -3.538 1.00 84.06 330 GLY A CA 1
ATOM 2436 C C . GLY A 1 330 ? 0.197 -16.332 -3.040 1.00 84.06 330 GLY A C 1
ATOM 2437 O O . GLY A 1 330 ? 0.311 -16.619 -1.848 1.00 84.06 330 GLY A O 1
ATOM 2438 N N . ALA A 1 331 ? 1.189 -16.536 -3.907 1.00 87.12 331 ALA A N 1
ATOM 2439 C CA . ALA A 1 331 ? 2.488 -17.089 -3.530 1.00 87.12 331 ALA A CA 1
ATOM 2440 C C . ALA A 1 331 ? 3.225 -16.167 -2.547 1.00 87.12 331 ALA A C 1
ATOM 2442 O O . ALA A 1 331 ? 3.753 -16.636 -1.537 1.00 87.12 331 ALA A O 1
ATOM 2443 N N . ALA A 1 332 ? 3.200 -14.854 -2.786 1.00 88.12 332 ALA A N 1
ATOM 2444 C CA . ALA A 1 332 ? 3.789 -13.879 -1.874 1.00 88.12 332 ALA A CA 1
ATOM 2445 C C . ALA A 1 332 ? 3.075 -13.828 -0.517 1.00 88.12 332 ALA A C 1
ATOM 2447 O O . ALA A 1 332 ? 3.733 -13.787 0.521 1.00 88.12 332 ALA A O 1
ATOM 2448 N N . LEU A 1 333 ? 1.743 -13.904 -0.505 1.00 87.81 333 LEU A N 1
ATOM 2449 C CA . LEU A 1 333 ? 0.946 -14.019 0.716 1.00 87.81 333 LEU A CA 1
ATOM 2450 C C . LEU A 1 333 ? 1.347 -15.260 1.521 1.00 87.81 333 LEU A C 1
ATOM 2452 O O . LEU A 1 333 ? 1.630 -15.153 2.716 1.00 87.81 333 LEU A O 1
ATOM 2456 N N . ILE A 1 334 ? 1.399 -16.429 0.875 1.00 88.44 334 ILE A N 1
ATOM 2457 C CA . ILE A 1 334 ? 1.802 -17.687 1.519 1.00 88.44 334 ILE A CA 1
ATOM 2458 C C . ILE A 1 334 ? 3.214 -17.555 2.087 1.00 88.44 334 ILE A C 1
ATOM 2460 O O . ILE A 1 334 ? 3.433 -17.924 3.244 1.00 88.44 334 ILE A O 1
ATOM 2464 N N . TRP A 1 335 ? 4.152 -16.992 1.322 1.00 90.50 335 TRP A N 1
ATOM 2465 C CA . TRP A 1 335 ? 5.521 -16.774 1.778 1.00 90.50 335 TRP A CA 1
ATOM 2466 C C . TRP A 1 335 ? 5.572 -15.873 3.013 1.00 90.50 335 TRP A C 1
ATOM 2468 O O . TRP A 1 335 ? 6.083 -16.293 4.050 1.00 90.50 335 TRP A O 1
ATOM 2478 N N . VAL A 1 336 ? 5.030 -14.653 2.928 1.00 89.38 336 VAL A N 1
ATOM 2479 C CA . VAL A 1 336 ? 5.103 -13.646 4.000 1.00 89.38 336 VAL A CA 1
ATOM 2480 C C . VAL A 1 336 ? 4.457 -14.172 5.278 1.00 89.38 336 VAL A C 1
ATOM 2482 O O . VAL A 1 336 ? 5.029 -14.039 6.360 1.00 89.38 336 VAL A O 1
ATOM 2485 N N . LEU A 1 337 ? 3.300 -14.826 5.175 1.00 87.56 337 LEU A N 1
ATOM 2486 C CA . LEU A 1 337 ? 2.608 -15.361 6.345 1.00 87.56 337 LEU A CA 1
ATOM 2487 C C . LEU A 1 337 ? 3.308 -16.585 6.936 1.00 87.56 337 LEU A C 1
ATOM 2489 O O . LEU A 1 337 ? 3.391 -16.697 8.160 1.00 87.56 337 LEU A O 1
ATOM 2493 N N . THR A 1 338 ? 3.851 -17.474 6.104 1.00 89.44 338 THR A N 1
ATOM 2494 C CA . THR A 1 338 ? 4.633 -18.624 6.585 1.00 89.44 338 THR A CA 1
ATOM 2495 C C . THR A 1 338 ? 5.905 -18.147 7.275 1.00 89.44 338 THR A C 1
ATOM 2497 O O . THR A 1 338 ? 6.173 -18.549 8.408 1.00 89.44 338 THR A O 1
ATOM 2500 N N . ALA A 1 339 ? 6.645 -17.229 6.650 1.00 91.06 339 ALA A N 1
ATOM 2501 C CA . ALA A 1 339 ? 7.831 -16.613 7.230 1.00 91.06 339 ALA A CA 1
ATOM 2502 C C . ALA A 1 339 ? 7.497 -15.916 8.554 1.00 91.06 339 ALA A C 1
ATOM 2504 O O . ALA A 1 339 ? 8.209 -16.099 9.538 1.00 91.06 339 ALA A O 1
ATOM 2505 N N . PHE A 1 340 ? 6.377 -15.194 8.628 1.00 89.38 340 PHE A N 1
ATOM 2506 C CA . PHE A 1 340 ? 5.932 -14.571 9.871 1.00 89.38 340 PHE A CA 1
ATOM 2507 C C . PHE A 1 340 ? 5.623 -15.590 10.968 1.00 89.38 340 PHE A C 1
ATOM 2509 O O . PHE A 1 340 ? 6.050 -15.394 12.103 1.00 89.38 340 PHE A O 1
ATOM 2516 N N . VAL A 1 341 ? 4.929 -16.689 10.656 1.00 88.06 341 VAL A N 1
ATOM 2517 C CA . VAL A 1 341 ? 4.641 -17.756 11.631 1.00 88.06 341 VAL A CA 1
ATOM 2518 C C . VAL A 1 341 ? 5.930 -18.423 12.116 1.00 88.06 341 VAL A C 1
ATOM 2520 O O . VAL A 1 341 ? 6.079 -18.661 13.314 1.00 88.06 341 VAL A O 1
ATOM 2523 N N . VAL A 1 342 ? 6.879 -18.686 11.216 1.00 91.06 342 VAL A N 1
ATOM 2524 C CA . VAL A 1 342 ? 8.196 -19.239 11.561 1.00 91.06 342 VAL A CA 1
ATOM 2525 C C . VAL A 1 342 ? 8.957 -18.270 12.468 1.00 91.06 342 VAL A C 1
ATOM 2527 O O . VAL A 1 342 ? 9.388 -18.649 13.559 1.00 9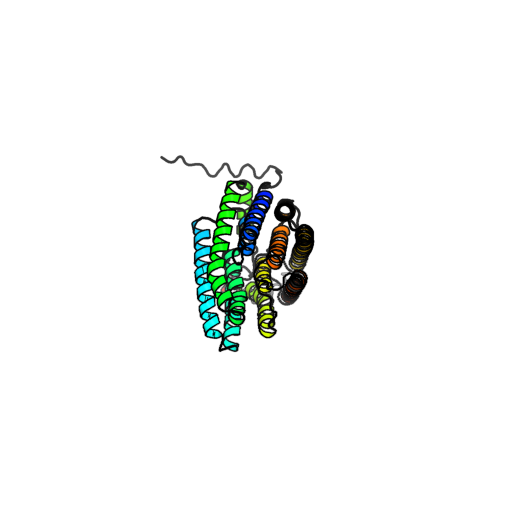1.06 342 VAL A O 1
ATOM 2530 N N . VAL A 1 343 ? 9.066 -17.001 12.075 1.00 90.56 343 VAL A N 1
ATOM 2531 C CA . VAL A 1 343 ? 9.745 -15.963 12.859 1.00 90.56 343 VAL A CA 1
ATOM 2532 C C . VAL A 1 343 ? 9.065 -15.762 14.212 1.00 90.56 343 VAL A C 1
ATOM 2534 O O . VAL A 1 343 ? 9.759 -15.640 15.211 1.00 90.56 343 VAL A O 1
ATOM 2537 N N . ASP A 1 344 ? 7.737 -15.782 14.300 1.00 86.75 344 ASP A N 1
ATOM 2538 C CA . ASP A 1 344 ? 7.016 -15.709 15.576 1.00 86.75 344 ASP A CA 1
ATOM 2539 C C . ASP A 1 344 ? 7.267 -16.941 16.461 1.00 86.75 344 ASP A C 1
ATOM 2541 O O . ASP A 1 344 ? 7.405 -16.815 17.676 1.00 86.75 344 ASP A O 1
ATOM 2545 N N . ARG A 1 345 ? 7.420 -18.132 15.873 1.00 88.56 345 ARG A N 1
ATOM 2546 C CA . ARG A 1 345 ? 7.697 -19.361 16.630 1.00 88.56 345 ARG A CA 1
ATOM 2547 C C . ARG A 1 345 ? 9.098 -19.387 17.246 1.00 88.56 345 ARG A C 1
ATOM 2549 O O . ARG A 1 345 ? 9.241 -19.891 18.367 1.00 88.56 345 ARG A O 1
ATOM 2556 N N . PHE A 1 346 ? 10.108 -18.900 16.523 1.00 90.31 346 PHE A N 1
ATOM 2557 C CA . PHE A 1 346 ? 11.517 -18.904 16.954 1.00 90.31 346 PHE A CA 1
ATOM 2558 C C . PHE A 1 346 ? 11.941 -17.601 17.646 1.00 90.31 346 PHE A C 1
ATOM 2560 O O . PHE A 1 346 ? 12.776 -17.611 18.552 1.00 90.31 346 PHE A O 1
ATOM 2567 N N . LEU A 1 347 ? 11.335 -16.481 17.267 1.00 89.19 347 LEU A N 1
ATOM 2568 C CA . LEU A 1 347 ? 11.580 -15.144 17.793 1.00 89.19 347 LEU A CA 1
ATOM 2569 C C . LEU A 1 347 ? 10.231 -14.461 18.133 1.00 89.19 347 LEU A C 1
ATOM 2571 O O . LEU A 1 347 ? 9.889 -13.454 17.512 1.00 89.19 347 LEU A O 1
ATOM 2575 N N . PRO A 1 348 ? 9.464 -14.979 19.121 1.00 85.88 348 PRO A N 1
ATOM 2576 C CA . PRO A 1 348 ? 8.134 -14.452 19.482 1.00 85.88 348 PRO A CA 1
ATOM 2577 C C . PRO A 1 348 ? 8.190 -12.988 19.906 1.00 85.88 348 PRO A C 1
ATOM 2579 O O . PRO A 1 348 ? 9.242 -12.543 20.335 1.00 85.88 348 PRO A O 1
ATOM 2582 N N . GLU A 1 349 ? 7.099 -12.225 19.873 1.00 83.25 349 GLU A N 1
ATOM 2583 C CA . GLU A 1 349 ? 7.133 -10.853 20.417 1.00 83.25 349 GLU A CA 1
ATOM 2584 C C . GLU 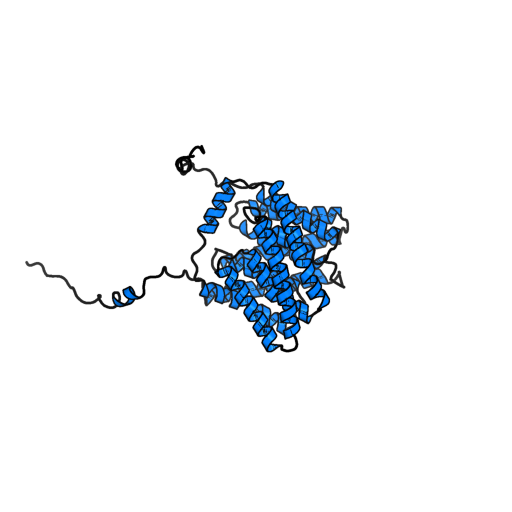A 1 349 ? 7.522 -10.854 21.909 1.00 83.25 349 GLU A C 1
ATOM 2586 O O . GLU A 1 349 ? 7.234 -11.804 22.643 1.00 83.25 349 GLU A O 1
ATOM 2591 N N . ARG A 1 350 ? 8.212 -9.809 22.370 1.00 82.62 350 ARG A N 1
ATOM 2592 C CA . ARG A 1 350 ? 8.398 -9.541 23.805 1.00 82.62 350 ARG A CA 1
ATOM 2593 C C . ARG A 1 350 ? 8.030 -8.100 24.086 1.00 82.62 350 ARG A C 1
ATOM 2595 O O . ARG A 1 350 ? 8.302 -7.227 23.271 1.00 82.62 350 ARG A O 1
ATOM 2602 N N . GLU A 1 351 ? 7.484 -7.867 25.265 1.00 78.94 351 GLU A N 1
ATOM 2603 C CA . GLU A 1 351 ? 7.434 -6.528 25.832 1.00 78.94 351 GLU A CA 1
ATOM 2604 C C . GLU A 1 351 ? 8.844 -6.170 26.306 1.00 78.94 351 GLU A C 1
ATOM 2606 O O . GLU A 1 351 ? 9.523 -6.998 26.931 1.00 78.94 351 GLU A O 1
ATOM 2611 N N . LYS A 1 352 ? 9.313 -4.954 26.010 1.00 68.50 352 LYS A N 1
ATOM 2612 C CA . LYS A 1 352 ? 10.543 -4.458 26.626 1.00 68.50 352 LYS A CA 1
ATOM 2613 C C . LYS A 1 352 ? 10.260 -4.293 28.125 1.00 68.50 352 LYS A C 1
ATOM 2615 O O . LYS A 1 352 ? 9.347 -3.542 28.468 1.00 68.50 352 LYS A O 1
ATOM 2620 N N . PRO A 1 353 ? 10.974 -4.988 29.031 1.00 53.59 353 PRO A N 1
ATOM 2621 C CA . PRO A 1 353 ? 10.757 -4.809 30.460 1.00 53.59 353 PRO A CA 1
ATOM 2622 C C . PRO A 1 353 ? 10.993 -3.342 30.807 1.00 53.59 353 PRO A C 1
ATOM 2624 O O . PRO A 1 353 ? 12.056 -2.824 30.469 1.00 53.59 353 PRO A O 1
ATOM 2627 N N . ALA A 1 354 ? 10.028 -2.698 31.473 1.00 53.84 354 ALA A N 1
ATOM 2628 C CA . ALA A 1 354 ? 10.182 -1.332 31.962 1.00 53.84 354 ALA A CA 1
ATOM 2629 C C . ALA A 1 354 ? 11.517 -1.212 32.708 1.00 53.84 354 ALA A C 1
ATOM 2631 O O . ALA A 1 354 ? 11.812 -1.998 33.616 1.00 53.84 354 ALA A O 1
ATOM 2632 N N . ASP A 1 355 ? 12.343 -0.278 32.256 1.00 55.38 355 ASP A N 1
ATOM 2633 C CA . ASP A 1 355 ? 13.749 -0.165 32.605 1.00 55.38 355 ASP A CA 1
ATOM 2634 C C . ASP A 1 355 ? 13.934 -0.133 34.131 1.00 55.38 355 ASP A C 1
ATOM 2636 O O . ASP A 1 355 ? 13.670 0.866 34.798 1.00 55.38 355 ASP A O 1
ATOM 2640 N N . LEU A 1 356 ? 14.411 -1.230 34.725 1.00 46.00 356 LEU A N 1
ATOM 2641 C CA . LEU A 1 356 ? 14.976 -1.169 36.069 1.00 46.00 356 LEU A CA 1
ATOM 2642 C C . LEU A 1 356 ? 16.415 -0.653 35.937 1.00 46.00 356 LEU A C 1
ATOM 2644 O O . LEU A 1 356 ? 17.229 -1.311 35.280 1.00 46.00 356 LEU A O 1
ATOM 2648 N N . PRO A 1 357 ? 16.768 0.472 36.588 1.00 53.12 357 PRO A N 1
ATOM 2649 C CA . PRO A 1 357 ? 18.119 1.011 36.555 1.00 53.12 357 PRO A CA 1
ATOM 2650 C C . PRO A 1 357 ? 19.171 -0.040 36.938 1.00 53.12 357 PRO A C 1
ATOM 2652 O O . PRO A 1 357 ? 19.006 -0.799 37.903 1.00 53.12 357 PRO A O 1
ATOM 2655 N N . SER A 1 358 ? 20.284 -0.051 36.201 1.00 53.06 358 SER A N 1
ATOM 2656 C CA . SER A 1 358 ? 21.380 -1.032 36.291 1.00 53.0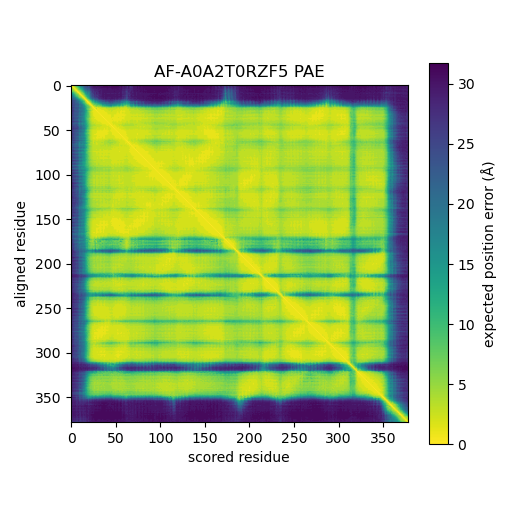6 358 SER A CA 1
ATOM 2657 C C . SER A 1 358 ? 21.945 -1.231 37.709 1.00 53.06 358 SER A C 1
ATOM 2659 O O . SER A 1 358 ? 22.438 -2.315 38.031 1.00 53.06 358 SER A O 1
ATOM 2661 N N . TRP A 1 359 ? 21.798 -0.248 38.602 1.00 57.53 359 TRP A N 1
ATOM 2662 C CA . TRP A 1 359 ? 22.266 -0.313 39.989 1.00 57.53 359 TRP A CA 1
ATOM 2663 C C . TRP A 1 359 ? 21.475 -1.287 40.885 1.00 57.53 359 TRP A C 1
ATOM 2665 O O . TRP A 1 359 ? 22.019 -1.781 41.877 1.00 57.53 359 TRP A O 1
ATOM 2675 N N . LYS A 1 360 ? 20.232 -1.663 40.534 1.00 47.59 360 LYS A N 1
ATOM 2676 C CA . LYS A 1 360 ? 19.459 -2.667 41.300 1.00 47.59 360 LYS A CA 1
ATOM 2677 C C . LYS A 1 360 ? 19.822 -4.122 40.966 1.00 47.59 360 LYS A C 1
ATOM 2679 O O . LYS A 1 360 ? 19.475 -5.015 41.744 1.00 47.59 360 LYS A O 1
ATOM 2684 N N . ARG A 1 361 ? 20.589 -4.390 39.895 1.00 48.16 361 ARG A N 1
ATOM 2685 C CA . ARG A 1 361 ? 21.037 -5.759 39.543 1.00 48.16 361 ARG A CA 1
ATOM 2686 C C . ARG A 1 361 ? 21.935 -6.396 40.608 1.00 48.16 361 ARG A C 1
ATOM 2688 O O . ARG A 1 361 ? 21.882 -7.611 40.783 1.00 48.16 361 ARG A O 1
ATOM 2695 N N . LYS A 1 362 ? 22.712 -5.612 41.364 1.00 45.56 362 LYS A N 1
ATOM 2696 C CA . LYS A 1 362 ? 23.627 -6.159 42.384 1.00 45.56 362 LYS A CA 1
ATOM 2697 C C . LYS A 1 362 ? 22.952 -6.553 43.702 1.00 45.56 362 LYS A C 1
ATOM 2699 O O . LYS A 1 362 ? 23.483 -7.404 44.405 1.00 45.56 362 LYS A O 1
ATOM 2704 N N . ARG A 1 363 ? 21.770 -6.017 44.038 1.00 47.41 363 ARG A N 1
ATOM 2705 C CA . ARG A 1 363 ? 21.119 -6.320 45.332 1.00 47.41 363 ARG A CA 1
ATOM 2706 C C . ARG A 1 363 ? 20.260 -7.583 45.340 1.00 47.41 363 ARG A C 1
ATOM 2708 O O . ARG A 1 363 ? 20.047 -8.143 46.409 1.00 47.41 363 ARG A O 1
ATOM 2715 N N . ARG A 1 364 ? 19.813 -8.078 44.181 1.00 45.56 364 ARG A N 1
ATOM 2716 C CA . ARG A 1 364 ? 18.967 -9.287 44.113 1.00 45.56 364 ARG A CA 1
ATOM 2717 C C . ARG A 1 364 ? 19.733 -10.612 44.037 1.00 45.56 364 ARG A C 1
ATOM 2719 O O . ARG A 1 364 ? 19.114 -11.657 44.169 1.00 45.56 364 ARG A O 1
ATOM 2726 N N . ARG A 1 365 ? 21.063 -10.584 43.889 1.00 47.47 365 ARG A N 1
ATOM 2727 C CA . ARG A 1 365 ? 21.919 -11.787 43.940 1.00 47.47 365 ARG A CA 1
ATOM 2728 C C . ARG A 1 365 ? 22.624 -12.014 45.290 1.00 47.47 365 ARG A C 1
ATOM 2730 O O . ARG A 1 365 ? 23.406 -12.946 45.390 1.00 47.47 365 ARG A O 1
ATOM 2737 N N . GLY A 1 366 ? 22.348 -11.205 46.322 1.00 45.31 366 GLY A N 1
ATOM 2738 C CA . GLY A 1 366 ? 23.129 -11.213 47.573 1.00 45.31 366 GLY A CA 1
ATOM 2739 C C . GLY A 1 366 ? 22.381 -11.451 48.891 1.00 45.31 366 GLY A C 1
ATOM 2740 O O . GLY A 1 366 ? 23.024 -11.449 49.933 1.00 45.31 366 GLY A O 1
ATOM 2741 N N . ARG A 1 367 ? 21.055 -11.641 48.909 1.00 48.47 367 ARG A N 1
ATOM 2742 C CA . ARG A 1 367 ? 20.316 -11.932 50.156 1.00 48.47 367 ARG A CA 1
ATOM 2743 C C . ARG A 1 367 ? 19.297 -13.040 49.936 1.00 48.47 367 ARG A C 1
ATOM 2745 O O . ARG A 1 367 ? 18.130 -12.792 49.671 1.00 48.47 367 ARG A O 1
ATOM 2752 N N . GLY A 1 368 ? 19.793 -14.265 50.017 1.00 45.53 368 GLY A N 1
ATOM 2753 C CA . GLY A 1 368 ? 19.007 -15.492 49.983 1.00 45.53 368 GLY A CA 1
ATOM 2754 C C . GLY A 1 368 ? 19.749 -16.625 50.684 1.00 45.53 368 GLY A C 1
ATOM 2755 O O . GLY A 1 368 ? 19.797 -17.731 50.166 1.00 45.53 368 GLY A O 1
ATOM 2756 N N . ARG A 1 369 ? 20.407 -16.335 51.814 1.00 46.66 369 ARG A N 1
ATOM 2757 C CA . ARG A 1 369 ? 20.937 -17.345 52.736 1.00 46.66 369 ARG A CA 1
ATOM 2758 C C . ARG A 1 369 ? 20.907 -16.793 54.160 1.00 46.66 369 ARG A C 1
ATOM 2760 O O . ARG A 1 369 ? 21.554 -15.788 54.430 1.00 46.66 369 ARG A O 1
ATOM 2767 N N . GLY A 1 370 ? 20.171 -17.488 55.027 1.00 46.19 370 GLY A N 1
ATOM 2768 C CA . GLY A 1 370 ? 20.351 -17.462 56.478 1.00 46.19 370 GLY A CA 1
ATOM 2769 C C . GLY A 1 370 ? 19.394 -16.574 57.270 1.00 46.19 370 GLY A C 1
ATOM 2770 O O . GLY A 1 370 ? 19.762 -15.468 57.639 1.00 46.19 370 GLY A O 1
ATOM 2771 N N . SER A 1 371 ? 18.219 -17.106 57.614 1.00 37.91 371 SER A N 1
ATOM 2772 C CA . SER A 1 371 ? 17.653 -16.934 58.963 1.00 37.91 371 SER A CA 1
ATOM 2773 C C . SER A 1 371 ? 16.577 -17.998 59.212 1.00 37.91 371 SER A C 1
ATOM 2775 O O . SER A 1 371 ? 15.392 -17.789 58.947 1.00 37.91 371 SER A O 1
ATOM 2777 N N . THR A 1 372 ? 16.999 -19.173 59.677 1.00 41.62 372 THR A N 1
ATOM 2778 C CA . THR A 1 372 ? 16.133 -20.106 60.407 1.00 41.62 372 THR A CA 1
ATOM 2779 C C . THR A 1 372 ? 15.847 -19.549 61.809 1.00 41.62 372 THR A C 1
ATOM 2781 O O . THR A 1 372 ? 16.642 -18.793 62.361 1.00 41.62 372 THR A O 1
ATOM 2784 N N . ARG A 1 373 ? 14.644 -19.858 62.299 1.00 40.78 373 ARG A N 1
ATOM 2785 C CA . ARG A 1 373 ? 13.899 -19.262 63.425 1.00 40.78 373 ARG A CA 1
ATOM 2786 C C . ARG A 1 373 ? 14.519 -19.516 64.815 1.00 40.78 373 ARG A C 1
ATOM 2788 O O . ARG A 1 373 ? 15.260 -20.484 64.947 1.00 40.78 373 ARG A O 1
ATOM 2795 N N . PRO A 1 374 ? 14.148 -18.734 65.851 1.00 43.34 374 PRO A N 1
ATOM 2796 C CA . PRO A 1 374 ? 14.380 -19.096 67.248 1.00 43.34 374 PRO A CA 1
ATOM 2797 C C . PRO A 1 374 ? 13.318 -20.091 67.755 1.00 43.34 374 PRO A C 1
ATOM 2799 O O . PRO A 1 374 ? 12.138 -19.982 67.411 1.00 43.34 374 PRO A O 1
ATOM 2802 N N . GLU A 1 375 ? 13.761 -21.059 68.556 1.00 42.44 375 GLU A N 1
ATOM 2803 C CA . GLU A 1 375 ? 12.939 -22.030 69.289 1.00 42.44 375 GLU A CA 1
ATOM 2804 C C . GLU A 1 375 ? 12.195 -21.358 70.458 1.00 42.44 375 GLU A C 1
ATOM 2806 O O . GLU A 1 375 ? 12.716 -20.444 71.099 1.00 42.44 375 GLU A O 1
ATOM 2811 N N . LEU A 1 376 ? 10.966 -21.813 7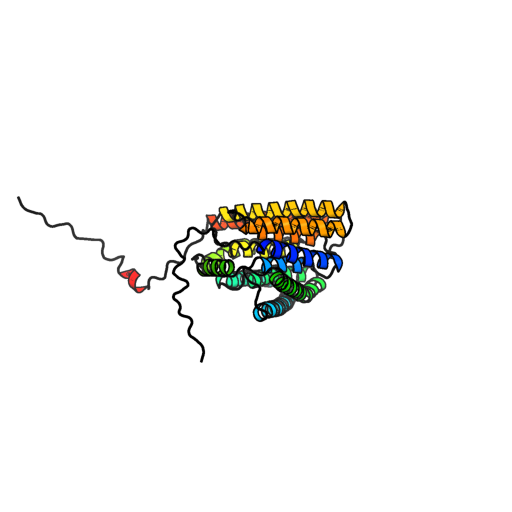0.727 1.00 39.94 376 LEU A N 1
ATOM 2812 C CA . LEU A 1 376 ? 10.202 -21.508 71.942 1.00 39.94 376 LEU A CA 1
ATOM 2813 C C . LEU A 1 376 ? 10.363 -22.672 72.936 1.00 39.94 376 LEU A C 1
ATOM 2815 O O . LEU A 1 376 ? 10.368 -23.819 72.487 1.00 39.94 376 LEU A O 1
ATOM 2819 N N . PRO A 1 377 ? 10.459 -22.408 74.251 1.00 51.84 377 PRO A N 1
ATOM 2820 C CA . PRO A 1 377 ? 10.685 -23.446 75.250 1.00 51.84 377 PRO A CA 1
ATOM 2821 C C . PRO A 1 377 ? 9.383 -24.132 75.694 1.00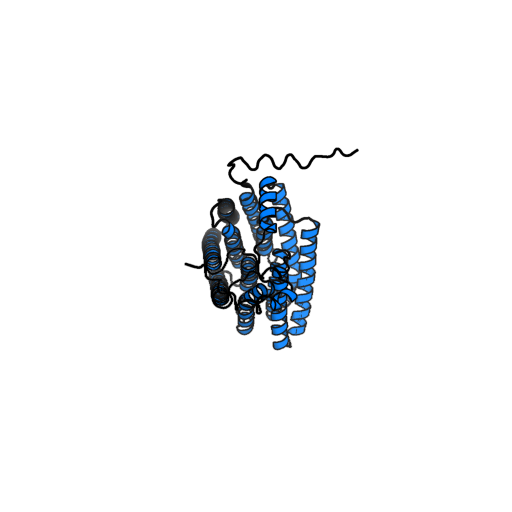 51.84 377 PRO A C 1
ATOM 2823 O O . PRO A 1 377 ? 8.355 -23.472 75.867 1.00 51.84 377 PRO A O 1
ATOM 2826 N N . VAL A 1 378 ? 9.481 -25.440 75.952 1.00 43.72 378 VAL A N 1
ATOM 2827 C CA . VAL A 1 378 ? 8.744 -26.167 77.000 1.00 43.72 378 VAL A CA 1
ATOM 2828 C C . VAL A 1 378 ? 9.770 -26.927 77.820 1.00 43.72 378 VAL A C 1
ATOM 2830 O O . VAL A 1 378 ? 10.642 -27.563 77.183 1.00 43.72 378 VAL A O 1
#

Secondary structure (DSSP, 8-state):
-PPP--TTTTSTTTTS-PPPPP-TTHHHHHHHHHHHHHHHHHHH--TTTHHHHHHHHHHHTSSSPPPHHHHHHHHHHHHHHHHHHHHHHHHHTT-HHHHHHHHHHHHHHHHHHHHTT--HHHHHHHHHHHHHHHHHHHH-HHHHHHHHHHHHHHHHHHHHHHHHHHHHSPPPHHHHHHHHHHHHT-----HHHHHHHHHHHHHHHHHHHHHHT---HHHHHHHHHHHHHHHH--S-THHHHHHHHHHHHHHHHHHHHHHHHHHHS--HHHHHHHHHHHHHHHHHHHHS--TTGGGHHHHHHHHHHHHHHHH-SS-S-TTSHHHHHHHHHHHHHHHHHHHHHHHHHHS---PPPP---GGGGGTTTS--S--PPPPPP-

Mean predicted aligned error: 9.61 Å

Radius of gyration: 24.34 Å; Cα contacts (8 Å, |Δi|>4): 437; chains: 1; bounding box: 51×64×100 Å

Sequence (378 aa):
MPTDVEPTDVVSDAGTGQAPPVDRHRGMRLAVGVASVFVLAMLFQWPFGFLAAVFAGLFLQAPTPPSARAGITLVIVALVLLTAGFVVFTVLLPYPVIFLIAVAAMVVWGFSLSVAGKSPLLVVLALMEALMMPYLTTVSMDVALAMVFWFPINMALALLTAWSAFAVFPPVKRAVVAAELAAAAGPVFDPDRRLLRMTLVTLPFALVFFLVDAGAVLTLLFVAILSQQLAASTATGTRVAKGMLFANLVGGIVAILAYEVIVIATAWPVLIAITFLVCVGFGRWFESGRADAGLAGSALSTAIILLGGAMAPFSEDADVKMVDRLVQVGAALIWVLTAFVVVDRFLPEREKPADLPSWKRKRRRGRGRGSTRPELPV